Protein AF-0000000080307608 (afdb_homodimer)

Radius of gyration: 25.19 Å; Cα contacts (8 Å, |Δi|>4): 1344; chains: 2; bounding box: 75×70×59 Å

Structure (mmCIF, N/CA/C/O backbone):
data_AF-0000000080307608-model_v1
#
loop_
_entity.id
_entity.type
_entity.pdbx_description
1 polymer 'Transcriptional regulator, AraC family protein'
#
loop_
_atom_site.group_PDB
_atom_site.id
_atom_site.type_symbol
_atom_site.label_atom_id
_atom_site.label_alt_id
_atom_site.label_comp_id
_atom_site.label_asym_id
_atom_site.label_entity_id
_atom_site.label_seq_id
_atom_site.pdbx_PDB_ins_code
_atom_site.Cartn_x
_atom_site.Cartn_y
_atom_site.Cartn_z
_atom_site.occupancy
_atom_site.B_iso_or_equiv
_atom_site.auth_seq_id
_atom_site.auth_comp_id
_atom_site.auth_asym_id
_atom_site.auth_atom_id
_atom_site.pdbx_PDB_model_num
ATOM 1 N N . MET A 1 1 ? -31.906 -11.086 13.859 1 33.56 1 MET A N 1
ATOM 2 C CA . MET A 1 1 ? -31.859 -9.828 13.125 1 33.56 1 MET A CA 1
ATOM 3 C C . MET A 1 1 ? -30.734 -9.859 12.086 1 33.56 1 MET A C 1
ATOM 5 O O . MET A 1 1 ? -29.578 -10.148 12.422 1 33.56 1 MET A O 1
ATOM 9 N N . VAL A 1 2 ? -31.188 -10.195 10.812 1 40.12 2 VAL A N 1
ATOM 10 C CA . VAL A 1 2 ? -30.219 -10.297 9.727 1 40.12 2 VAL A CA 1
ATOM 11 C C . VAL A 1 2 ? -29.75 -8.898 9.32 1 40.12 2 VAL A C 1
ATOM 13 O O . VAL A 1 2 ? -30.562 -8.023 9.031 1 40.12 2 VAL A O 1
ATOM 16 N N . VAL A 1 3 ? -28.719 -8.484 9.812 1 43.12 3 VAL A N 1
ATOM 17 C CA . VAL A 1 3 ? -28.188 -7.188 9.398 1 43.12 3 VAL A CA 1
ATOM 18 C C . VAL A 1 3 ? -27.469 -7.328 8.062 1 43.12 3 VAL A C 1
ATOM 20 O O . VAL A 1 3 ? -26.547 -8.141 7.934 1 43.12 3 VAL A O 1
ATOM 23 N N . ILE A 1 4 ? -28.281 -6.898 6.941 1 42.75 4 ILE A N 1
ATOM 24 C CA . ILE A 1 4 ? -27.625 -6.848 5.637 1 42.75 4 ILE A CA 1
ATOM 25 C C . ILE A 1 4 ? -26.703 -5.641 5.566 1 42.75 4 ILE A C 1
ATOM 27 O O . ILE A 1 4 ? -27.141 -4.5 5.75 1 42.75 4 ILE A O 1
ATOM 31 N N . VAL A 1 5 ? -25.5 -5.852 5.742 1 41.41 5 VAL A N 1
ATOM 32 C CA . VAL A 1 5 ? -24.547 -4.75 5.645 1 41.41 5 VAL A CA 1
ATOM 33 C C . VAL A 1 5 ? -23.984 -4.672 4.227 1 41.41 5 VAL A C 1
ATOM 35 O O . VAL A 1 5 ? -23.453 -5.656 3.707 1 41.41 5 VAL A O 1
ATOM 38 N N . ARG A 1 6 ? -24.609 -3.799 3.451 1 40.84 6 ARG A N 1
ATOM 39 C CA . ARG A 1 6 ? -23.984 -3.598 2.148 1 40.84 6 ARG A CA 1
ATOM 40 C C . ARG A 1 6 ? -22.719 -2.748 2.273 1 40.84 6 ARG A C 1
ATOM 42 O O . ARG A 1 6 ? -22.734 -1.717 2.947 1 40.84 6 ARG A O 1
ATOM 49 N N . CYS A 1 7 ? -21.672 -3.355 2.17 1 43.06 7 CYS A N 1
ATOM 50 C CA . CYS A 1 7 ? -20.438 -2.588 2.141 1 43.06 7 CYS A CA 1
ATOM 51 C C . CYS A 1 7 ? -20.547 -1.418 1.168 1 43.06 7 CYS A C 1
ATOM 53 O O . CYS A 1 7 ? -20.812 -1.614 -0.019 1 43.06 7 CYS A O 1
ATOM 55 N N . ALA A 1 8 ? -21.141 -0.356 1.573 1 41.84 8 ALA A N 1
ATOM 56 C CA . ALA A 1 8 ? -21.172 0.778 0.654 1 41.84 8 ALA A CA 1
ATOM 57 C C . ALA A 1 8 ? -19.812 0.97 -0.017 1 41.84 8 ALA A C 1
ATOM 59 O O . ALA A 1 8 ? -18.766 0.679 0.577 1 41.84 8 ALA A O 1
ATOM 60 N N . PRO A 1 9 ? -19.875 1.013 -1.288 1 39.88 9 PRO A N 1
ATOM 61 C CA . PRO A 1 9 ? -18.641 1.39 -1.975 1 39.88 9 PRO A CA 1
ATOM 62 C C . PRO A 1 9 ? -17.906 2.537 -1.282 1 39.88 9 PRO A C 1
ATOM 64 O O . PRO A 1 9 ? -18.547 3.4 -0.671 1 39.88 9 PRO A O 1
ATOM 67 N N . MET A 1 10 ? -16.703 2.301 -0.788 1 38.81 10 MET A N 1
ATOM 68 C CA . MET A 1 10 ? -15.93 3.346 -0.132 1 38.81 10 MET A CA 1
ATOM 69 C C . MET A 1 10 ? -16.188 4.703 -0.771 1 38.81 10 MET A C 1
ATOM 71 O O . MET A 1 10 ? -15.883 5.742 -0.182 1 38.81 10 MET A O 1
ATOM 75 N N . ALA A 1 11 ? -16.5 4.781 -2.012 1 38.31 11 ALA A N 1
ATOM 76 C CA . ALA A 1 11 ? -16.609 6.082 -2.666 1 38.31 11 ALA A CA 1
ATOM 77 C C . ALA A 1 11 ? -17.625 6.973 -1.941 1 38.31 11 ALA A C 1
ATOM 79 O O . ALA A 1 11 ? -17.453 8.195 -1.895 1 38.31 11 ALA A O 1
ATOM 80 N N . SER A 1 12 ? -18.75 6.504 -1.716 1 37.44 12 SER A N 1
ATOM 81 C CA . SER A 1 12 ? -19.75 7.488 -1.289 1 37.44 12 SER A CA 1
ATOM 82 C C . SER A 1 12 ? -19.375 8.086 0.064 1 37.44 12 SER A C 1
ATOM 84 O O . SER A 1 12 ? -19.688 9.25 0.338 1 37.44 12 SER A O 1
ATOM 86 N N . ARG A 1 13 ? -18.906 7.281 0.939 1 40.03 13 ARG A N 1
ATOM 87 C CA . ARG A 1 13 ? -18.859 7.758 2.316 1 40.03 13 ARG A CA 1
ATOM 88 C C . ARG A 1 13 ? -17.531 8.461 2.605 1 40.03 13 ARG A C 1
ATOM 90 O O . ARG A 1 13 ? -17 8.375 3.719 1 40.0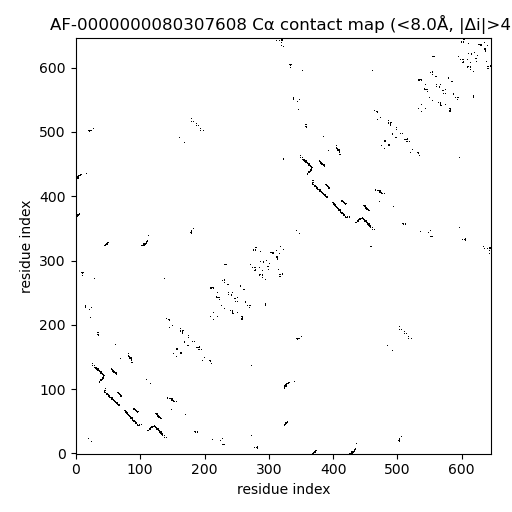3 13 ARG A O 1
ATOM 97 N N . ARG A 1 14 ? -16.656 8.648 1.699 1 43.81 14 ARG A N 1
ATOM 98 C CA . ARG A 1 14 ? -15.32 9.133 2.047 1 43.81 14 ARG A CA 1
ATOM 99 C C . ARG A 1 14 ? -15.398 10.469 2.781 1 43.81 14 ARG A C 1
ATOM 101 O O . ARG A 1 14 ? -14.391 11.156 2.947 1 43.81 14 ARG A O 1
ATOM 108 N N . ALA A 1 15 ? -16.516 11.109 2.91 1 43.78 15 ALA A N 1
ATOM 109 C CA . ALA A 1 15 ? -16.172 12.109 3.916 1 43.78 15 ALA A CA 1
ATOM 110 C C . ALA A 1 15 ? -15.344 11.5 5.039 1 43.78 15 ALA A C 1
ATOM 112 O O . ALA A 1 15 ? -15.625 10.391 5.504 1 43.78 15 ALA A O 1
ATOM 113 N N . THR A 1 16 ? -14.023 11.938 4.855 1 51 16 THR A N 1
ATOM 114 C CA . THR A 1 16 ? -13.211 11.5 5.984 1 51 16 THR A CA 1
ATOM 115 C C . THR A 1 16 ? -14.086 11.234 7.207 1 51 16 THR A C 1
ATOM 117 O O . THR A 1 16 ? -14.875 12.094 7.609 1 51 16 THR A O 1
ATOM 120 N N . ASP A 1 17 ? -14.344 10.148 7.57 1 53.84 17 ASP A N 1
ATOM 121 C CA . ASP A 1 17 ? -15.062 9.781 8.789 1 53.84 17 ASP A CA 1
A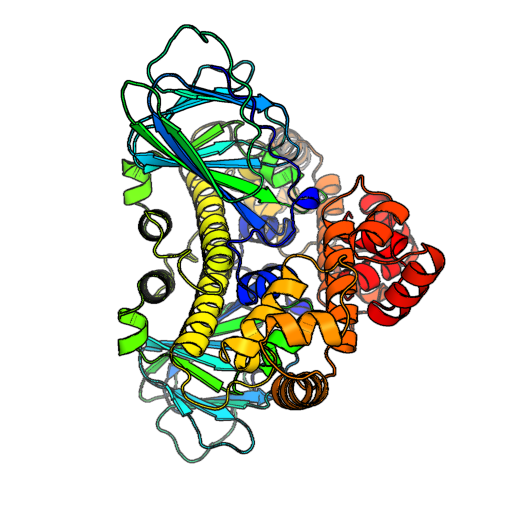TOM 122 C C . ASP A 1 17 ? -14.641 10.656 9.961 1 53.84 17 ASP A C 1
ATOM 124 O O . ASP A 1 17 ? -13.516 11.156 9.992 1 53.84 17 ASP A O 1
ATOM 128 N N . GLU A 1 18 ? -15.516 11.055 10.703 1 56.03 18 GLU A N 1
ATOM 129 C CA . GLU A 1 18 ? -15.297 11.922 11.859 1 56.03 18 GLU A CA 1
ATOM 130 C C . GLU A 1 18 ? -14.094 11.461 12.664 1 56.03 18 GLU A C 1
ATOM 132 O O . GLU A 1 18 ? -13.469 12.266 13.367 1 56.03 18 GLU A O 1
ATOM 137 N N . THR A 1 19 ? -13.672 10.18 12.281 1 56.34 19 THR A N 1
ATOM 138 C CA . THR A 1 19 ? -12.594 9.664 13.117 1 56.34 19 THR A CA 1
ATOM 139 C C . THR A 1 19 ? -11.25 9.758 12.391 1 56.34 19 THR A C 1
ATOM 141 O O . THR A 1 19 ? -10.195 9.617 13.016 1 56.34 19 THR A O 1
ATOM 144 N N . GLU A 1 20 ? -11.375 10.203 11.125 1 69.25 20 GLU A N 1
ATOM 145 C CA . GLU A 1 20 ? -10.109 10.258 10.398 1 69.25 20 GLU A CA 1
ATOM 146 C C . GLU A 1 20 ? -9.484 11.648 10.492 1 69.25 20 GLU A C 1
ATOM 148 O O . GLU A 1 20 ? -10.18 12.656 10.406 1 69.25 20 GLU A O 1
ATOM 153 N N . SER A 1 21 ? -8.266 11.57 10.797 1 76.88 21 SER A N 1
ATOM 154 C CA . SER A 1 21 ? -7.496 12.797 10.945 1 76.88 21 SER A CA 1
ATOM 155 C C . SER A 1 21 ? -7.094 13.359 9.586 1 76.88 21 SER A C 1
ATOM 157 O O . SER A 1 21 ? -7.25 12.695 8.562 1 76.88 21 SER A O 1
ATOM 159 N N . VAL A 1 22 ? -6.68 14.578 9.664 1 80.88 22 VAL A N 1
ATOM 160 C CA . VAL A 1 22 ? -6.141 15.234 8.477 1 80.88 22 VAL A CA 1
ATOM 161 C C . VAL A 1 22 ? -4.992 14.406 7.906 1 80.88 22 VAL A C 1
ATOM 163 O O . VAL A 1 22 ? -4.875 14.25 6.688 1 80.88 22 VAL A O 1
ATOM 166 N N . LEU A 1 23 ? -4.18 13.852 8.773 1 84 23 LEU A N 1
ATOM 167 C CA . LEU A 1 23 ? -3.07 13.023 8.312 1 84 23 LEU A CA 1
ATOM 168 C C . LEU A 1 23 ? -3.58 11.773 7.609 1 84 23 LEU A C 1
ATOM 170 O O . LEU A 1 23 ? -3.006 11.344 6.605 1 84 23 LEU A O 1
ATOM 174 N N . ASP A 1 24 ? -4.594 11.188 8.117 1 86.12 24 ASP A N 1
ATOM 175 C CA . ASP A 1 24 ? -5.191 10.031 7.453 1 86.12 24 ASP A CA 1
ATOM 176 C C . ASP A 1 24 ? -5.621 10.375 6.027 1 86.12 24 ASP A C 1
ATOM 178 O O . ASP A 1 24 ? -5.391 9.602 5.098 1 86.12 24 ASP A O 1
ATOM 182 N N . ASP A 1 25 ? -6.211 11.453 5.945 1 83.56 25 ASP A N 1
ATOM 183 C CA . ASP A 1 25 ? -6.688 11.906 4.641 1 83.56 25 ASP A CA 1
ATOM 184 C C . ASP A 1 25 ? -5.52 12.141 3.684 1 83.56 25 ASP A C 1
ATOM 186 O O . ASP A 1 25 ? -5.551 11.688 2.537 1 83.56 25 ASP A O 1
ATOM 190 N N . VAL A 1 26 ? -4.512 12.805 4.145 1 83.5 26 VAL A N 1
ATOM 191 C CA . VAL A 1 26 ? -3.332 13.094 3.338 1 83.5 26 VAL A CA 1
ATOM 192 C C . VAL A 1 26 ? -2.662 11.789 2.91 1 83.5 26 VAL A C 1
ATOM 194 O O . VAL A 1 26 ? -2.346 11.609 1.731 1 83.5 26 VAL A O 1
ATOM 197 N N . LEU A 1 27 ? -2.479 10.898 3.814 1 85.75 27 LEU A N 1
ATOM 198 C CA . LEU A 1 27 ? -1.797 9.648 3.525 1 85.75 27 LEU A CA 1
ATOM 199 C C . LEU A 1 27 ? -2.607 8.797 2.551 1 85.75 27 LEU A C 1
ATOM 201 O O . LEU A 1 27 ? -2.041 8.078 1.728 1 85.75 27 LEU A O 1
ATOM 205 N N . SER A 1 28 ? -3.893 8.852 2.645 1 80.12 28 SER A N 1
ATOM 206 C CA . SER A 1 28 ? -4.738 8.094 1.727 1 80.12 28 SER A CA 1
ATOM 207 C C . SER A 1 28 ? -4.613 8.617 0.3 1 80.12 28 SER A C 1
ATOM 209 O O . SER A 1 28 ? -4.672 7.844 -0.658 1 80.12 28 SER A O 1
ATOM 211 N N . ARG A 1 29 ? -4.371 9.828 0.134 1 77.81 29 ARG A N 1
ATOM 212 C CA . ARG A 1 29 ? -4.32 10.461 -1.178 1 77.81 29 ARG A CA 1
ATOM 213 C C . ARG A 1 29 ? -2.932 10.32 -1.797 1 77.81 29 ARG A C 1
ATOM 215 O O . ARG A 1 29 ? -2.799 10.211 -3.018 1 77.81 29 ARG A O 1
ATOM 222 N N . VAL A 1 30 ? -1.951 10.406 -0.978 1 80.5 30 VAL A N 1
ATOM 223 C CA . VAL A 1 30 ? -0.574 10.398 -1.46 1 80.5 30 VAL A CA 1
ATOM 224 C C . VAL A 1 30 ? -0.235 9.031 -2.037 1 80.5 30 VAL A C 1
ATOM 226 O O . VAL A 1 30 ? 0.676 8.906 -2.859 1 80.5 30 VAL A O 1
ATOM 229 N N . ARG A 1 31 ? -0.929 7.977 -1.689 1 78 31 ARG A N 1
ATOM 230 C CA . ARG A 1 31 ? -0.701 6.617 -2.158 1 78 31 ARG A CA 1
ATOM 231 C C . ARG A 1 31 ? 0.768 6.227 -2.021 1 78 31 ARG A C 1
ATOM 233 O O . ARG A 1 31 ? 1.392 5.789 -2.99 1 78 31 ARG A O 1
ATOM 240 N N . LEU A 1 32 ? 1.201 6.285 -0.891 1 83.38 32 LEU A N 1
ATOM 241 C CA . LEU A 1 32 ? 2.596 5.992 -0.58 1 83.38 32 LEU A CA 1
ATOM 242 C C . LEU A 1 32 ? 2.906 4.52 -0.824 1 83.38 32 LEU A C 1
ATOM 244 O O . LEU A 1 32 ? 2.131 3.643 -0.434 1 83.38 32 LEU A O 1
ATOM 248 N N . ARG A 1 33 ? 3.961 4.305 -1.558 1 82.94 33 ARG A N 1
ATOM 249 C CA . ARG A 1 33 ? 4.457 2.955 -1.812 1 82.94 33 ARG A CA 1
ATOM 250 C C . ARG A 1 33 ? 5.973 2.891 -1.658 1 82.94 33 ARG A C 1
ATOM 252 O O . ARG A 1 33 ? 6.703 3.553 -2.396 1 82.94 33 ARG A O 1
ATOM 259 N N . ALA A 1 34 ? 6.312 2.051 -0.759 1 85 34 ALA A N 1
ATOM 260 C CA . ALA A 1 34 ? 7.746 1.86 -0.551 1 85 34 ALA A CA 1
ATOM 261 C C . ALA A 1 34 ? 8.266 0.681 -1.367 1 85 34 ALA A C 1
ATOM 263 O O . ALA A 1 34 ? 7.508 -0.227 -1.712 1 85 34 ALA A O 1
ATOM 264 N N . SER A 1 35 ? 9.469 0.751 -1.782 1 80 35 SER A N 1
ATOM 265 C CA . SER A 1 35 ? 10.219 -0.359 -2.363 1 80 35 SER A CA 1
ATOM 266 C C . SER A 1 35 ? 11.562 -0.538 -1.674 1 80 35 SER A C 1
ATOM 268 O O . SER A 1 35 ? 12.203 0.442 -1.287 1 80 35 SER A O 1
ATOM 270 N N . ILE A 1 36 ? 11.82 -1.766 -1.383 1 77.31 36 ILE A N 1
ATOM 271 C CA . ILE A 1 36 ? 13.156 -2.043 -0.856 1 77.31 36 ILE A CA 1
ATOM 272 C C . ILE A 1 36 ? 14.172 -2.043 -1.996 1 77.31 36 ILE A C 1
ATOM 274 O O . ILE A 1 36 ? 13.969 -2.709 -3.014 1 77.31 36 ILE A O 1
ATOM 278 N N . SER A 1 37 ? 15.156 -1.314 -1.869 1 67.5 37 SER A N 1
ATOM 279 C CA . SER A 1 37 ? 16.156 -1.18 -2.928 1 67.5 37 SER A CA 1
ATOM 280 C C . SER A 1 37 ? 17.312 -2.145 -2.721 1 67.5 37 SER A C 1
ATOM 282 O O . SER A 1 37 ? 17.781 -2.771 -3.672 1 67.5 37 SER A O 1
ATOM 284 N N . ALA A 1 38 ? 17.812 -2.203 -1.474 1 72.5 38 ALA A N 1
ATOM 285 C CA . ALA A 1 38 ? 19 -3.041 -1.307 1 72.5 38 ALA A CA 1
ATOM 286 C C . ALA A 1 38 ? 19.25 -3.359 0.166 1 72.5 38 ALA A C 1
ATOM 288 O O . ALA A 1 38 ? 18.859 -2.582 1.046 1 72.5 38 ALA A O 1
ATOM 289 N N . SER A 1 39 ? 19.75 -4.516 0.313 1 78.56 39 SER A N 1
ATOM 290 C CA . SER A 1 39 ? 20.438 -4.84 1.558 1 78.56 39 SER A CA 1
ATOM 291 C C . SER A 1 39 ? 21.938 -4.621 1.429 1 78.56 39 SER A C 1
ATOM 293 O O . SER A 1 39 ? 22.594 -5.199 0.549 1 78.56 39 SER A O 1
ATOM 295 N N . LEU A 1 40 ? 22.438 -3.777 2.217 1 80.56 40 LEU A N 1
ATOM 296 C CA . LEU A 1 40 ? 23.828 -3.367 2.113 1 80.56 40 LEU A CA 1
ATOM 297 C C . LEU A 1 40 ? 24.656 -3.98 3.236 1 80.56 40 LEU A C 1
ATOM 299 O O . LEU A 1 40 ? 24.25 -3.959 4.398 1 80.56 40 LEU A O 1
ATOM 303 N N . ARG A 1 41 ? 25.672 -4.668 2.863 1 84.69 41 ARG A N 1
ATOM 304 C CA . ARG A 1 41 ? 26.734 -5.066 3.783 1 84.69 41 ARG A CA 1
ATOM 305 C C . ARG A 1 41 ? 28.047 -4.379 3.432 1 84.69 41 ARG A C 1
ATOM 307 O O . ARG A 1 41 ? 28.703 -4.75 2.455 1 84.69 41 ARG A O 1
ATOM 314 N N . LEU A 1 42 ? 28.375 -3.436 4.211 1 82.56 42 LEU A N 1
ATOM 315 C CA . LEU A 1 42 ? 29.469 -2.525 3.871 1 82.56 42 LEU A CA 1
ATOM 316 C C . LEU A 1 42 ? 30.562 -2.562 4.934 1 82.56 42 LEU A C 1
ATOM 318 O O . LEU A 1 42 ? 30.328 -2.197 6.086 1 82.56 42 LEU A O 1
ATOM 322 N N . ALA A 1 43 ? 31.656 -3.041 4.477 1 83.38 43 ALA A N 1
ATOM 323 C CA . ALA A 1 43 ? 32.781 -3.088 5.387 1 83.38 43 ALA A CA 1
ATOM 324 C C . ALA A 1 43 ? 33.875 -2.086 4.977 1 83.38 43 ALA A C 1
ATOM 326 O O . ALA A 1 43 ? 34.156 -1.915 3.785 1 83.38 43 ALA A O 1
ATOM 327 N N . GLY A 1 44 ? 34.438 -1.412 5.977 1 80 44 GLY A N 1
ATOM 328 C CA . GLY A 1 44 ? 35.469 -0.442 5.715 1 80 44 GLY A CA 1
ATOM 329 C C . GLY A 1 44 ? 34.938 0.937 5.371 1 80 44 GLY A C 1
ATOM 330 O O . GLY A 1 44 ? 33.906 1.354 5.895 1 80 44 GLY A O 1
ATOM 331 N N . ALA A 1 45 ? 35.781 1.694 4.57 1 77 45 ALA A N 1
ATOM 332 C CA . ALA A 1 45 ? 35.375 3.039 4.164 1 77 45 ALA A CA 1
ATOM 333 C C . ALA A 1 45 ? 34.469 2.994 2.932 1 77 45 ALA A C 1
ATOM 335 O O . ALA A 1 45 ? 34.75 2.268 1.976 1 77 45 ALA A O 1
ATOM 336 N N . TRP A 1 46 ? 33.312 3.666 3.074 1 79.19 46 TRP A N 1
ATOM 337 C CA . TRP A 1 46 ? 32.375 3.684 1.955 1 79.19 46 TRP A CA 1
ATOM 338 C C . TRP A 1 46 ? 31.578 4.977 1.943 1 79.19 46 TRP A C 1
ATOM 340 O O . TRP A 1 46 ? 31.422 5.625 2.98 1 79.19 46 TRP A O 1
ATOM 350 N N . SER A 1 47 ? 31.203 5.43 0.744 1 80.81 47 SER A N 1
ATOM 351 C CA . SER A 1 47 ? 30.328 6.582 0.542 1 80.81 47 SER A CA 1
ATOM 352 C C . SER A 1 47 ? 29.438 6.391 -0.682 1 80.81 47 SER A C 1
ATOM 354 O O . SER A 1 47 ? 29.906 5.934 -1.728 1 80.81 47 SER A O 1
ATOM 356 N N . PHE A 1 48 ? 28.203 6.605 -0.466 1 80.75 48 PHE A N 1
ATOM 357 C CA . PHE A 1 48 ? 27.234 6.586 -1.559 1 80.75 48 PHE A CA 1
ATOM 358 C C . PHE A 1 48 ? 26.625 7.965 -1.756 1 80.75 48 PHE A C 1
ATOM 360 O O . PHE A 1 48 ? 26 8.508 -0.839 1 80.75 48 PHE A O 1
ATOM 367 N N . ASP A 1 49 ? 26.781 8.492 -2.969 1 82 49 ASP A N 1
ATOM 368 C CA . ASP A 1 49 ? 26.141 9.758 -3.311 1 82 49 ASP A CA 1
ATOM 369 C C . ASP A 1 49 ? 24.828 9.516 -4.043 1 82 49 ASP A C 1
ATOM 371 O O . ASP A 1 49 ? 24.812 9.141 -5.215 1 82 49 ASP A O 1
ATOM 375 N N . LEU A 1 50 ? 23.797 9.711 -3.416 1 80.25 50 LEU A N 1
ATOM 376 C CA . LEU A 1 50 ? 22.484 9.508 -4.02 1 80.25 50 LEU A CA 1
ATOM 377 C C . LEU A 1 50 ? 22.047 10.742 -4.793 1 80.25 50 LEU A C 1
ATOM 379 O O . LEU A 1 50 ? 21.234 10.648 -5.711 1 80.25 50 LEU A O 1
ATOM 383 N N . GLY A 1 51 ? 22.625 11.844 -4.484 1 82.69 51 GLY A N 1
ATOM 384 C CA . GLY A 1 51 ? 22.219 13.086 -5.129 1 82.69 51 GLY A CA 1
ATOM 385 C C . GLY A 1 51 ? 20.766 13.445 -4.883 1 82.69 51 GLY A C 1
ATOM 386 O O . GLY A 1 51 ? 20.188 13.039 -3.873 1 82.69 51 GLY A O 1
ATOM 387 N N . ARG A 1 52 ? 20.297 14.375 -5.754 1 84.81 52 ARG A N 1
ATOM 388 C CA . ARG A 1 52 ? 18.891 14.766 -5.664 1 84.81 52 ARG A CA 1
ATOM 389 C C . ARG A 1 52 ? 18 13.758 -6.371 1 84.81 52 ARG A C 1
ATOM 391 O O . ARG A 1 52 ? 18.297 13.328 -7.488 1 84.81 52 ARG A O 1
ATOM 398 N N . ASP A 1 53 ? 17.062 13.266 -5.637 1 79.69 53 ASP A N 1
ATOM 399 C CA . ASP A 1 53 ? 16.094 12.32 -6.172 1 79.69 53 ASP A CA 1
ATOM 400 C C . ASP A 1 53 ? 14.656 12.789 -5.902 1 79.69 53 ASP A C 1
ATOM 402 O O . ASP A 1 53 ? 14.375 13.359 -4.848 1 79.69 53 ASP A O 1
ATOM 406 N N . ALA A 1 54 ? 13.812 12.594 -6.914 1 77.69 54 ALA A N 1
ATOM 407 C CA . ALA A 1 54 ? 12.414 12.977 -6.754 1 77.69 54 ALA A CA 1
ATOM 408 C C . ALA A 1 54 ? 11.719 12.094 -5.727 1 77.69 54 ALA A C 1
ATOM 410 O O . ALA A 1 54 ? 10.664 12.453 -5.199 1 77.69 54 ALA A O 1
ATOM 411 N N . ARG A 1 55 ? 12.336 11.117 -5.383 1 83.75 55 ARG A N 1
ATOM 412 C CA . ARG A 1 55 ? 11.773 10.203 -4.395 1 83.75 55 ARG A CA 1
ATOM 413 C C . ARG A 1 55 ? 12.391 10.438 -3.018 1 83.75 55 ARG A C 1
ATOM 415 O O . ARG A 1 55 ? 13.523 10.914 -2.91 1 83.75 55 ARG A O 1
ATOM 422 N N . ALA A 1 56 ? 11.594 10.062 -2.074 1 89.19 56 ALA A N 1
ATOM 423 C CA . ALA A 1 56 ? 12.141 9.984 -0.72 1 89.19 56 ALA A CA 1
ATOM 424 C C . ALA A 1 56 ? 12.852 8.656 -0.492 1 89.19 56 ALA A C 1
ATOM 426 O O . ALA A 1 56 ? 12.555 7.664 -1.158 1 89.19 56 ALA A O 1
ATOM 427 N N . HIS A 1 57 ? 13.836 8.672 0.33 1 90.75 57 HIS A N 1
ATOM 428 C CA . HIS A 1 57 ? 14.609 7.473 0.652 1 90.75 57 HIS A CA 1
ATOM 429 C C . HIS A 1 57 ? 14.531 7.152 2.141 1 90.75 57 HIS A C 1
ATOM 431 O O . HIS A 1 57 ? 14.438 8.062 2.971 1 90.75 57 HIS A O 1
ATOM 437 N N . PHE A 1 58 ? 14.547 5.898 2.451 1 93.12 58 PHE A N 1
ATOM 438 C CA . PHE A 1 58 ? 14.625 5.516 3.855 1 93.12 58 PHE A CA 1
ATOM 439 C C . PHE A 1 58 ? 15.773 4.547 4.094 1 93.12 58 PHE A C 1
ATOM 441 O O . PHE A 1 58 ? 16.172 3.812 3.186 1 93.12 58 PHE A O 1
ATOM 448 N N . TYR A 1 59 ? 16.344 4.562 5.277 1 93.69 59 TYR A N 1
ATOM 449 C CA . TYR A 1 59 ? 17.484 3.746 5.703 1 93.69 59 TYR A CA 1
ATOM 450 C C . TYR A 1 59 ? 17.203 3.105 7.059 1 93.69 59 TYR A C 1
ATOM 452 O O . TYR A 1 59 ? 16.797 3.785 8 1 93.69 59 TYR A O 1
ATOM 460 N N . VAL A 1 60 ? 17.391 1.866 7.113 1 94.06 60 VAL A N 1
ATOM 461 C CA . VAL A 1 60 ? 17.344 1.127 8.367 1 94.06 60 VAL A CA 1
ATOM 462 C C . VAL A 1 60 ? 18.719 0.523 8.664 1 94.06 60 VAL A C 1
ATOM 464 O O . VAL A 1 60 ? 19.188 -0.346 7.93 1 94.06 60 VAL A O 1
ATOM 467 N N . VAL A 1 61 ? 19.312 0.931 9.734 1 94.12 61 VAL A N 1
ATOM 468 C CA . VAL A 1 61 ? 20.594 0.344 10.125 1 94.12 61 VAL A CA 1
ATOM 469 C C . VAL A 1 61 ? 20.344 -0.895 10.984 1 94.12 61 VAL A C 1
ATOM 471 O O . VAL A 1 61 ? 19.812 -0.796 12.086 1 94.12 61 VAL A O 1
ATOM 474 N N . THR A 1 62 ? 20.719 -1.981 10.484 1 90 62 THR A N 1
ATOM 475 C CA . THR A 1 62 ? 20.516 -3.203 11.25 1 90 62 THR A CA 1
ATOM 476 C C . THR A 1 62 ? 21.75 -3.553 12.07 1 90 62 THR A C 1
ATOM 478 O O . THR A 1 62 ? 21.656 -4.219 13.102 1 90 62 THR A O 1
ATOM 481 N N . GLU A 1 63 ? 22.859 -3.176 11.609 1 90.56 63 GLU A N 1
ATOM 482 C CA . GLU A 1 63 ? 24.125 -3.377 12.289 1 90.56 63 GLU A CA 1
ATOM 483 C C . GLU A 1 63 ? 25.109 -2.246 11.984 1 90.56 63 GLU A C 1
ATOM 485 O O . GLU A 1 63 ? 25.141 -1.735 10.859 1 90.56 63 GLU A O 1
ATOM 490 N N . GLY A 1 64 ? 25.922 -1.903 12.992 1 92.06 64 GLY A N 1
ATOM 491 C CA . GLY A 1 64 ? 26.938 -0.881 12.781 1 92.06 64 GLY A CA 1
ATOM 492 C C . GLY A 1 64 ? 26.359 0.526 12.758 1 92.06 64 GLY A C 1
ATOM 493 O O . GLY A 1 64 ? 25.438 0.836 13.508 1 92.06 64 GLY A O 1
ATOM 494 N N . SER A 1 65 ? 27.156 1.412 11.969 1 93.06 65 SER A N 1
ATOM 495 C CA . SER A 1 65 ? 26.75 2.814 11.93 1 93.06 65 SER A CA 1
ATOM 496 C C . SER A 1 65 ? 26.938 3.404 10.539 1 93.06 65 SER A C 1
ATOM 498 O O . SER A 1 65 ? 27.641 2.832 9.703 1 93.06 65 SER A O 1
ATOM 500 N N . ALA A 1 66 ? 26.203 4.434 10.344 1 92.62 66 ALA A N 1
ATOM 501 C CA . ALA A 1 66 ? 26.281 5.191 9.102 1 92.62 66 ALA A CA 1
ATOM 502 C C . ALA A 1 66 ? 26 6.672 9.336 1 92.62 66 ALA A C 1
ATOM 504 O O . ALA A 1 66 ? 25.578 7.062 10.422 1 92.62 66 ALA A O 1
ATOM 505 N N . ARG A 1 67 ? 26.359 7.461 8.32 1 93.69 67 ARG A N 1
ATOM 506 C CA . ARG A 1 67 ? 26.047 8.891 8.375 1 93.69 67 ARG A CA 1
ATOM 507 C C . ARG A 1 67 ? 25.312 9.336 7.117 1 93.69 67 ARG A C 1
ATOM 509 O O . ARG A 1 67 ? 25.641 8.906 6.008 1 93.69 67 ARG A O 1
ATOM 516 N N . ILE A 1 68 ? 24.312 10.102 7.332 1 94.12 68 ILE A N 1
ATOM 517 C CA . ILE A 1 68 ? 23.656 10.797 6.234 1 94.12 68 ILE A CA 1
ATOM 518 C C . ILE A 1 68 ? 24.172 12.227 6.141 1 94.12 68 ILE A C 1
ATOM 520 O O . ILE A 1 68 ? 24.156 12.969 7.125 1 94.12 68 ILE A O 1
ATOM 524 N N . VAL A 1 69 ? 24.656 12.602 5.004 1 91.56 69 VAL A N 1
ATOM 525 C CA . VAL A 1 69 ? 25.141 13.953 4.758 1 91.56 69 VAL A CA 1
ATOM 526 C C . VAL A 1 69 ? 24.234 14.656 3.754 1 91.56 69 VAL A C 1
ATOM 528 O O . VAL A 1 69 ? 24.391 14.492 2.543 1 91.56 69 VAL A O 1
ATOM 531 N N . ALA A 1 70 ? 23.328 15.414 4.277 1 91.94 70 ALA A N 1
ATOM 532 C CA . ALA A 1 70 ? 22.453 16.219 3.432 1 91.94 70 ALA A CA 1
ATOM 533 C C . ALA A 1 70 ? 23.062 17.594 3.164 1 91.94 70 ALA A C 1
ATOM 535 O O . ALA A 1 70 ? 23.703 18.172 4.043 1 91.94 70 ALA A O 1
ATOM 536 N N . SER A 1 71 ? 22.812 18.078 1.986 1 87.06 71 SER A N 1
ATOM 537 C CA . SER A 1 71 ? 23.406 19.344 1.582 1 87.06 71 SER A CA 1
ATOM 538 C C . SER A 1 71 ? 23 20.469 2.531 1 87.06 71 SER A C 1
ATOM 540 O O . SER A 1 71 ? 21.828 20.641 2.846 1 87.06 71 SER A O 1
ATOM 542 N N . GLY A 1 72 ? 23.984 21.203 2.992 1 84.75 72 GLY A N 1
ATOM 543 C CA . GLY A 1 72 ? 23.766 22.391 3.812 1 84.75 72 GLY A CA 1
ATOM 544 C C . GLY A 1 72 ? 23.469 22.062 5.262 1 84.75 72 GLY A C 1
ATOM 545 O O . GLY A 1 72 ? 23.094 22.938 6.043 1 84.75 72 GLY A O 1
ATOM 546 N N . ARG A 1 73 ? 23.594 20.812 5.617 1 86.44 73 ARG A N 1
ATOM 547 C CA . ARG A 1 73 ? 23.266 20.406 6.98 1 86.44 73 ARG A CA 1
ATOM 548 C C . ARG A 1 73 ? 24.406 19.625 7.617 1 86.44 73 ARG A C 1
ATOM 550 O O . ARG A 1 73 ? 25.328 19.188 6.922 1 86.44 73 ARG A O 1
ATOM 557 N N . LYS A 1 74 ? 24.375 19.672 8.898 1 88.81 74 LYS A N 1
ATOM 558 C CA . LYS A 1 74 ? 25.312 18.812 9.617 1 88.81 74 LYS A CA 1
ATOM 559 C C . LYS A 1 74 ? 25 17.328 9.391 1 88.81 74 LYS A C 1
ATOM 561 O O . LYS A 1 74 ? 23.828 16.938 9.336 1 88.81 74 LYS A O 1
ATOM 566 N N . PRO A 1 75 ? 26.047 16.516 9.312 1 92.38 75 PRO A N 1
ATOM 567 C CA . PRO A 1 75 ? 25.812 15.086 9.133 1 92.38 75 PRO A CA 1
ATOM 568 C C . PRO A 1 75 ? 25.016 14.469 10.273 1 92.38 75 PRO A C 1
ATOM 570 O O . PRO A 1 75 ? 25.188 14.844 11.43 1 92.38 75 PRO A O 1
ATOM 573 N N . THR A 1 76 ? 24.203 13.648 9.898 1 94.12 76 THR A N 1
ATOM 574 C CA . THR A 1 76 ? 23.391 12.938 10.875 1 94.12 76 THR A CA 1
ATOM 575 C C . THR A 1 76 ? 23.891 11.508 11.062 1 94.12 76 THR A C 1
ATOM 577 O O . THR A 1 76 ? 23.859 10.703 10.125 1 94.12 76 THR A O 1
ATOM 580 N N . ARG A 1 77 ? 24.312 11.211 12.211 1 94.56 77 ARG A N 1
ATOM 581 C CA . ARG A 1 77 ? 24.797 9.867 12.508 1 94.56 77 ARG A CA 1
ATOM 582 C C . ARG A 1 77 ? 23.625 8.914 12.773 1 94.56 77 ARG A C 1
ATOM 584 O O . ARG A 1 77 ? 22.656 9.289 13.43 1 94.56 77 ARG A O 1
ATOM 591 N N . LEU A 1 78 ? 23.75 7.73 12.234 1 95.88 78 LEU A N 1
ATOM 592 C CA . LEU A 1 78 ? 22.812 6.645 12.5 1 95.88 78 LEU A CA 1
ATOM 593 C C . LEU A 1 78 ? 23.516 5.461 13.148 1 95.88 78 LEU A C 1
ATOM 595 O O . LEU A 1 78 ? 24.594 5.043 12.695 1 95.88 78 LEU A O 1
ATOM 599 N N . ASP A 1 79 ? 22.938 4.977 14.203 1 94.62 79 ASP A N 1
ATOM 600 C CA . ASP A 1 79 ? 23.438 3.775 14.867 1 94.62 79 ASP A CA 1
ATOM 601 C C . ASP A 1 79 ? 22.5 2.592 14.648 1 94.62 79 ASP A C 1
ATOM 603 O O . ASP A 1 79 ? 21.469 2.727 13.984 1 94.62 79 ASP A O 1
ATOM 607 N N . ALA A 1 80 ? 22.922 1.423 15.148 1 92.12 80 ALA A N 1
ATOM 608 C CA . ALA A 1 80 ? 22.141 0.207 14.945 1 92.12 80 ALA A CA 1
ATOM 609 C C . ALA A 1 80 ? 20.703 0.399 15.406 1 92.12 80 ALA A C 1
ATOM 611 O O . ALA A 1 80 ? 20.453 0.881 16.516 1 92.12 80 ALA A O 1
ATOM 612 N N . HIS A 1 81 ? 19.75 0.123 14.469 1 91.12 81 HIS A N 1
ATOM 613 C CA . HIS A 1 81 ? 18.312 0.094 14.672 1 91.12 81 HIS A CA 1
ATOM 614 C C . HIS A 1 81 ? 17.719 1.5 14.641 1 91.12 81 HIS A C 1
ATOM 616 O O . HIS A 1 81 ? 16.531 1.69 14.938 1 91.12 81 HIS A O 1
ATOM 622 N N . ASP A 1 82 ? 18.641 2.49 14.328 1 95.81 82 ASP A N 1
ATOM 623 C CA . ASP A 1 82 ? 18.078 3.766 13.914 1 95.81 82 ASP A CA 1
ATOM 624 C C . ASP A 1 82 ? 17.406 3.65 12.547 1 95.81 82 ASP A C 1
ATOM 626 O O . ASP A 1 82 ? 17.812 2.844 11.719 1 95.81 82 ASP A O 1
ATOM 630 N N . VAL A 1 83 ? 16.422 4.418 12.375 1 97.06 83 VAL A N 1
ATOM 631 C CA . VAL A 1 83 ? 15.766 4.504 11.078 1 97.06 83 VAL A CA 1
ATOM 632 C C . VAL A 1 83 ? 15.688 5.965 10.633 1 97.06 83 VAL A C 1
ATOM 634 O O . VAL A 1 83 ? 15.438 6.855 11.445 1 97.06 83 VAL A O 1
ATOM 637 N N . ALA A 1 84 ? 15.945 6.184 9.352 1 97.06 84 ALA A N 1
ATOM 638 C CA . ALA A 1 84 ? 15.93 7.547 8.828 1 97.06 84 ALA A CA 1
ATOM 639 C C . ALA A 1 84 ? 15.109 7.633 7.543 1 97.06 84 ALA A C 1
ATOM 641 O O . ALA A 1 84 ? 15.055 6.672 6.773 1 97.06 84 ALA A O 1
ATOM 642 N N . LEU A 1 85 ? 14.461 8.68 7.363 1 94.75 85 LEU A N 1
ATOM 643 C CA . LEU A 1 85 ? 13.75 9.055 6.148 1 94.75 85 LEU A CA 1
ATOM 644 C C . LEU A 1 85 ? 14.281 10.367 5.582 1 94.75 85 LEU A C 1
ATOM 646 O O . LEU A 1 85 ? 14.336 11.375 6.285 1 94.75 85 LEU A O 1
ATOM 650 N N . VAL A 1 86 ? 14.75 10.344 4.383 1 93.06 86 VAL A N 1
ATOM 651 C CA . VAL A 1 86 ? 15.203 11.547 3.686 1 93.06 86 VAL A CA 1
ATOM 652 C C . VAL A 1 86 ? 14.133 12.016 2.709 1 93.06 86 VAL A C 1
ATOM 654 O O . VAL A 1 86 ? 13.711 11.266 1.829 1 93.06 86 VAL A O 1
ATOM 657 N N . ALA A 1 87 ? 13.711 13.234 2.844 1 89.56 87 ALA A N 1
ATOM 658 C CA . ALA A 1 87 ? 12.602 13.773 2.068 1 89.56 87 ALA A CA 1
ATOM 659 C C . ALA A 1 87 ? 12.945 13.844 0.585 1 89.56 87 ALA A C 1
ATOM 661 O O . ALA A 1 87 ? 14.117 13.969 0.22 1 89.56 87 ALA A O 1
ATOM 662 N N . ALA A 1 88 ? 11.93 13.773 -0.202 1 87.31 88 ALA A N 1
ATOM 663 C CA . ALA A 1 88 ? 12.094 13.891 -1.648 1 87.31 88 ALA A CA 1
ATOM 664 C C . ALA A 1 88 ? 12.773 15.211 -2.014 1 87.31 88 ALA A C 1
ATOM 666 O O . ALA A 1 88 ? 12.469 16.25 -1.429 1 87.31 88 ALA A O 1
ATOM 667 N N . GLY A 1 89 ? 13.664 15.117 -2.957 1 84.81 89 GLY A N 1
ATOM 668 C CA . GLY A 1 89 ? 14.336 16.312 -3.441 1 84.81 89 GLY A CA 1
ATOM 669 C C . GLY A 1 89 ? 15.555 16.688 -2.623 1 84.81 89 GLY A C 1
ATOM 670 O O . GLY A 1 89 ? 16.281 17.625 -2.973 1 84.81 89 GLY A O 1
ATOM 671 N N . THR A 1 90 ? 15.797 16.078 -1.528 1 88.88 90 THR A N 1
ATOM 672 C CA . THR A 1 90 ? 16.938 16.391 -0.68 1 88.88 90 THR A CA 1
ATOM 673 C C . THR A 1 90 ? 18.219 15.766 -1.24 1 88.88 90 THR A C 1
ATOM 675 O O . THR A 1 90 ? 18.312 14.547 -1.371 1 88.88 90 THR A O 1
ATOM 678 N N . ASP A 1 91 ? 19.094 16.641 -1.626 1 90.25 91 ASP A N 1
ATOM 679 C CA . ASP A 1 91 ? 20.422 16.172 -2.02 1 90.25 91 ASP A CA 1
ATOM 680 C C . ASP A 1 91 ? 21.188 15.602 -0.821 1 90.25 91 ASP A C 1
ATOM 682 O O . ASP A 1 91 ? 21.359 16.297 0.186 1 90.25 91 ASP A O 1
ATOM 686 N N . HIS A 1 92 ? 21.594 14.25 -0.924 1 90.12 92 HIS A N 1
ATOM 687 C CA . HIS A 1 92 ? 22.25 13.688 0.243 1 90.12 92 HIS A CA 1
ATOM 688 C C . HIS A 1 92 ? 23.156 12.516 -0.147 1 90.12 92 HIS A C 1
ATOM 690 O O . HIS A 1 92 ? 23.031 11.984 -1.255 1 90.12 92 HIS A O 1
ATOM 696 N N . ALA A 1 93 ? 24.078 12.211 0.776 1 87 93 ALA A N 1
ATOM 697 C CA . ALA A 1 93 ? 24.969 11.055 0.661 1 87 93 ALA A CA 1
ATOM 698 C C . ALA A 1 93 ? 24.906 10.188 1.912 1 87 93 ALA A C 1
ATOM 700 O O . ALA A 1 93 ? 24.547 10.664 2.992 1 87 93 ALA A O 1
ATOM 701 N N . LEU A 1 94 ? 25.094 8.914 1.686 1 88.25 94 LEU A N 1
ATOM 702 C CA . LEU A 1 94 ? 25.266 7.961 2.775 1 88.25 94 LEU A CA 1
ATOM 703 C C . LEU A 1 94 ? 26.734 7.57 2.932 1 88.25 94 LEU A C 1
ATOM 705 O O . LEU A 1 94 ? 27.375 7.184 1.958 1 88.25 94 LEU A O 1
ATOM 709 N N . ARG A 1 95 ? 27.234 7.703 4.129 1 86.62 95 ARG A N 1
ATOM 710 C CA . ARG A 1 95 ? 28.656 7.461 4.359 1 86.62 95 ARG A CA 1
ATOM 711 C C . ARG A 1 95 ? 28.875 6.586 5.586 1 86.62 95 ARG A C 1
ATOM 713 O O . ARG A 1 95 ? 27.953 6.391 6.387 1 86.62 95 ARG A O 1
ATOM 720 N N . ASP A 1 96 ? 30.094 6.031 5.555 1 80.69 96 ASP A N 1
ATOM 721 C CA . ASP A 1 96 ? 30.469 5.246 6.73 1 80.69 96 ASP A CA 1
ATOM 722 C C . ASP A 1 96 ? 30.484 6.113 7.988 1 80.69 96 ASP A C 1
ATOM 724 O O . ASP A 1 96 ? 30.516 7.344 7.898 1 80.69 96 ASP A O 1
ATOM 728 N N . GLY A 1 97 ? 30.188 5.578 9.094 1 62.53 97 GLY A N 1
ATOM 729 C CA . GLY A 1 97 ? 30.109 6.281 10.367 1 62.53 97 GLY A CA 1
ATOM 730 C C . GLY A 1 97 ? 31.469 6.742 10.867 1 62.53 97 GLY A C 1
ATOM 731 O O . GLY A 1 97 ? 31.562 7.406 11.906 1 62.53 97 GLY A O 1
ATOM 732 N N . TRP A 1 98 ? 32.562 6.359 10.375 1 59.97 98 TRP A N 1
ATOM 733 C CA . TRP A 1 98 ? 33.875 6.547 10.984 1 59.97 98 TRP A CA 1
ATOM 734 C C . TRP A 1 98 ? 34.75 7.441 10.125 1 59.97 98 TRP A C 1
ATOM 736 O O . TRP A 1 98 ? 35.531 8.227 10.641 1 59.97 98 TRP A O 1
ATOM 746 N N . SER A 1 99 ? 34.781 7.105 8.727 1 56.06 99 SER A N 1
ATOM 747 C CA . SER A 1 99 ? 35.938 7.531 7.973 1 56.06 99 SER A CA 1
ATOM 748 C C . SER A 1 99 ? 35.812 8.977 7.504 1 56.06 99 SER A C 1
ATOM 750 O O . SER A 1 99 ? 34.719 9.43 7.18 1 56.06 99 SER A O 1
ATOM 752 N N . GLY A 1 100 ? 36.344 9.914 8.156 1 52.38 100 GLY A N 1
ATOM 753 C CA . GLY A 1 100 ? 36.531 11.281 7.684 1 52.38 100 GLY A CA 1
ATOM 754 C C . GLY A 1 100 ? 36.656 11.375 6.176 1 52.38 100 GLY A C 1
ATOM 755 O O . GLY A 1 100 ? 35.656 11.594 5.488 1 52.38 100 GLY A O 1
ATOM 756 N N . ALA A 1 101 ? 37.938 11.227 5.621 1 45.16 101 ALA A N 1
ATOM 757 C CA . ALA A 1 101 ? 38.406 11.672 4.316 1 45.16 101 ALA A CA 1
ATOM 758 C C . ALA A 1 101 ? 37.969 10.719 3.211 1 45.16 101 ALA A C 1
ATOM 760 O O . ALA A 1 101 ? 37.969 9.5 3.387 1 45.16 101 ALA A O 1
ATOM 761 N N . SER A 1 102 ? 36.938 11.109 2.463 1 47.81 102 SER A N 1
ATOM 762 C CA . SER A 1 102 ? 36.469 10.469 1.229 1 47.81 102 SER A CA 1
ATOM 763 C C . SER A 1 102 ? 37.656 9.898 0.445 1 47.81 102 SER A C 1
ATOM 765 O O . SER A 1 102 ? 38.562 10.641 0.033 1 47.81 102 SER A O 1
ATOM 767 N N . THR A 1 103 ? 38.406 8.844 0.806 1 45.16 103 THR A N 1
ATOM 768 C CA . THR A 1 103 ? 39.438 8.406 -0.12 1 45.16 103 THR A CA 1
ATOM 769 C C . THR A 1 103 ? 38.844 8.188 -1.515 1 45.16 103 THR A C 1
ATOM 771 O O . THR A 1 103 ? 37.656 8.328 -1.721 1 45.16 103 THR A O 1
ATOM 774 N N . ALA A 1 104 ? 39.625 7.184 -2.479 1 43.62 104 ALA A N 1
ATOM 775 C CA . ALA A 1 104 ? 39.438 6.844 -3.887 1 43.62 104 ALA A CA 1
ATOM 776 C C . ALA A 1 104 ? 38.062 6.191 -4.117 1 43.62 104 ALA A C 1
ATOM 778 O O . ALA A 1 104 ? 37.688 5.27 -3.395 1 43.62 104 ALA A O 1
ATOM 779 N N . ALA A 1 105 ? 37.125 6.969 -4.645 1 46.53 105 ALA A N 1
ATOM 780 C CA . ALA A 1 105 ? 35.688 6.734 -4.84 1 46.53 105 ALA A CA 1
ATOM 781 C C . ALA A 1 105 ? 35.469 5.605 -5.836 1 46.53 105 ALA A C 1
ATOM 783 O O . ALA A 1 105 ? 36 5.617 -6.941 1 46.53 105 ALA A O 1
ATOM 784 N N . ARG A 1 106 ? 35.562 4.32 -5.477 1 49.88 106 ARG A N 1
ATOM 785 C CA . ARG A 1 106 ? 35.062 3.379 -6.469 1 49.88 106 ARG A CA 1
ATOM 786 C C . ARG A 1 106 ? 33.562 3.57 -6.691 1 49.88 106 ARG A C 1
ATOM 788 O O . ARG A 1 106 ? 32.812 3.695 -5.73 1 49.88 106 ARG A O 1
ATOM 795 N N . GLU A 1 107 ? 33.219 3.924 -7.91 1 52.34 107 GLU A N 1
ATOM 796 C CA . GLU A 1 107 ? 31.844 4.066 -8.352 1 52.34 107 GLU A CA 1
ATOM 797 C C . GLU A 1 107 ? 31.109 2.73 -8.305 1 52.34 107 GLU A C 1
ATOM 799 O O . GLU A 1 107 ? 31.609 1.727 -8.82 1 52.34 107 GLU A O 1
ATOM 804 N N . VAL A 1 108 ? 30.438 2.436 -7.297 1 54.31 108 VAL A N 1
ATOM 805 C CA . VAL A 1 108 ? 29.594 1.252 -7.355 1 54.31 108 VAL A CA 1
ATOM 806 C C . VAL A 1 108 ? 28.203 1.641 -7.859 1 54.31 108 VAL A C 1
ATOM 808 O O . VAL A 1 108 ? 27.641 2.65 -7.434 1 54.31 108 VAL A O 1
ATOM 811 N N . ARG A 1 109 ? 27.875 1.037 -8.984 1 52.5 109 ARG A N 1
ATOM 812 C CA . ARG A 1 109 ? 26.516 1.216 -9.492 1 52.5 109 ARG A CA 1
ATOM 813 C C . ARG A 1 109 ? 25.5 0.61 -8.539 1 52.5 109 ARG A C 1
ATOM 815 O O . ARG A 1 109 ? 25.703 -0.484 -8.016 1 52.5 109 ARG A O 1
ATOM 822 N N . TRP A 1 110 ? 24.703 1.494 -8.016 1 49.44 110 TRP A N 1
ATOM 823 C CA . TRP A 1 110 ? 23.594 1.03 -7.176 1 49.44 110 TRP A CA 1
ATOM 824 C C . TRP A 1 110 ? 22.828 -0.095 -7.855 1 49.44 110 TRP A C 1
ATOM 826 O O . TRP A 1 110 ? 22.312 0.078 -8.969 1 49.44 110 TRP A O 1
ATOM 836 N N . PRO A 1 111 ? 23.125 -1.272 -7.348 1 46.62 111 PRO A N 1
ATOM 837 C CA . PRO A 1 111 ? 22.281 -2.277 -8 1 46.62 111 PRO A CA 1
ATOM 838 C C . PRO A 1 111 ? 20.797 -2.012 -7.805 1 46.62 111 PRO A C 1
ATOM 840 O O . PRO A 1 111 ? 20.391 -1.42 -6.797 1 46.62 111 PRO A O 1
ATOM 843 N N . ALA A 1 112 ? 20.016 -1.814 -8.859 1 47.25 112 ALA A N 1
ATOM 844 C CA . ALA A 1 112 ? 18.562 -1.624 -8.773 1 47.25 112 ALA A CA 1
ATOM 845 C C . ALA A 1 112 ? 17.969 -2.463 -7.648 1 47.25 112 ALA A C 1
ATOM 847 O O . ALA A 1 112 ? 16.969 -2.07 -7.035 1 47.25 112 ALA A O 1
ATOM 848 N N . LYS A 1 113 ? 18.109 -3.629 -7.41 1 53.72 113 LYS A N 1
ATOM 849 C CA . LYS A 1 113 ? 17.484 -4.59 -6.512 1 53.72 113 LYS A CA 1
ATOM 850 C C . LYS A 1 113 ? 18.469 -5.664 -6.07 1 53.72 113 LYS A C 1
ATOM 852 O O . LYS A 1 113 ? 19.359 -6.043 -6.832 1 53.72 113 LYS A O 1
ATOM 857 N N . GLY A 1 114 ? 18.859 -5.645 -4.703 1 61.28 114 GLY A N 1
ATOM 858 C CA . GLY A 1 114 ? 19.656 -6.781 -4.281 1 61.28 114 GLY A CA 1
ATOM 859 C C . GLY A 1 114 ? 20.578 -6.457 -3.123 1 61.28 114 GLY A C 1
ATOM 860 O O . GLY A 1 114 ? 20.297 -5.559 -2.326 1 61.28 114 GLY A O 1
ATOM 861 N N . VAL A 1 115 ? 21.516 -7.383 -2.934 1 66.19 115 VAL A N 1
ATOM 862 C CA . VAL A 1 115 ? 22.516 -7.348 -1.867 1 66.19 115 VAL A CA 1
ATOM 863 C C . VAL A 1 115 ? 23.797 -6.711 -2.385 1 66.19 115 VAL A C 1
ATOM 865 O O . VAL A 1 115 ? 24.312 -7.094 -3.441 1 66.19 115 VAL A O 1
ATOM 868 N N . VAL A 1 116 ? 24.141 -5.547 -1.87 1 72.38 116 VAL A N 1
ATOM 869 C CA . VAL A 1 116 ? 25.422 -4.91 -2.156 1 72.38 116 VAL A CA 1
ATOM 870 C C . VAL A 1 116 ? 26.422 -5.215 -1.034 1 72.38 116 VAL A C 1
ATOM 872 O O . VAL A 1 116 ? 26.141 -4.945 0.136 1 72.38 116 VAL A O 1
ATOM 875 N N . GLU A 1 117 ? 27.438 -5.844 -1.441 1 78.19 117 GLU A N 1
ATOM 876 C CA . GLU A 1 117 ? 28.469 -6.176 -0.454 1 78.19 117 GLU A CA 1
ATOM 877 C C . GLU A 1 117 ? 29.797 -5.5 -0.784 1 78.19 117 GLU A C 1
ATOM 879 O O . GLU A 1 117 ? 30.281 -5.594 -1.913 1 78.19 117 GLU A O 1
ATOM 884 N N . LEU A 1 118 ? 30.203 -4.688 0.077 1 75.25 118 LEU A N 1
ATOM 885 C CA . LEU A 1 118 ? 31.547 -4.121 0.008 1 75.25 118 LEU A CA 1
ATOM 886 C C . LEU A 1 118 ? 32.438 -4.695 1.104 1 75.25 118 LEU A C 1
ATOM 888 O O . LEU A 1 118 ? 32.094 -4.645 2.285 1 75.25 118 LEU A O 1
ATOM 892 N N . ASP A 1 119 ? 33.406 -5.43 0.72 1 77.19 119 ASP A N 1
ATOM 893 C CA . ASP A 1 119 ? 34.281 -6.07 1.672 1 77.19 119 ASP A CA 1
ATOM 894 C C . ASP A 1 119 ? 35.562 -5.25 1.854 1 77.19 119 ASP A C 1
ATOM 896 O O . ASP A 1 119 ? 36.594 -5.551 1.245 1 77.19 119 ASP A O 1
ATOM 900 N N . GLY A 1 120 ? 35.406 -4.219 2.5 1 71.06 120 GLY A N 1
ATOM 901 C CA . GLY A 1 120 ? 36.594 -3.457 2.877 1 71.06 120 GLY A CA 1
ATOM 902 C C . GLY A 1 120 ? 37.125 -3.805 4.258 1 71.06 120 GLY A C 1
ATOM 903 O O . GLY A 1 120 ? 36.469 -4.555 4.996 1 71.06 120 GLY A O 1
ATOM 904 N N . GLY A 1 121 ? 38.344 -3.766 4.582 1 74.38 121 GLY A N 1
ATOM 905 C CA . GLY A 1 121 ? 38.906 -3.932 5.902 1 74.38 121 GLY A CA 1
ATOM 906 C C . GLY A 1 121 ? 38.375 -2.941 6.918 1 74.38 121 GLY A C 1
ATOM 907 O O . GLY A 1 121 ? 38.062 -1.806 6.57 1 74.38 121 GLY A O 1
ATOM 908 N N . GLY A 1 122 ? 37.719 -3.438 8.055 1 77.25 122 GLY A N 1
ATOM 909 C CA . GLY A 1 122 ? 37.219 -2.535 9.078 1 77.25 122 GLY A CA 1
ATOM 910 C C . GLY A 1 122 ? 35.844 -2.924 9.594 1 77.25 122 GLY A C 1
ATOM 911 O O . GLY A 1 122 ? 35.406 -4.059 9.398 1 77.25 122 GLY A O 1
ATOM 912 N N . PRO A 1 123 ? 35.25 -1.93 10.227 1 83.75 123 PRO A N 1
ATOM 913 C CA . PRO A 1 123 ? 33.938 -2.221 10.812 1 83.75 123 PRO A CA 1
ATOM 914 C C . PRO A 1 123 ? 32.875 -2.445 9.75 1 83.75 123 PRO A C 1
ATOM 916 O O . PRO A 1 123 ? 32.938 -1.877 8.664 1 83.75 123 PRO A O 1
ATOM 919 N N . VAL A 1 124 ? 31.922 -3.318 10.109 1 87.62 124 VAL A N 1
ATOM 920 C CA . VAL A 1 124 ? 30.859 -3.697 9.18 1 87.62 124 VAL A CA 1
ATOM 921 C C . VAL A 1 124 ? 29.578 -2.941 9.523 1 87.62 124 VAL A C 1
ATOM 923 O O . VAL A 1 124 ? 29.219 -2.824 10.695 1 87.62 124 VAL A O 1
ATOM 926 N N . ALA A 1 125 ? 28.984 -2.33 8.469 1 89.69 125 ALA A N 1
ATOM 927 C CA . ALA A 1 125 ? 27.641 -1.763 8.578 1 89.69 125 ALA A CA 1
ATOM 928 C C . ALA A 1 125 ? 26.656 -2.508 7.676 1 89.69 125 ALA A C 1
ATOM 930 O O . ALA A 1 125 ? 27 -2.877 6.547 1 89.69 125 ALA A O 1
ATOM 931 N N . ARG A 1 126 ? 25.562 -2.871 8.258 1 88.88 126 ARG A N 1
ATOM 932 C CA . ARG A 1 126 ? 24.469 -3.467 7.496 1 88.88 126 ARG A CA 1
ATOM 933 C C . ARG A 1 126 ? 23.25 -2.553 7.48 1 88.88 126 ARG A C 1
ATOM 935 O O . ARG A 1 126 ? 22.797 -2.09 8.531 1 88.88 126 ARG A O 1
ATOM 942 N N . LEU A 1 127 ? 22.75 -2.285 6.246 1 90.31 127 LEU A N 1
ATOM 943 C CA . LEU A 1 127 ? 21.609 -1.389 6.086 1 90.31 127 LEU A CA 1
ATOM 944 C C . LEU A 1 127 ? 20.578 -1.976 5.121 1 90.31 127 LEU A C 1
ATOM 946 O O . LEU A 1 127 ? 20.953 -2.643 4.152 1 90.31 127 LEU A O 1
ATOM 950 N N . LEU A 1 128 ? 19.391 -1.776 5.457 1 88.44 128 LEU A N 1
ATOM 951 C CA . LEU A 1 128 ? 18.328 -1.895 4.473 1 88.44 128 LEU A CA 1
ATOM 952 C C . LEU A 1 128 ? 17.922 -0.524 3.928 1 88.44 128 LEU A C 1
ATOM 954 O O . LEU A 1 128 ? 17.75 0.424 4.695 1 88.44 128 LEU A O 1
ATOM 958 N N . THR A 1 129 ? 17.891 -0.402 2.674 1 89.31 129 THR A N 1
ATOM 959 C CA . THR A 1 129 ? 17.562 0.882 2.064 1 89.31 129 THR A CA 1
ATOM 960 C C . THR A 1 129 ? 16.406 0.736 1.081 1 89.31 129 THR A C 1
ATOM 962 O O . THR A 1 129 ? 16.188 -0.345 0.531 1 89.31 129 THR A O 1
ATOM 965 N N . GLY A 1 130 ? 15.695 1.831 0.926 1 87.44 130 GLY A N 1
ATOM 966 C CA . GLY A 1 130 ? 14.594 1.852 -0.024 1 87.44 130 GLY A CA 1
ATOM 967 C C . GLY A 1 130 ? 14.164 3.254 -0.405 1 87.44 130 GLY A C 1
ATOM 968 O O . GLY A 1 130 ? 14.758 4.238 0.042 1 87.44 130 GLY A O 1
ATOM 969 N N . CYS A 1 131 ? 13.242 3.277 -1.293 1 88.12 131 CYS A N 1
ATOM 970 C CA . CYS A 1 131 ? 12.688 4.555 -1.729 1 88.12 131 CYS A CA 1
ATOM 971 C C . CYS A 1 131 ? 11.172 4.543 -1.661 1 88.12 131 CYS A C 1
ATOM 973 O O . CYS A 1 131 ? 10.555 3.482 -1.539 1 88.12 131 CYS A O 1
ATOM 975 N N . LEU A 1 132 ? 10.672 5.719 -1.598 1 87.31 132 LEU A N 1
ATOM 976 C CA . LEU A 1 132 ? 9.227 5.895 -1.536 1 87.31 132 LEU A CA 1
ATOM 977 C C . LEU A 1 132 ? 8.695 6.52 -2.822 1 87.31 132 LEU A C 1
ATOM 979 O O . LEU A 1 132 ? 9.203 7.547 -3.271 1 87.31 132 LEU A O 1
ATOM 983 N N . HIS A 1 133 ? 7.691 5.816 -3.291 1 78.5 133 HIS A N 1
ATOM 984 C CA . HIS A 1 133 ? 6.93 6.371 -4.398 1 78.5 133 HIS A CA 1
ATOM 985 C C . HIS A 1 133 ? 5.617 6.984 -3.914 1 78.5 133 HIS A C 1
ATOM 987 O O . HIS A 1 133 ? 4.945 6.418 -3.051 1 78.5 133 HIS A O 1
ATOM 993 N N . VAL A 1 134 ? 5.375 8.203 -4.422 1 80.62 134 VAL A N 1
ATOM 994 C CA . VAL A 1 134 ? 4.137 8.883 -4.051 1 80.62 134 VAL A CA 1
ATOM 995 C C . VAL A 1 134 ? 3.471 9.461 -5.293 1 80.62 134 VAL A C 1
ATOM 997 O O . VAL A 1 134 ? 4.105 9.586 -6.344 1 80.62 134 VAL A O 1
ATOM 1000 N N . ASP A 1 135 ? 2.18 9.586 -5.168 1 74.19 135 ASP A N 1
ATOM 1001 C CA . ASP A 1 135 ? 1.527 10.43 -6.168 1 74.19 135 ASP A CA 1
ATOM 1002 C C . ASP A 1 135 ? 1.933 11.891 -6 1 74.19 135 ASP A C 1
ATOM 1004 O O . ASP A 1 135 ? 1.492 12.562 -5.062 1 74.19 135 ASP A O 1
ATOM 1008 N N . GLU A 1 136 ? 2.689 12.359 -6.844 1 71.38 136 GLU A N 1
ATOM 1009 C CA . GLU A 1 136 ? 3.312 13.672 -6.734 1 71.38 136 GLU A CA 1
ATOM 1010 C C . GLU A 1 136 ? 2.264 14.773 -6.664 1 71.38 136 GLU A C 1
ATOM 1012 O O . GLU A 1 136 ? 2.496 15.82 -6.059 1 71.38 136 GLU A O 1
ATOM 1017 N N . ARG A 1 137 ? 1.126 14.539 -7.25 1 68.38 137 ARG A N 1
ATOM 1018 C CA . ARG A 1 137 ? 0.064 15.539 -7.258 1 68.38 137 ARG A CA 1
ATOM 1019 C C . ARG A 1 137 ? -0.443 15.812 -5.848 1 68.38 137 ARG A C 1
ATOM 1021 O O . ARG A 1 137 ? -0.999 16.875 -5.574 1 68.38 137 ARG A O 1
ATOM 1028 N N . HIS A 1 138 ? -0.166 14.805 -5.055 1 75.19 138 HIS A N 1
ATOM 1029 C CA . HIS A 1 138 ? -0.75 14.891 -3.721 1 75.19 138 HIS A CA 1
ATOM 1030 C C . HIS A 1 138 ? 0.331 14.914 -2.646 1 75.19 138 HIS A C 1
ATOM 1032 O O . HIS A 1 138 ? 0.026 15.023 -1.455 1 75.19 138 HIS A O 1
ATOM 1038 N N . ALA A 1 139 ? 1.596 14.969 -3.074 1 78.81 139 ALA A N 1
ATOM 1039 C CA . ALA A 1 139 ? 2.668 14.672 -2.127 1 78.81 139 ALA A CA 1
ATOM 1040 C C . ALA A 1 139 ? 3.168 15.945 -1.452 1 78.81 139 ALA A C 1
ATOM 1042 O O . ALA A 1 139 ? 3.826 15.883 -0.411 1 78.81 139 ALA A O 1
ATOM 1043 N N . ALA A 1 140 ? 2.895 17.047 -1.975 1 75 140 ALA A N 1
ATOM 1044 C CA . ALA A 1 140 ? 3.48 18.297 -1.51 1 75 140 ALA A CA 1
ATOM 1045 C C . ALA A 1 140 ? 3.189 18.531 -0.029 1 75 140 ALA A C 1
ATOM 1047 O O . ALA A 1 140 ? 4.094 18.859 0.745 1 75 140 ALA A O 1
ATOM 1048 N N . PRO A 1 141 ? 1.965 18.328 0.366 1 73.31 141 PRO A N 1
ATOM 1049 C CA . PRO A 1 141 ? 1.681 18.562 1.784 1 73.31 141 PRO A CA 1
ATOM 1050 C C . PRO A 1 141 ? 2.467 17.625 2.703 1 73.31 141 PRO A C 1
ATOM 1052 O O . PRO A 1 141 ? 2.84 18.016 3.812 1 73.31 141 PRO A O 1
ATOM 1055 N N . LEU A 1 142 ? 2.721 16.469 2.264 1 79.69 142 LEU A N 1
ATOM 1056 C CA . LEU A 1 142 ? 3.445 15.492 3.08 1 79.69 142 LEU A CA 1
ATOM 1057 C C . LEU A 1 142 ? 4.906 15.898 3.232 1 79.69 142 LEU A C 1
ATOM 1059 O O . LEU A 1 142 ? 5.426 15.953 4.348 1 79.69 142 LEU A O 1
ATOM 1063 N N . TRP A 1 143 ? 5.504 16.234 2.15 1 78.5 143 TRP A N 1
ATOM 1064 C CA . TRP A 1 143 ? 6.938 16.516 2.166 1 78.5 143 TRP A CA 1
ATOM 1065 C C . TRP A 1 143 ? 7.219 17.875 2.809 1 78.5 143 TRP A C 1
ATOM 1067 O O . TRP A 1 143 ? 8.25 18.062 3.463 1 78.5 143 TRP A O 1
ATOM 1077 N N . SER A 1 144 ? 6.336 18.812 2.625 1 74.31 144 SER A N 1
ATOM 1078 C CA . SER A 1 144 ? 6.539 20.156 3.184 1 74.31 144 SER A CA 1
ATOM 1079 C C . SER A 1 144 ? 6.453 20.141 4.703 1 74.31 144 SER A C 1
ATOM 1081 O O . SER A 1 144 ? 6.949 21.047 5.371 1 74.31 144 SER A O 1
ATOM 1083 N N . ALA A 1 145 ? 5.887 19.188 5.184 1 76.69 145 ALA A N 1
ATOM 1084 C CA . ALA A 1 145 ? 5.688 19.109 6.629 1 76.69 145 ALA A CA 1
ATOM 1085 C C . ALA A 1 145 ? 6.816 18.328 7.297 1 76.69 145 ALA A C 1
ATOM 1087 O O . ALA A 1 145 ? 6.941 18.328 8.523 1 76.69 145 ALA A O 1
ATOM 1088 N N . LEU A 1 146 ? 7.613 17.703 6.559 1 83.12 146 LEU A N 1
ATOM 1089 C CA . LEU A 1 146 ? 8.664 16.859 7.102 1 83.12 146 LEU A CA 1
ATOM 1090 C C . LEU A 1 146 ? 10.023 17.547 6.988 1 83.12 146 LEU A C 1
ATOM 1092 O O . LEU A 1 146 ? 10.258 18.312 6.059 1 83.12 146 LEU A O 1
ATOM 1096 N N . PRO A 1 147 ? 10.875 17.375 7.973 1 87 147 PRO A N 1
ATOM 1097 C CA . PRO A 1 147 ? 12.258 17.828 7.781 1 87 147 PRO A CA 1
ATOM 1098 C C . PRO A 1 147 ? 12.961 17.094 6.641 1 87 147 PRO A C 1
ATOM 1100 O O . PRO A 1 147 ? 12.477 16.047 6.18 1 87 147 PRO A O 1
ATOM 1103 N N . ASP A 1 148 ? 14.102 17.625 6.234 1 89.19 148 ASP A N 1
ATOM 1104 C CA . ASP A 1 148 ? 14.867 17 5.16 1 89.19 148 ASP A CA 1
ATOM 1105 C C . ASP A 1 148 ? 15.297 15.586 5.547 1 89.19 148 ASP A C 1
ATOM 1107 O O . ASP A 1 148 ? 15.312 14.688 4.707 1 89.19 148 ASP A O 1
ATOM 1111 N N . VAL A 1 149 ? 15.719 15.5 6.859 1 93.44 149 VAL A N 1
ATOM 1112 C CA . VAL A 1 149 ? 16.094 14.195 7.398 1 93.44 149 VAL A CA 1
ATOM 1113 C C . VAL A 1 149 ? 15.344 13.93 8.695 1 93.44 149 VAL A C 1
ATOM 1115 O O . VAL A 1 149 ? 15.523 14.656 9.68 1 93.44 149 VAL A O 1
ATOM 1118 N N . LEU A 1 150 ? 14.539 12.969 8.641 1 92.69 150 LEU A N 1
ATOM 1119 C CA . LEU A 1 150 ? 13.797 12.531 9.812 1 92.69 150 LEU A CA 1
ATOM 1120 C C . LEU A 1 150 ? 14.398 11.258 10.391 1 92.69 150 LEU A C 1
ATOM 1122 O O . LEU A 1 150 ? 14.531 10.25 9.688 1 92.69 150 LEU A O 1
ATOM 1126 N N . VAL A 1 151 ? 14.742 11.305 11.703 1 96 151 VAL A N 1
ATOM 1127 C CA . VAL A 1 151 ? 15.367 10.141 12.328 1 96 151 VAL A CA 1
ATOM 1128 C C . VAL A 1 151 ? 14.547 9.703 13.539 1 96 151 VAL A C 1
ATOM 1130 O O . VAL A 1 151 ? 14.141 10.539 14.352 1 96 151 VAL A O 1
ATOM 1133 N N . VAL A 1 152 ? 14.273 8.492 13.633 1 96.19 152 VAL A N 1
ATOM 1134 C CA . VAL A 1 152 ? 13.781 7.871 14.859 1 96.19 152 VAL A CA 1
ATOM 1135 C C . VAL A 1 152 ? 14.867 6.977 15.453 1 96.19 152 VAL A C 1
ATOM 1137 O O . VAL A 1 152 ? 15.258 5.977 14.852 1 96.19 152 VAL A O 1
ATOM 1140 N N . ARG A 1 153 ? 15.234 7.32 16.594 1 96.88 153 ARG A N 1
ATOM 1141 C CA . ARG A 1 153 ? 16.344 6.621 17.25 1 96.88 153 ARG A CA 1
ATOM 1142 C C . ARG A 1 153 ? 15.906 5.25 17.75 1 96.88 153 ARG A C 1
ATOM 1144 O O . ARG A 1 153 ? 14.727 5.043 18.047 1 96.88 153 ARG A O 1
ATOM 1151 N N . ALA A 1 154 ? 16.906 4.371 17.922 1 96.06 154 ALA A N 1
ATOM 1152 C CA . ALA A 1 154 ? 16.672 2.969 18.25 1 96.06 154 ALA A CA 1
ATOM 1153 C C . ALA A 1 154 ? 15.805 2.846 19.5 1 96.06 154 ALA A C 1
ATOM 1155 O O . ALA A 1 154 ? 14.844 2.072 19.531 1 96.06 154 ALA A O 1
ATOM 1156 N N . ARG A 1 155 ? 16.109 3.58 20.516 1 95.25 155 ARG A N 1
ATOM 1157 C CA . ARG A 1 155 ? 15.375 3.498 21.781 1 95.25 155 ARG A CA 1
ATOM 1158 C C . ARG A 1 155 ? 13.906 3.855 21.578 1 95.25 155 ARG A C 1
ATOM 1160 O O . ARG A 1 155 ? 13.016 3.162 22.078 1 95.25 155 ARG A O 1
ATOM 1167 N N . ARG A 1 156 ? 13.664 4.906 20.875 1 95.06 156 ARG A N 1
ATOM 1168 C CA . ARG A 1 156 ? 12.289 5.328 20.609 1 95.06 156 ARG A CA 1
ATOM 1169 C C . ARG A 1 156 ? 11.578 4.34 19.703 1 95.06 156 ARG A C 1
ATOM 1171 O O . ARG A 1 156 ? 10.398 4.031 19.906 1 95.06 156 ARG A O 1
ATOM 1178 N N . ALA A 1 157 ? 12.281 3.887 18.688 1 95.06 157 ALA A N 1
ATOM 1179 C CA . ALA A 1 157 ? 11.703 2.92 17.766 1 95.06 157 ALA A CA 1
ATOM 1180 C C . ALA A 1 157 ? 11.234 1.669 18.5 1 95.06 157 ALA A C 1
ATOM 1182 O O . ALA A 1 157 ? 10.164 1.132 18.203 1 95.06 157 ALA A O 1
ATOM 1183 N N . ARG A 1 158 ? 11.984 1.233 19.469 1 94.06 158 ARG A N 1
ATOM 1184 C CA . ARG A 1 158 ? 11.641 0.039 20.234 1 94.06 158 ARG A CA 1
ATOM 1185 C C . ARG A 1 158 ? 10.406 0.281 21.109 1 94.06 158 ARG A C 1
ATOM 1187 O O . ARG A 1 158 ? 9.68 -0.658 21.438 1 94.06 158 ARG A O 1
ATOM 1194 N N . ALA A 1 159 ? 10.203 1.53 21.391 1 95.19 159 ALA A N 1
ATOM 1195 C CA . ALA A 1 159 ? 9.094 1.887 22.266 1 95.19 159 ALA A CA 1
ATOM 1196 C C . ALA A 1 159 ? 7.789 1.998 21.484 1 95.19 159 ALA A C 1
ATOM 1198 O O . ALA A 1 159 ? 6.707 2.049 22.062 1 95.19 159 ALA A O 1
ATOM 1199 N N . ILE A 1 160 ? 7.887 2.08 20.281 1 94.31 160 ILE A N 1
ATOM 1200 C CA . ILE A 1 160 ? 6.715 2.146 19.422 1 94.31 160 ILE A CA 1
ATOM 1201 C C . ILE A 1 160 ? 6.414 0.76 18.844 1 94.31 160 ILE A C 1
ATOM 1203 O O . ILE A 1 160 ? 7.137 0.265 17.984 1 94.31 160 ILE A O 1
ATOM 1207 N N . PRO A 1 161 ? 5.367 0.177 19.234 1 93.94 161 PRO A N 1
ATOM 1208 C CA . PRO A 1 161 ? 5.121 -1.231 18.922 1 93.94 161 PRO A CA 1
ATOM 1209 C C . PRO A 1 161 ? 5.168 -1.52 17.422 1 93.94 161 PRO A C 1
ATOM 1211 O O . PRO A 1 161 ? 5.797 -2.49 17 1 93.94 161 PRO A O 1
ATOM 1214 N N . ALA A 1 162 ? 4.551 -0.692 16.656 1 94.62 162 ALA A N 1
ATOM 1215 C CA . ALA A 1 162 ? 4.527 -0.927 15.219 1 94.62 162 ALA A CA 1
ATOM 1216 C C . ALA A 1 162 ? 5.934 -0.846 14.625 1 94.62 162 ALA A C 1
ATOM 1218 O O . ALA A 1 162 ? 6.312 -1.675 13.797 1 94.62 162 ALA A O 1
ATOM 1219 N N . LEU A 1 163 ? 6.75 0.106 14.977 1 94.56 163 LEU A N 1
ATOM 1220 C CA . LEU A 1 163 ? 8.117 0.234 14.492 1 94.56 163 LEU A CA 1
ATOM 1221 C C . LEU A 1 163 ? 8.969 -0.943 14.953 1 94.56 163 LEU A C 1
ATOM 1223 O O . LEU A 1 163 ? 9.734 -1.51 14.164 1 94.56 163 LEU A O 1
ATOM 1227 N N . ASP A 1 164 ? 8.797 -1.278 16.203 1 95.06 164 ASP A N 1
ATOM 1228 C CA . ASP A 1 164 ? 9.555 -2.4 16.75 1 95.06 164 ASP A CA 1
ATOM 1229 C C . ASP A 1 164 ? 9.258 -3.688 15.977 1 95.06 164 ASP A C 1
ATOM 1231 O O . ASP A 1 164 ? 10.18 -4.418 15.602 1 95.06 164 ASP A O 1
ATOM 1235 N N . ALA A 1 165 ? 8.047 -3.959 15.766 1 94.56 165 ALA A N 1
ATOM 1236 C CA . ALA A 1 165 ? 7.629 -5.164 15.055 1 94.56 165 ALA A CA 1
ATOM 1237 C C . ALA A 1 165 ? 8.195 -5.188 13.633 1 94.56 165 ALA A C 1
ATOM 1239 O O . ALA A 1 165 ? 8.75 -6.199 13.195 1 94.56 165 ALA A O 1
ATOM 1240 N N . VAL A 1 166 ? 8.078 -4.113 12.914 1 94.5 166 VAL A N 1
ATOM 1241 C CA . VAL A 1 166 ? 8.508 -4.047 11.523 1 94.5 166 VAL A CA 1
ATOM 1242 C C . VAL A 1 166 ? 10.023 -4.195 11.445 1 94.5 166 VAL A C 1
ATOM 1244 O O . VAL A 1 166 ? 10.539 -4.902 10.578 1 94.5 166 VAL A O 1
ATOM 1247 N N . LEU A 1 167 ? 10.703 -3.525 12.344 1 92.94 167 LEU A N 1
ATOM 1248 C CA . LEU A 1 167 ? 12.164 -3.596 12.328 1 92.94 167 LEU A CA 1
ATOM 1249 C C . LEU A 1 167 ? 12.641 -5.016 12.609 1 92.94 167 LEU A C 1
ATOM 1251 O O . LEU A 1 167 ? 13.602 -5.484 12 1 92.94 167 LEU A O 1
ATOM 1255 N N . ARG A 1 168 ? 12 -5.73 13.469 1 92.88 168 ARG A N 1
ATOM 1256 C CA . ARG A 1 168 ? 12.336 -7.121 13.75 1 92.88 168 ARG A CA 1
ATOM 1257 C C . ARG A 1 168 ? 12.086 -8 12.523 1 92.88 168 ARG A C 1
ATOM 1259 O O . ARG A 1 168 ? 12.898 -8.875 12.203 1 92.88 168 ARG A O 1
ATOM 1266 N N . LEU A 1 169 ? 11.023 -7.762 11.891 1 92.25 169 LEU A N 1
ATOM 1267 C CA . LEU A 1 169 ? 10.664 -8.555 10.719 1 92.25 169 LEU A CA 1
ATOM 1268 C C . LEU A 1 169 ? 11.625 -8.289 9.562 1 92.25 169 LEU A C 1
ATOM 1270 O O . LEU A 1 169 ? 11.938 -9.203 8.797 1 92.25 169 LEU A O 1
ATOM 1274 N N . LEU A 1 170 ? 12.055 -7.066 9.445 1 88.75 170 LEU A N 1
ATOM 1275 C CA . LEU A 1 170 ? 12.922 -6.699 8.336 1 88.75 170 LEU A CA 1
ATOM 1276 C C . LEU A 1 170 ? 14.375 -7.035 8.648 1 88.75 170 LEU A C 1
ATOM 1278 O O . LEU A 1 170 ? 15.25 -6.934 7.781 1 88.75 170 LEU A O 1
ATOM 1282 N N . ASP A 1 171 ? 14.484 -7.371 9.969 1 84.81 171 ASP A N 1
ATOM 1283 C CA . ASP A 1 171 ? 15.836 -7.746 10.375 1 84.81 171 ASP A CA 1
ATOM 1284 C C . ASP A 1 171 ? 16.188 -9.148 9.891 1 84.81 171 ASP A C 1
ATOM 1286 O O . ASP A 1 171 ? 15.609 -10.141 10.352 1 84.81 171 ASP A O 1
ATOM 1290 N N . GLY A 1 172 ? 16.969 -9.258 8.805 1 76.81 172 GLY A N 1
ATOM 1291 C CA . GLY A 1 172 ? 17.344 -10.531 8.203 1 76.81 172 GLY A CA 1
ATOM 1292 C C . GLY A 1 172 ? 16.625 -10.812 6.898 1 76.81 172 GLY A C 1
ATOM 1293 O O . GLY A 1 172 ? 16.031 -9.906 6.305 1 76.81 172 GLY A O 1
ATOM 1294 N N . ASP A 1 173 ? 16.672 -12.086 6.469 1 76.81 173 ASP A N 1
ATOM 1295 C CA . ASP A 1 173 ? 16.156 -12.391 5.141 1 76.81 173 ASP A CA 1
ATOM 1296 C C . ASP A 1 173 ? 14.891 -13.258 5.227 1 76.81 173 ASP A C 1
ATOM 1298 O O . ASP A 1 173 ? 14.375 -13.711 4.207 1 76.81 173 ASP A O 1
ATOM 1302 N N . ALA A 1 174 ? 14.406 -13.367 6.395 1 77.31 174 ALA A N 1
ATOM 1303 C CA . ALA A 1 174 ? 13.273 -14.266 6.574 1 77.31 174 ALA A CA 1
ATOM 1304 C C . ALA A 1 174 ? 12.062 -13.789 5.781 1 77.31 174 ALA A C 1
ATOM 1306 O O . ALA A 1 174 ? 11.359 -14.594 5.164 1 77.31 174 ALA A O 1
ATOM 1307 N N . VAL A 1 175 ? 11.891 -12.531 5.766 1 82.44 175 VAL A N 1
ATOM 1308 C CA . VAL A 1 175 ? 10.711 -11.961 5.125 1 82.44 175 VAL A CA 1
ATOM 1309 C C . VAL A 1 175 ? 10.828 -12.086 3.609 1 82.44 175 VAL A C 1
ATOM 1311 O O . VAL A 1 175 ? 9.844 -12.359 2.922 1 82.44 175 VAL A O 1
ATOM 1314 N N . THR A 1 176 ? 11.992 -11.945 3.129 1 79.19 176 THR A N 1
ATOM 1315 C CA . THR A 1 176 ? 12.164 -11.922 1.68 1 79.19 176 THR A CA 1
ATOM 1316 C C . THR A 1 176 ? 12.359 -13.336 1.136 1 79.19 176 THR A C 1
ATOM 1318 O O . THR A 1 176 ? 12.375 -13.539 -0.079 1 79.19 176 THR A O 1
ATOM 1321 N N . ARG A 1 177 ? 12.453 -14.164 2.115 1 81.56 177 ARG A N 1
ATOM 1322 C CA . ARG A 1 177 ? 12.617 -15.555 1.685 1 81.56 177 ARG A CA 1
ATOM 1323 C C . ARG A 1 177 ? 11.305 -16.125 1.153 1 81.56 177 ARG A C 1
ATOM 1325 O O . ARG A 1 177 ? 10.258 -15.945 1.771 1 81.56 177 ARG A O 1
ATOM 1332 N N . GLY A 1 178 ? 11.398 -16.703 -0.022 1 80.75 178 GLY A N 1
ATOM 1333 C CA . GLY A 1 178 ? 10.25 -17.359 -0.617 1 80.75 178 GLY A CA 1
ATOM 1334 C C . GLY A 1 178 ? 9.383 -16.438 -1.448 1 80.75 178 GLY A C 1
ATOM 1335 O O . GLY A 1 178 ? 9.609 -15.227 -1.475 1 80.75 178 GLY A O 1
ATOM 1336 N N . PRO A 1 179 ? 8.406 -17 -2.111 1 84.38 179 PRO A N 1
ATOM 1337 C CA . PRO A 1 179 ? 7.551 -16.219 -3.006 1 84.38 179 PRO A CA 1
ATOM 1338 C C . PRO A 1 179 ? 6.742 -15.156 -2.268 1 84.38 179 PRO A C 1
ATOM 1340 O O . PRO A 1 179 ? 6.172 -15.43 -1.208 1 84.38 179 PRO A O 1
ATOM 1343 N N . GLY A 1 180 ? 6.75 -13.922 -2.848 1 88.44 180 GLY A N 1
ATOM 1344 C CA . GLY A 1 180 ? 5.977 -12.82 -2.287 1 88.44 180 GLY A CA 1
ATOM 1345 C C . GLY A 1 180 ? 6.711 -12.086 -1.181 1 88.44 180 GLY A C 1
ATOM 1346 O O . GLY A 1 180 ? 6.195 -11.102 -0.634 1 88.44 180 GLY A O 1
ATOM 1347 N N . GLY A 1 181 ? 7.848 -12.594 -0.831 1 89 181 GLY A N 1
ATOM 1348 C CA . GLY A 1 181 ? 8.602 -12.008 0.264 1 89 181 GLY A CA 1
ATOM 1349 C C . GLY A 1 181 ? 8.992 -10.562 0.013 1 89 181 GLY A C 1
ATOM 1350 O O . GLY A 1 181 ? 8.969 -9.742 0.929 1 89 181 GLY A O 1
ATOM 1351 N N . HIS A 1 182 ? 9.359 -10.273 -1.177 1 85.25 182 HIS A N 1
ATOM 1352 C CA . HIS A 1 182 ? 9.742 -8.906 -1.507 1 85.25 182 HIS A CA 1
ATOM 1353 C C . HIS A 1 182 ? 8.547 -7.965 -1.441 1 85.25 182 HIS A C 1
ATOM 1355 O O . HIS A 1 182 ? 8.672 -6.824 -0.991 1 85.25 182 HIS A O 1
ATOM 1361 N N . ALA A 1 183 ? 7.469 -8.406 -1.936 1 88.31 183 ALA A N 1
ATOM 1362 C CA . ALA A 1 183 ? 6.246 -7.625 -1.82 1 88.31 183 ALA A CA 1
ATOM 1363 C C . ALA A 1 183 ? 5.887 -7.375 -0.358 1 88.31 183 ALA A C 1
ATOM 1365 O O . ALA A 1 183 ? 5.461 -6.273 0.005 1 88.31 183 ALA A O 1
ATOM 1366 N N . LEU A 1 184 ? 6.059 -8.398 0.45 1 92.25 184 LEU A N 1
ATOM 1367 C CA . LEU A 1 184 ? 5.793 -8.258 1.877 1 92.25 184 LEU A CA 1
ATOM 1368 C C . LEU A 1 184 ? 6.73 -7.234 2.51 1 92.25 184 LEU A C 1
ATOM 1370 O O . LEU A 1 184 ? 6.293 -6.367 3.264 1 92.25 184 LEU A O 1
ATOM 1374 N N . ALA A 1 185 ? 7.949 -7.34 2.182 1 90.31 185 ALA A N 1
ATOM 1375 C CA . ALA A 1 185 ? 8.945 -6.406 2.707 1 90.31 185 ALA A CA 1
ATOM 1376 C C . ALA A 1 185 ? 8.602 -4.969 2.322 1 90.31 185 ALA A C 1
ATOM 1378 O O . ALA A 1 185 ? 8.742 -4.051 3.133 1 90.31 185 ALA A O 1
ATOM 1379 N N . ALA A 1 186 ? 8.141 -4.785 1.159 1 89.31 186 ALA A N 1
ATOM 1380 C CA . ALA A 1 186 ? 7.762 -3.459 0.684 1 89.31 186 ALA A CA 1
ATOM 1381 C C . ALA A 1 186 ? 6.594 -2.904 1.494 1 89.31 186 ALA A C 1
ATOM 1383 O O . ALA A 1 186 ? 6.574 -1.719 1.836 1 89.31 186 ALA A O 1
ATOM 1384 N N . ARG A 1 187 ? 5.637 -3.668 1.817 1 93.44 187 ARG A N 1
ATOM 1385 C CA . ARG A 1 187 ? 4.5 -3.221 2.615 1 93.44 187 ARG A CA 1
ATOM 1386 C C . ARG A 1 187 ? 4.922 -2.922 4.051 1 93.44 187 ARG A C 1
ATOM 1388 O O . ARG A 1 187 ? 4.41 -1.986 4.672 1 93.44 187 ARG A O 1
ATOM 1395 N N . LEU A 1 188 ? 5.789 -3.75 4.527 1 94.31 188 LEU A N 1
ATOM 1396 C CA . LEU A 1 188 ? 6.344 -3.465 5.848 1 94.31 188 LEU A CA 1
ATOM 1397 C C . LEU A 1 188 ? 7.062 -2.123 5.855 1 94.31 188 LEU A C 1
ATOM 1399 O O . LEU A 1 188 ? 6.965 -1.365 6.824 1 94.31 188 LEU A O 1
ATOM 1403 N N . ALA A 1 189 ? 7.711 -1.861 4.789 1 92.69 189 ALA A N 1
ATOM 1404 C CA . ALA A 1 189 ? 8.383 -0.569 4.664 1 92.69 189 ALA A CA 1
ATOM 1405 C C . ALA A 1 189 ? 7.367 0.573 4.652 1 92.69 189 ALA A C 1
ATOM 1407 O O . ALA A 1 189 ? 7.625 1.645 5.207 1 92.69 189 ALA A O 1
ATOM 1408 N N . ASP A 1 190 ? 6.23 0.394 4.004 1 93.75 190 ASP A N 1
ATOM 1409 C CA . ASP A 1 190 ? 5.164 1.388 4.078 1 93.75 190 ASP A CA 1
ATOM 1410 C C . ASP A 1 190 ? 4.785 1.678 5.527 1 93.75 190 ASP A C 1
ATOM 1412 O O . ASP A 1 190 ? 4.629 2.838 5.914 1 93.75 190 ASP A O 1
ATOM 1416 N N . VAL A 1 191 ? 4.598 0.643 6.289 1 95.38 191 VAL A N 1
ATOM 1417 C CA . VAL A 1 191 ? 4.242 0.761 7.699 1 95.38 191 VAL A CA 1
ATOM 1418 C C . VAL A 1 191 ? 5.312 1.56 8.438 1 95.38 191 VAL A C 1
ATOM 1420 O O . VAL A 1 191 ? 4.996 2.453 9.227 1 95.38 191 VAL A O 1
ATOM 1423 N N . LEU A 1 192 ? 6.504 1.233 8.133 1 94.69 192 LEU A N 1
ATOM 1424 C CA . LEU A 1 192 ? 7.641 1.91 8.742 1 94.69 192 LEU A CA 1
ATOM 1425 C C . LEU A 1 192 ? 7.586 3.412 8.484 1 94.69 192 LEU A C 1
ATOM 1427 O O . LEU A 1 192 ? 7.668 4.211 9.422 1 94.69 192 LEU A O 1
ATOM 1431 N N . VAL A 1 193 ? 7.363 3.797 7.309 1 93.94 193 VAL A N 1
ATOM 1432 C CA . VAL A 1 193 ? 7.387 5.199 6.91 1 93.94 193 VAL A CA 1
ATOM 1433 C C . VAL A 1 193 ? 6.203 5.934 7.535 1 93.94 193 VAL A C 1
ATOM 1435 O O . VAL A 1 193 ? 6.363 7.027 8.086 1 93.94 193 VAL A O 1
ATOM 1438 N N . ILE A 1 194 ? 5.047 5.367 7.473 1 94.12 194 ILE A N 1
ATOM 1439 C CA . ILE A 1 194 ? 3.861 5.992 8.047 1 94.12 194 ILE A CA 1
ATOM 1440 C C . ILE A 1 194 ? 4.078 6.227 9.547 1 94.12 194 ILE A C 1
ATOM 1442 O O . ILE A 1 194 ? 3.789 7.309 10.055 1 94.12 194 ILE A O 1
ATOM 1446 N N . GLU A 1 195 ? 4.555 5.242 10.242 1 94.69 195 GLU A N 1
ATOM 1447 C CA . GLU A 1 195 ? 4.762 5.379 11.68 1 94.69 195 GLU A CA 1
ATOM 1448 C C . GLU A 1 195 ? 5.832 6.426 11.984 1 94.69 195 GLU A C 1
ATOM 1450 O O . GLU A 1 195 ? 5.754 7.121 13 1 94.69 195 GLU A O 1
ATOM 1455 N N . MET A 1 196 ? 6.867 6.527 11.148 1 93.56 196 MET A N 1
ATOM 1456 C CA . MET A 1 196 ? 7.867 7.578 11.32 1 93.56 196 MET A CA 1
ATOM 1457 C C . MET A 1 196 ? 7.227 8.961 11.227 1 93.56 196 MET A C 1
ATOM 1459 O O . MET A 1 196 ? 7.527 9.844 12.031 1 93.56 196 MET A O 1
ATOM 1463 N N . VAL A 1 197 ? 6.355 9.133 10.281 1 89.5 197 VAL A N 1
ATOM 1464 C CA . VAL A 1 197 ? 5.656 10.398 10.102 1 89.5 197 VAL A CA 1
ATOM 1465 C C . VAL A 1 197 ? 4.777 10.68 11.32 1 89.5 197 VAL A C 1
ATOM 1467 O O . VAL A 1 197 ? 4.77 11.805 11.836 1 89.5 197 VAL A O 1
ATOM 1470 N N . ARG A 1 198 ? 4.082 9.68 11.75 1 88.88 198 ARG A N 1
ATOM 1471 C CA . ARG A 1 198 ? 3.234 9.828 12.93 1 88.88 198 ARG A CA 1
ATOM 1472 C C . ARG A 1 198 ? 4.059 10.219 14.148 1 88.88 198 ARG A C 1
ATOM 1474 O O . ARG A 1 198 ? 3.656 11.086 14.922 1 88.88 198 ARG A O 1
ATOM 1481 N N . GLU A 1 199 ? 5.148 9.531 14.305 1 90.25 199 GLU A N 1
ATOM 1482 C CA . GLU A 1 199 ? 6.023 9.82 15.438 1 90.25 199 GLU A CA 1
ATOM 1483 C C . GLU A 1 199 ? 6.551 11.25 15.383 1 90.25 199 GLU A C 1
ATOM 1485 O O . GLU A 1 199 ? 6.637 11.922 16.406 1 90.25 199 GLU A O 1
ATOM 1490 N N . HIS A 1 200 ? 6.91 11.641 14.219 1 88.31 200 HIS A N 1
ATOM 1491 C CA . HIS A 1 200 ? 7.379 13.016 14.055 1 88.31 200 HIS A CA 1
ATOM 1492 C C . HIS A 1 200 ? 6.301 14.016 14.453 1 88.31 200 HIS A C 1
ATOM 1494 O O . HIS A 1 200 ? 6.582 15.008 15.133 1 88.31 200 HIS A O 1
ATOM 1500 N N . LEU A 1 201 ? 5.145 13.773 14.039 1 81.31 201 LEU A N 1
ATOM 1501 C CA . LEU A 1 201 ? 4.027 14.656 14.375 1 81.31 201 LEU A CA 1
ATOM 1502 C C . LEU A 1 201 ? 3.801 14.703 15.875 1 81.31 201 LEU A C 1
ATOM 1504 O O . LEU A 1 201 ? 3.479 15.758 16.438 1 81.31 201 LEU A O 1
ATOM 1508 N N . ARG A 1 202 ? 3.982 13.633 16.484 1 82 202 ARG A N 1
ATOM 1509 C CA . ARG A 1 202 ? 3.725 13.516 17.922 1 82 202 ARG A CA 1
ATOM 1510 C C . ARG A 1 202 ? 4.812 14.211 18.734 1 82 202 ARG A C 1
ATOM 1512 O O . ARG A 1 202 ? 4.539 14.781 19.781 1 82 202 ARG A O 1
ATOM 1519 N N . THR A 1 203 ? 5.984 14.172 18.281 1 82.06 203 THR A N 1
ATOM 1520 C CA . THR A 1 203 ? 7.102 14.586 19.125 1 82.06 203 THR A CA 1
ATOM 1521 C C . THR A 1 203 ? 7.617 15.961 18.719 1 82.06 203 THR A C 1
ATOM 1523 O O . THR A 1 203 ? 8.344 16.609 19.469 1 82.06 203 THR A O 1
ATOM 1526 N N . SER A 1 204 ? 7.359 16.219 17.5 1 75.56 204 SER A N 1
ATOM 1527 C CA . SER A 1 204 ? 7.93 17.469 17.031 1 75.56 204 SER A CA 1
ATOM 1528 C C . SER A 1 204 ? 7.41 18.656 17.828 1 75.56 204 SER A C 1
ATOM 1530 O O . SER A 1 204 ? 6.199 18.797 18.016 1 75.56 204 SER A O 1
ATOM 1532 N N . THR A 1 205 ? 8.219 19.125 18.75 1 59.06 205 THR A N 1
ATOM 1533 C CA . THR A 1 205 ? 7.941 20.375 19.453 1 59.06 205 THR A CA 1
ATOM 1534 C C . THR A 1 205 ? 8.227 21.578 18.562 1 59.06 205 THR A C 1
ATOM 1536 O O . THR A 1 205 ? 7.832 22.703 18.875 1 59.06 205 THR A O 1
ATOM 1539 N N . ARG A 1 206 ? 9.07 21.297 17.672 1 56.56 206 ARG A N 1
ATOM 1540 C CA . ARG A 1 206 ? 9.562 22.375 16.828 1 56.56 206 ARG A CA 1
ATOM 1541 C C . ARG A 1 206 ? 8.648 22.594 15.633 1 56.56 206 ARG A C 1
ATOM 1543 O O . ARG A 1 206 ? 7.715 21.828 15.406 1 56.56 206 ARG A O 1
ATOM 1550 N N . GLU A 1 207 ? 9.156 23.375 14.695 1 56.75 207 GLU A N 1
ATOM 1551 C CA . GLU A 1 207 ? 8.477 24.062 13.609 1 56.75 207 GLU A CA 1
ATOM 1552 C C . GLU A 1 207 ? 8.008 23.094 12.539 1 56.75 207 GLU A C 1
ATOM 1554 O O . GLU A 1 207 ? 8.82 22.562 11.773 1 56.75 207 GLU A O 1
ATOM 1559 N N . LEU A 1 208 ? 6.996 22.25 12.961 1 61.75 208 LEU A N 1
ATOM 1560 C CA . LEU A 1 208 ? 6.297 21.641 11.836 1 61.75 208 LEU A CA 1
ATOM 1561 C C . LEU A 1 208 ? 5.93 22.703 10.797 1 61.75 208 LEU A C 1
ATOM 1563 O O . LEU A 1 208 ? 5.875 23.891 11.102 1 61.75 208 LEU A O 1
ATOM 1567 N N . HIS A 1 209 ? 6.16 22.328 9.688 1 65.56 209 HIS A N 1
ATOM 1568 C CA . HIS A 1 209 ? 5.801 23.234 8.609 1 65.56 209 HIS A CA 1
ATOM 1569 C C . HIS A 1 209 ? 4.539 22.766 7.887 1 65.56 209 HIS A C 1
ATOM 1571 O O . HIS A 1 209 ? 4.109 21.625 8.062 1 65.56 209 HIS A O 1
ATOM 1577 N N . GLY A 1 210 ? 3.898 23.719 7.383 1 69 210 GLY A N 1
ATOM 1578 C CA . GLY A 1 210 ? 2.783 23.406 6.504 1 69 210 GLY A CA 1
ATOM 1579 C C . GLY A 1 210 ? 1.522 23.016 7.254 1 69 210 GLY A C 1
ATOM 1580 O O . GLY A 1 210 ? 1.244 23.547 8.328 1 69 210 GLY A O 1
ATOM 1581 N N . TRP A 1 211 ? 0.796 22.234 6.629 1 69.44 211 TRP A N 1
ATOM 1582 C CA . TRP A 1 211 ? -0.498 21.859 7.184 1 69.44 211 TRP A CA 1
ATOM 1583 C C . TRP A 1 211 ? -0.326 21.062 8.477 1 69.44 211 TRP A C 1
ATOM 1585 O O . TRP A 1 211 ? -1.201 21.078 9.344 1 69.44 211 TRP A O 1
ATOM 1595 N N . LEU A 1 212 ? 0.741 20.391 8.594 1 73.38 212 LEU A N 1
ATOM 1596 C CA . LEU A 1 212 ? 0.974 19.625 9.812 1 73.38 212 LEU A CA 1
ATOM 1597 C C . LEU A 1 212 ? 1.164 20.547 11.008 1 73.38 212 LEU A C 1
ATOM 1599 O O . LEU A 1 212 ? 0.71 20.25 12.109 1 73.38 212 LEU A O 1
ATOM 1603 N N . SER A 1 213 ? 1.831 21.656 10.719 1 70.88 213 SER A N 1
ATOM 1604 C CA . SER A 1 213 ? 1.979 22.656 11.766 1 70.88 213 SER A CA 1
ATOM 1605 C C . SER A 1 213 ? 0.629 23.25 12.164 1 70.88 213 SER A C 1
ATOM 1607 O O . SER A 1 213 ? 0.338 23.406 13.352 1 70.88 213 SER A O 1
ATOM 1609 N N . ALA A 1 214 ? -0.133 23.453 11.156 1 71 214 ALA A N 1
ATOM 1610 C CA . ALA A 1 214 ? -1.446 24.062 11.383 1 71 214 ALA A CA 1
ATOM 1611 C C . ALA A 1 214 ? -2.359 23.094 12.141 1 71 214 ALA A C 1
ATOM 1613 O O . ALA A 1 214 ? -3.211 23.531 12.922 1 71 214 ALA A O 1
ATOM 1614 N N . SER A 1 215 ? -2.086 21.844 11.984 1 73 215 SER A N 1
ATOM 1615 C CA . SER A 1 215 ? -2.922 20.828 12.633 1 73 215 SER A CA 1
ATOM 1616 C C . SER A 1 215 ? -2.578 20.703 14.117 1 73 215 SER A C 1
ATOM 1618 O O . SER A 1 215 ? -3.344 20.125 14.891 1 73 215 SER A O 1
ATOM 1620 N N . ARG A 1 216 ? -1.521 21.297 14.477 1 72.62 216 ARG A N 1
ATOM 1621 C CA . ARG A 1 216 ? -1.127 21.266 15.883 1 72.62 216 ARG A CA 1
ATOM 1622 C C . ARG A 1 216 ? -1.728 22.438 16.656 1 72.62 216 ARG A C 1
ATOM 1624 O O . ARG A 1 216 ? -1.868 22.375 17.875 1 72.62 216 ARG A O 1
ATOM 1631 N N . ASP A 1 217 ? -1.896 23.562 15.844 1 77.06 217 ASP A N 1
ATOM 1632 C CA . ASP A 1 217 ? -2.682 24.641 16.453 1 77.06 217 ASP A CA 1
ATOM 1633 C C . ASP A 1 217 ? -4.152 24.234 16.562 1 77.06 217 ASP A C 1
ATOM 1635 O O . ASP A 1 217 ? -4.84 24.062 15.562 1 77.06 217 ASP A O 1
ATOM 1639 N N . PRO A 1 218 ? -4.535 24.062 17.766 1 80.75 218 PRO A N 1
ATOM 1640 C CA . PRO A 1 218 ? -5.891 23.547 17.969 1 80.75 218 PRO A CA 1
ATOM 1641 C C . PRO A 1 218 ? -6.949 24.359 17.234 1 80.75 218 PRO A C 1
ATOM 1643 O O . PRO A 1 218 ? -7.949 23.797 16.766 1 80.75 218 PRO A O 1
ATOM 1646 N N . ARG A 1 219 ? -6.715 25.594 17.172 1 87.69 219 ARG A N 1
ATOM 1647 C CA . ARG A 1 219 ? -7.711 26.438 16.516 1 87.69 219 ARG A CA 1
ATOM 1648 C C . ARG A 1 219 ? -7.695 26.234 15 1 87.69 219 ARG A C 1
ATOM 1650 O O . ARG A 1 219 ? -8.742 26.031 14.391 1 87.69 219 ARG A O 1
ATOM 1657 N N . LEU A 1 220 ? -6.559 26.234 14.438 1 89.38 220 LEU A N 1
ATOM 1658 C CA . LEU A 1 220 ? -6.449 26.016 13 1 89.38 220 LEU A CA 1
ATOM 1659 C C . LEU A 1 220 ? -6.805 24.578 12.641 1 89.38 220 LEU A C 1
ATOM 1661 O O . LEU A 1 220 ? -7.391 24.328 11.586 1 89.38 220 LEU A O 1
ATOM 1665 N N . ALA A 1 221 ? -6.473 23.734 13.5 1 85.94 221 ALA A N 1
ATOM 1666 C CA . ALA A 1 221 ? -6.727 22.312 13.273 1 85.94 221 ALA A CA 1
ATOM 1667 C C . ALA A 1 221 ? -8.219 22.047 13.07 1 85.94 221 ALA A C 1
ATOM 1669 O O . ALA A 1 221 ? -8.594 21.203 12.25 1 85.94 221 ALA A O 1
ATOM 1670 N N . ARG A 1 222 ? -8.977 22.75 13.758 1 88.31 222 ARG A N 1
ATOM 1671 C CA . ARG A 1 222 ? -10.422 22.578 13.648 1 88.31 222 ARG A CA 1
ATOM 1672 C C . ARG A 1 222 ? -10.914 22.953 12.258 1 88.31 222 ARG A C 1
ATOM 1674 O O . ARG A 1 222 ? -11.75 22.266 11.68 1 88.31 222 ARG A O 1
ATOM 1681 N N . SER A 1 223 ? -10.383 24.016 11.82 1 92.56 223 SER A N 1
ATOM 1682 C CA . SER A 1 223 ? -10.797 24.484 10.5 1 92.56 223 SER A CA 1
ATOM 1683 C C . SER A 1 223 ? -10.305 23.547 9.406 1 92.56 223 SER A C 1
ATOM 1685 O O . SER A 1 223 ? -11.039 23.234 8.461 1 92.56 223 SER A O 1
ATOM 1687 N N . ILE A 1 224 ? -9.102 23.109 9.539 1 89.31 224 ILE A N 1
ATOM 1688 C CA . ILE A 1 224 ? -8.531 22.203 8.562 1 89.31 224 ILE A CA 1
ATOM 1689 C C . ILE A 1 224 ? -9.297 20.875 8.57 1 89.31 224 ILE A C 1
ATOM 1691 O O . ILE A 1 224 ? -9.648 20.344 7.52 1 89.31 224 ILE A O 1
ATOM 1695 N N . ALA A 1 225 ? -9.578 20.438 9.734 1 86.5 225 ALA A N 1
ATOM 1696 C CA . ALA A 1 225 ? -10.359 19.203 9.875 1 86.5 225 ALA A CA 1
ATOM 1697 C C . ALA A 1 225 ? -11.734 19.359 9.242 1 86.5 225 ALA A C 1
ATOM 1699 O O . ALA A 1 225 ? -12.234 18.422 8.602 1 86.5 225 ALA A O 1
ATOM 1700 N N . ALA A 1 226 ? -12.289 20.469 9.43 1 89.31 226 ALA A N 1
ATOM 1701 C CA . ALA A 1 226 ? -13.609 20.734 8.859 1 89.31 226 ALA A CA 1
ATOM 1702 C C . ALA A 1 226 ? -13.57 20.656 7.336 1 89.31 226 ALA A C 1
ATOM 1704 O O . ALA A 1 226 ? -14.445 20.047 6.719 1 89.31 226 ALA A O 1
ATOM 1705 N N . MET A 1 227 ? -12.562 21.234 6.75 1 90.69 227 MET A N 1
ATOM 1706 C CA . MET A 1 227 ? -12.414 21.203 5.301 1 90.69 227 MET A CA 1
ATOM 1707 C C . MET A 1 227 ? -12.227 19.781 4.801 1 90.69 227 MET A C 1
ATOM 1709 O O . MET A 1 227 ? -12.805 19.391 3.787 1 90.69 227 MET A O 1
ATOM 1713 N N . HIS A 1 228 ? -11.461 19.078 5.496 1 86.38 228 HIS A N 1
ATOM 1714 C CA . HIS A 1 228 ? -11.156 17.703 5.086 1 86.38 228 HIS A CA 1
ATOM 1715 C C . HIS A 1 228 ? -12.375 16.797 5.258 1 86.38 228 HIS A C 1
ATOM 1717 O O . HIS A 1 228 ? -12.594 15.891 4.453 1 86.38 228 HIS A O 1
ATOM 1723 N N . ARG A 1 229 ? -13.148 17.047 6.207 1 82.94 229 ARG A N 1
ATOM 1724 C CA . ARG A 1 229 ? -14.336 16.234 6.473 1 82.94 229 ARG A CA 1
ATOM 1725 C C . ARG A 1 229 ? -15.414 16.5 5.434 1 82.94 229 ARG A C 1
ATOM 1727 O O . ARG A 1 229 ? -16.156 15.578 5.055 1 82.94 229 ARG A O 1
ATOM 1734 N N . ALA A 1 230 ? -15.453 17.719 5.016 1 88.81 230 ALA A N 1
ATOM 1735 C CA . ALA A 1 230 ? -16.516 18.109 4.094 1 88.81 230 ALA A CA 1
ATOM 1736 C C . ALA A 1 230 ? -15.992 19.078 3.037 1 88.81 230 ALA A C 1
ATOM 1738 O O . ALA A 1 230 ? -16.438 20.234 2.975 1 88.81 230 ALA A O 1
ATOM 1739 N N . PRO A 1 231 ? -15.211 18.531 2.133 1 89.5 231 PRO A N 1
ATOM 1740 C CA . PRO A 1 231 ? -14.617 19.438 1.144 1 89.5 231 PRO A CA 1
ATOM 1741 C C . PRO A 1 231 ? -15.656 20.094 0.24 1 89.5 231 PRO A C 1
ATOM 1743 O O . PRO A 1 231 ? -15.422 21.188 -0.288 1 89.5 231 PRO A O 1
ATOM 1746 N N . GLY A 1 232 ? -16.812 19.5 0.102 1 92.31 232 GLY A N 1
ATOM 1747 C CA . GLY A 1 232 ? -17.828 20 -0.815 1 92.31 232 GLY A CA 1
ATOM 1748 C C . GLY A 1 232 ? -18.703 21.078 -0.204 1 92.31 232 GLY A C 1
ATOM 1749 O O . GLY A 1 232 ? -19.516 21.703 -0.9 1 92.31 232 GLY A O 1
ATOM 1750 N N . GLU A 1 233 ? -18.578 21.312 1.049 1 93.38 233 GLU A N 1
ATOM 1751 C CA . GLU A 1 233 ? -19.375 22.328 1.732 1 93.38 233 GLU A CA 1
ATOM 1752 C C . GLU A 1 233 ? -19.016 23.734 1.24 1 93.38 233 GLU A C 1
ATOM 1754 O O . GLU A 1 233 ? -17.891 23.969 0.783 1 93.38 233 GLU A O 1
ATOM 1759 N N . ALA A 1 234 ? -20 24.609 1.339 1 93.88 234 ALA A N 1
ATOM 1760 C CA . ALA A 1 234 ? -19.766 25.984 0.92 1 93.88 234 ALA A CA 1
ATOM 1761 C C . ALA A 1 234 ? -18.984 26.766 1.984 1 93.88 234 ALA A C 1
ATOM 1763 O O . ALA A 1 234 ? -19.516 27.719 2.57 1 93.88 234 ALA A O 1
ATOM 1764 N N . TRP A 1 235 ? -17.812 26.453 2.078 1 95.88 235 TRP A N 1
ATOM 1765 C CA . TRP A 1 235 ? -16.953 27.094 3.062 1 95.88 235 TRP A CA 1
ATOM 1766 C C . TRP A 1 235 ? -16.562 28.516 2.617 1 95.88 235 TRP A C 1
ATOM 1768 O O . TRP A 1 235 ? -16.328 28.75 1.431 1 95.88 235 TRP A O 1
ATOM 1778 N N . SER A 1 236 ? -16.562 29.391 3.615 1 96.94 236 SER A N 1
ATOM 1779 C CA . SER A 1 236 ? -16.016 30.734 3.463 1 96.94 236 SER A CA 1
ATOM 1780 C C . SER A 1 236 ? -14.93 31 4.508 1 96.94 236 SER A C 1
ATOM 1782 O O . SER A 1 236 ? -14.82 30.281 5.496 1 96.94 236 SER A O 1
ATOM 1784 N N . VAL A 1 237 ? -14.188 32.062 4.199 1 97.38 237 VAL A N 1
ATOM 1785 C CA . VAL A 1 237 ? -13.164 32.406 5.168 1 97.38 237 VAL A CA 1
ATOM 1786 C C . VAL A 1 237 ? -13.805 32.75 6.508 1 97.38 237 VAL A C 1
ATOM 1788 O O . VAL A 1 237 ? -13.289 32.375 7.566 1 97.38 237 VAL A O 1
ATOM 1791 N N . ASP A 1 238 ? -14.984 33.344 6.426 1 97.38 238 ASP A N 1
ATOM 1792 C CA . ASP A 1 238 ? -15.695 33.75 7.641 1 97.38 238 ASP A CA 1
ATOM 1793 C C . ASP A 1 238 ? -16.141 32.5 8.438 1 97.38 238 ASP A C 1
ATOM 1795 O O . ASP A 1 238 ? -15.969 32.469 9.656 1 97.38 238 ASP A O 1
ATOM 1799 N N . ARG A 1 239 ? -16.656 31.594 7.801 1 97.31 239 ARG A N 1
ATOM 1800 C CA . ARG A 1 239 ? -17.141 30.375 8.461 1 97.31 239 ARG A CA 1
ATOM 1801 C C . ARG A 1 239 ? -15.984 29.594 9.062 1 97.31 239 ARG A C 1
ATOM 1803 O O . ARG A 1 239 ? -16.078 29.094 10.188 1 97.31 239 ARG A O 1
ATOM 1810 N N . LEU A 1 240 ? -14.945 29.516 8.312 1 97.25 240 LEU A N 1
ATOM 1811 C CA . LEU A 1 240 ? -13.773 28.781 8.781 1 97.25 240 LEU A CA 1
ATOM 1812 C C . LEU A 1 240 ? -13.117 29.5 9.961 1 97.25 240 LEU A C 1
ATOM 1814 O O . LEU A 1 240 ? -12.648 28.859 10.898 1 97.25 240 LEU A O 1
ATOM 1818 N N . ALA A 1 241 ? -13.133 30.797 9.898 1 97.25 241 ALA A N 1
ATOM 1819 C CA . ALA A 1 241 ? -12.602 31.594 11 1 97.25 241 ALA A CA 1
ATOM 1820 C C . ALA A 1 241 ? -13.406 31.375 12.273 1 97.25 241 ALA A C 1
ATOM 1822 O O . ALA A 1 241 ? -12.836 31.25 13.359 1 97.25 241 ALA A O 1
ATOM 1823 N N . ARG A 1 242 ? -14.68 31.281 12.117 1 97.06 242 ARG A N 1
ATOM 1824 C CA . ARG A 1 242 ? -15.547 31.047 13.266 1 97.06 242 ARG A CA 1
ATOM 1825 C C . ARG A 1 242 ? -15.266 29.688 13.898 1 97.06 242 ARG A C 1
ATOM 1827 O O . ARG A 1 242 ? -15.234 29.578 15.125 1 97.06 242 ARG A O 1
ATOM 1834 N N . ILE A 1 243 ? -15.023 28.75 13.109 1 95.19 243 ILE A N 1
ATOM 1835 C CA . ILE A 1 243 ? -14.711 27.406 13.594 1 95.19 243 ILE A CA 1
ATOM 1836 C C . ILE A 1 243 ? -13.391 27.438 14.367 1 95.19 243 ILE A C 1
ATOM 1838 O O . ILE A 1 243 ? -13.242 26.766 15.383 1 95.19 243 ILE A O 1
ATOM 1842 N N . ALA A 1 244 ? -12.508 28.281 13.922 1 95 244 ALA A N 1
ATOM 1843 C CA . ALA A 1 244 ? -11.195 28.391 14.539 1 95 244 ALA A CA 1
ATOM 1844 C C . ALA A 1 244 ? -11.242 29.312 15.758 1 95 244 ALA A C 1
ATOM 1846 O O . ALA A 1 244 ? -10.273 29.406 16.516 1 95 244 ALA A O 1
ATOM 1847 N N . GLY A 1 245 ? -12.352 29.953 15.922 1 96.12 245 GLY A N 1
ATOM 1848 C CA . GLY A 1 245 ? -12.461 30.906 17 1 96.12 245 GLY A CA 1
ATOM 1849 C C . GLY A 1 245 ? -11.594 32.125 16.797 1 96.12 245 GLY A C 1
ATOM 1850 O O . GLY A 1 245 ? -11.008 32.656 17.75 1 96.12 245 GLY A O 1
ATOM 1851 N N . MET A 1 246 ? -11.438 32.531 15.586 1 96.12 246 MET A N 1
ATOM 1852 C CA . MET A 1 246 ? -10.594 33.688 15.234 1 96.12 246 MET A CA 1
ATOM 1853 C C . MET A 1 246 ? -11.383 34.688 14.422 1 96.12 246 MET A C 1
ATOM 1855 O O . MET A 1 246 ? -12.469 34.406 13.922 1 96.12 246 MET A O 1
ATOM 1859 N N . SER A 1 247 ? -10.836 35.906 14.422 1 96.81 247 SER A N 1
ATOM 1860 C CA . SER A 1 247 ? -11.352 36.844 13.438 1 96.81 247 SER A CA 1
ATOM 1861 C C . SER A 1 247 ? -10.969 36.438 12.023 1 96.81 247 SER A C 1
ATOM 1863 O O . SER A 1 247 ? -10.031 35.656 11.828 1 96.81 247 SER A O 1
ATOM 1865 N N . ARG A 1 248 ? -11.695 36.906 11.055 1 96.5 248 ARG A N 1
ATOM 1866 C CA . ARG A 1 248 ? -11.453 36.594 9.656 1 96.5 248 ARG A CA 1
ATOM 1867 C C . ARG A 1 248 ? -10.023 36.938 9.25 1 96.5 248 ARG A C 1
ATOM 1869 O O . ARG A 1 248 ? -9.344 36.156 8.609 1 96.5 248 ARG A O 1
ATOM 1876 N N . THR A 1 249 ? -9.602 38.125 9.656 1 96.88 249 THR A N 1
ATOM 1877 C CA . THR A 1 249 ? -8.273 38.594 9.297 1 96.88 249 THR A CA 1
ATOM 1878 C C . THR A 1 249 ? -7.188 37.75 9.961 1 96.88 249 THR A C 1
ATOM 1880 O O . THR A 1 249 ? -6.23 37.344 9.305 1 96.88 249 THR A O 1
ATOM 1883 N N . THR A 1 250 ? -7.348 37.531 11.25 1 96.31 250 THR A N 1
ATOM 1884 C CA . THR A 1 250 ? -6.371 36.719 11.992 1 96.31 250 THR A CA 1
ATOM 1885 C C . THR A 1 250 ? -6.289 35.312 11.43 1 96.31 250 THR A C 1
ATOM 1887 O O . THR A 1 250 ? -5.195 34.781 11.266 1 96.31 250 THR A O 1
ATOM 1890 N N . PHE A 1 251 ? -7.453 34.781 11.156 1 96.38 251 PHE A N 1
ATOM 1891 C CA . PHE A 1 251 ? -7.512 33.438 10.609 1 96.38 251 PHE A CA 1
ATOM 1892 C C . PHE A 1 251 ? -6.766 33.344 9.281 1 96.38 251 PHE A C 1
ATOM 1894 O O . PHE A 1 251 ? -5.906 32.5 9.094 1 96.38 251 PHE A O 1
ATOM 1901 N N . ALA A 1 252 ? -7.062 34.188 8.352 1 96.44 252 ALA A N 1
ATOM 1902 C CA . ALA A 1 252 ? -6.465 34.188 7.016 1 96.44 252 ALA A CA 1
ATOM 1903 C C . ALA A 1 252 ? -4.949 34.344 7.094 1 96.44 252 ALA A C 1
ATOM 1905 O O . ALA A 1 252 ? -4.207 33.656 6.398 1 96.44 252 ALA A O 1
ATOM 1906 N N . THR A 1 253 ? -4.535 35.219 7.941 1 95.19 253 THR A N 1
ATOM 1907 C CA . THR A 1 253 ? -3.113 35.531 8.078 1 95.19 253 THR A CA 1
ATOM 1908 C C . THR A 1 253 ? -2.361 34.344 8.672 1 95.19 253 THR A C 1
ATOM 1910 O O . THR A 1 253 ? -1.339 33.906 8.133 1 95.19 253 THR A O 1
ATOM 1913 N N . GLN A 1 254 ? -2.906 33.844 9.727 1 92.25 254 GLN A N 1
ATOM 1914 C CA . GLN A 1 254 ? -2.229 32.75 10.414 1 92.25 254 GLN A CA 1
ATOM 1915 C C . GLN A 1 254 ? -2.252 31.469 9.57 1 92.25 254 GLN A C 1
ATOM 1917 O O . GLN A 1 254 ? -1.272 30.719 9.547 1 92.25 254 GLN A O 1
ATOM 1922 N N . PHE A 1 255 ? -3.359 31.203 8.984 1 93.12 255 PHE A N 1
ATOM 1923 C CA . PHE A 1 255 ? -3.465 30.031 8.117 1 93.12 255 PHE A CA 1
ATOM 1924 C C . PHE A 1 255 ? -2.42 30.094 7.012 1 93.12 255 PHE A C 1
ATOM 1926 O O . PHE A 1 255 ? -1.667 29.141 6.816 1 93.12 255 PHE A O 1
ATOM 1933 N N . SER A 1 256 ? -2.348 31.188 6.316 1 92.38 256 SER A N 1
ATOM 1934 C CA . SER A 1 256 ? -1.414 31.328 5.203 1 92.38 256 SER A CA 1
ATOM 1935 C C . SER A 1 256 ? 0.032 31.234 5.68 1 92.38 256 SER A C 1
ATOM 1937 O O . SER A 1 256 ? 0.872 30.641 5 1 92.38 256 SER A O 1
ATOM 1939 N N . ALA A 1 257 ? 0.256 31.797 6.816 1 87.94 257 ALA A N 1
ATOM 1940 C CA . ALA A 1 257 ? 1.609 31.766 7.363 1 87.94 257 ALA A CA 1
ATOM 1941 C C . ALA A 1 257 ? 2.033 30.344 7.703 1 87.94 257 ALA A C 1
ATOM 1943 O O . ALA A 1 257 ? 3.189 29.969 7.492 1 87.94 257 ALA A O 1
ATOM 1944 N N . GLN A 1 258 ? 1.12 29.625 8.203 1 83 258 GLN A N 1
ATOM 1945 C CA . GLN A 1 258 ? 1.461 28.281 8.688 1 83 258 GLN A CA 1
ATOM 1946 C C . GLN A 1 258 ? 1.368 27.25 7.57 1 83 258 GLN A C 1
ATOM 1948 O O . GLN A 1 258 ? 2.203 26.344 7.484 1 83 258 GLN A O 1
ATOM 1953 N N . VAL A 1 259 ? 0.383 27.391 6.75 1 83.88 259 VAL A N 1
ATOM 1954 C CA . VAL A 1 259 ? 0.11 26.375 5.734 1 83.88 259 VAL A CA 1
ATOM 1955 C C . VAL A 1 259 ? 0.866 26.719 4.449 1 83.88 259 VAL A C 1
ATOM 1957 O O . VAL A 1 259 ? 1.168 25.828 3.646 1 83.88 259 VAL A O 1
ATOM 1960 N N . GLY A 1 260 ? 1.132 27.969 4.188 1 83.56 260 GLY A N 1
ATOM 1961 C CA . GLY A 1 260 ? 1.852 28.406 3 1 83.56 260 GLY A CA 1
ATOM 1962 C C . GLY A 1 260 ? 0.937 28.781 1.851 1 83.56 260 GLY A C 1
ATOM 1963 O O . GLY A 1 260 ? 1.405 29.141 0.766 1 83.56 260 GLY A O 1
ATOM 1964 N N . ARG A 1 261 ? -0.327 28.703 2.061 1 88 261 ARG A N 1
ATOM 1965 C CA . ARG A 1 261 ? -1.328 29.125 1.089 1 88 261 ARG A CA 1
ATOM 1966 C C . ARG A 1 261 ? -2.584 29.641 1.785 1 88 261 ARG A C 1
ATOM 1968 O O . ARG A 1 261 ? -2.828 29.328 2.949 1 88 261 ARG A O 1
ATOM 1975 N N . ALA A 1 262 ? -3.375 30.391 1.024 1 94.44 262 ALA A N 1
ATOM 1976 C CA . ALA A 1 262 ? -4.613 30.938 1.579 1 94.44 262 ALA A CA 1
ATOM 1977 C C . ALA A 1 262 ? -5.629 29.828 1.842 1 94.44 262 ALA A C 1
ATOM 1979 O O . ALA A 1 262 ? -5.613 28.797 1.172 1 94.44 262 ALA A O 1
ATOM 1980 N N . PRO A 1 263 ? -6.562 30.094 2.748 1 94.56 263 PRO A N 1
ATOM 1981 C CA . PRO A 1 263 ? -7.531 29.062 3.139 1 94.56 263 PRO A CA 1
ATOM 1982 C C . PRO A 1 263 ? -8.336 28.531 1.957 1 94.56 263 PRO A C 1
ATOM 1984 O O . PRO A 1 263 ? -8.453 27.328 1.777 1 94.56 263 PRO A O 1
ATOM 1987 N N . LEU A 1 264 ? -8.781 29.391 1.154 1 95.06 264 LEU A N 1
ATOM 1988 C CA . LEU A 1 264 ? -9.656 28.953 0.074 1 95.06 264 LEU A CA 1
ATOM 1989 C C . LEU A 1 264 ? -8.852 28.328 -1.058 1 95.06 264 LEU A C 1
ATOM 1991 O O . LEU A 1 264 ? -9.367 27.484 -1.804 1 95.06 264 LEU A O 1
ATOM 1995 N N . GLU A 1 265 ? -7.648 28.719 -1.23 1 93.25 265 GLU A N 1
ATOM 1996 C CA . GLU A 1 265 ? -6.766 28.031 -2.168 1 93.25 265 GLU A CA 1
ATOM 1997 C C . GLU A 1 265 ? -6.488 26.609 -1.72 1 93.25 265 GLU A C 1
ATOM 1999 O O . GLU A 1 265 ? -6.48 25.688 -2.539 1 93.25 265 GLU A O 1
ATOM 2004 N N . TYR A 1 266 ? -6.281 26.547 -0.423 1 89.94 266 TYR A N 1
ATOM 2005 C CA . TYR A 1 266 ? -6.102 25.219 0.156 1 89.94 266 TYR A CA 1
ATOM 2006 C C . TYR A 1 266 ? -7.328 24.359 -0.087 1 89.94 266 TYR A C 1
ATOM 2008 O O . TYR A 1 266 ? -7.203 23.188 -0.476 1 89.94 266 TYR A O 1
ATOM 2016 N N . LEU A 1 267 ? -8.422 24.891 0.116 1 93.12 267 LEU A N 1
ATOM 2017 C CA . LEU A 1 267 ? -9.688 24.172 -0.053 1 93.12 267 LEU A CA 1
ATOM 2018 C C . LEU A 1 267 ? -9.875 23.75 -1.505 1 93.12 267 LEU A C 1
ATOM 2020 O O . LEU A 1 267 ? -10.336 22.641 -1.774 1 93.12 267 LEU A O 1
ATOM 2024 N N . ARG A 1 268 ? -9.586 24.594 -2.373 1 92.69 268 ARG A N 1
ATOM 2025 C CA . ARG A 1 268 ? -9.727 24.281 -3.791 1 92.69 268 ARG A CA 1
ATOM 2026 C C . ARG A 1 268 ? -8.891 23.062 -4.172 1 92.69 268 ARG A C 1
ATOM 2028 O O . ARG A 1 268 ? -9.359 22.172 -4.879 1 92.69 268 ARG A O 1
ATOM 2035 N N . ALA A 1 269 ? -7.719 23.078 -3.73 1 88.56 269 ALA A N 1
ATOM 2036 C CA . ALA A 1 269 ? -6.848 21.938 -3.994 1 88.56 269 ALA A CA 1
ATOM 2037 C C . ALA A 1 269 ? -7.406 20.656 -3.369 1 88.56 269 ALA A C 1
ATOM 2039 O O . ALA A 1 269 ? -7.387 19.594 -3.992 1 88.56 269 ALA A O 1
ATOM 2040 N N . LEU A 1 270 ? -7.883 20.797 -2.205 1 89.06 270 LEU A N 1
ATOM 2041 C CA . LEU A 1 270 ? -8.461 19.656 -1.482 1 89.06 270 LEU A CA 1
ATOM 2042 C C . LEU A 1 270 ? -9.656 19.094 -2.24 1 89.06 270 LEU A C 1
ATOM 2044 O O . LEU A 1 270 ? -9.797 17.875 -2.344 1 89.06 270 LEU A O 1
ATOM 2048 N N . ARG A 1 271 ? -10.453 19.938 -2.705 1 92.38 271 ARG A N 1
ATOM 2049 C CA . ARG A 1 271 ? -11.633 19.516 -3.459 1 92.38 271 ARG A CA 1
ATOM 2050 C C . ARG A 1 271 ? -11.234 18.719 -4.695 1 92.38 271 ARG A C 1
ATOM 2052 O O . ARG A 1 271 ? -11.82 17.672 -4.98 1 92.38 271 ARG A O 1
ATOM 2059 N N . LEU A 1 272 ? -10.281 19.188 -5.363 1 90.56 272 LEU A N 1
ATOM 2060 C CA . LEU A 1 272 ? -9.844 18.531 -6.59 1 90.56 272 LEU A CA 1
ATOM 2061 C C . LEU A 1 272 ? -9.164 17.203 -6.281 1 90.56 272 LEU A C 1
ATOM 2063 O O . LEU A 1 272 ? -9.32 16.234 -7.031 1 90.56 272 LEU A O 1
ATOM 2067 N N . GLN A 1 273 ? -8.445 17.188 -5.266 1 85.94 273 GLN A N 1
ATOM 2068 C CA . GLN A 1 273 ? -7.859 15.922 -4.824 1 85.94 273 GLN A CA 1
ATOM 2069 C C . GLN A 1 273 ? -8.938 14.898 -4.488 1 85.94 273 GLN A C 1
ATOM 2071 O O . GLN A 1 273 ? -8.812 13.727 -4.836 1 85.94 273 GLN A O 1
ATOM 2076 N N . HIS A 1 274 ? -9.875 15.344 -3.805 1 86.94 274 HIS A N 1
ATOM 2077 C CA . HIS A 1 274 ? -10.992 14.469 -3.459 1 86.94 274 HIS A CA 1
ATOM 2078 C C . HIS A 1 274 ? -11.719 13.984 -4.707 1 86.94 274 HIS A C 1
ATOM 2080 O O . HIS A 1 274 ? -12.117 12.82 -4.785 1 86.94 274 HIS A O 1
ATOM 2086 N N . ALA A 1 275 ? -11.898 14.844 -5.582 1 89.12 275 ALA A N 1
ATOM 2087 C CA . ALA A 1 275 ? -12.523 14.477 -6.852 1 89.12 275 ALA A CA 1
ATOM 2088 C C . ALA A 1 275 ? -11.734 13.375 -7.551 1 89.12 275 ALA A C 1
ATOM 2090 O O . ALA A 1 275 ? -12.32 12.422 -8.07 1 89.12 275 ALA A O 1
ATOM 2091 N N . ALA A 1 276 ? -10.477 13.523 -7.551 1 83.75 276 ALA A N 1
ATOM 2092 C CA . ALA A 1 276 ? -9.609 12.523 -8.172 1 83.75 276 ALA A CA 1
ATOM 2093 C C . ALA A 1 276 ? -9.805 11.156 -7.52 1 83.75 276 ALA A C 1
ATOM 2095 O O . ALA A 1 276 ? -9.852 10.133 -8.211 1 83.75 276 ALA A O 1
ATOM 2096 N N . MET A 1 277 ? -9.875 11.164 -6.309 1 77.56 277 MET A N 1
ATOM 2097 C CA . MET A 1 277 ? -10.094 9.93 -5.566 1 77.56 277 MET A CA 1
ATOM 2098 C C . MET A 1 277 ? -11.438 9.305 -5.938 1 77.56 277 MET A C 1
ATOM 2100 O O . MET A 1 277 ? -11.516 8.094 -6.172 1 77.56 277 MET A O 1
ATOM 2104 N N . LEU A 1 278 ? -12.422 10.125 -5.996 1 79.5 278 LEU A N 1
ATOM 2105 C CA . LEU A 1 278 ? -13.758 9.648 -6.34 1 79.5 278 LEU A CA 1
ATOM 2106 C C . LEU A 1 278 ? -13.781 9.07 -7.754 1 79.5 278 LEU A C 1
ATOM 2108 O O . LEU A 1 278 ? -14.406 8.039 -7.996 1 79.5 278 LEU A O 1
ATOM 2112 N N . LEU A 1 279 ? -13.148 9.742 -8.602 1 80.25 279 LEU A N 1
ATOM 2113 C CA . LEU A 1 279 ? -13.117 9.305 -9.992 1 80.25 279 LEU A CA 1
ATOM 2114 C C . LEU A 1 279 ? -12.406 7.961 -10.125 1 80.25 279 LEU A C 1
ATOM 2116 O O . LEU A 1 279 ? -12.789 7.129 -10.953 1 80.25 279 LEU A O 1
ATOM 2120 N N . ARG A 1 280 ? -11.453 7.801 -9.344 1 71.88 280 ARG A N 1
ATOM 2121 C CA . ARG A 1 280 ? -10.68 6.562 -9.375 1 71.88 280 ARG A CA 1
ATOM 2122 C C . ARG A 1 280 ? -11.453 5.418 -8.734 1 71.88 280 ARG A C 1
ATOM 2124 O O . ARG A 1 280 ? -11.43 4.289 -9.219 1 71.88 280 ARG A O 1
ATOM 2131 N N . ASP A 1 281 ? -12.031 5.723 -7.672 1 66.62 281 ASP A N 1
ATOM 2132 C CA . ASP A 1 281 ? -12.547 4.668 -6.809 1 66.62 281 ASP A CA 1
ATOM 2133 C C . ASP A 1 281 ? -14.008 4.348 -7.141 1 66.62 281 ASP A C 1
ATOM 2135 O O . ASP A 1 281 ? -14.508 3.275 -6.789 1 66.62 281 ASP A O 1
ATOM 2139 N N . ASP A 1 282 ? -14.719 5.309 -7.668 1 66.81 282 ASP A N 1
ATOM 2140 C CA . ASP A 1 282 ? -16.125 5.113 -7.977 1 66.81 282 ASP A CA 1
ATOM 2141 C C . ASP A 1 282 ? -16.375 5.113 -9.484 1 66.81 282 ASP A C 1
ATOM 2143 O O . ASP A 1 282 ? -16.578 6.172 -10.086 1 66.81 282 ASP A O 1
ATOM 2147 N N . GLU A 1 283 ? -16.5 3.953 -9.984 1 65 283 GLU A N 1
ATOM 2148 C CA . GLU A 1 283 ? -16.672 3.828 -11.43 1 65 283 GLU A CA 1
ATOM 2149 C C . GLU A 1 283 ? -18.062 4.242 -11.859 1 65 283 GLU A C 1
ATOM 2151 O O . GLU A 1 283 ? -18.297 4.566 -13.023 1 65 283 GLU A O 1
ATOM 2156 N N . HIS A 1 284 ? -18.922 4.32 -10.953 1 70.44 284 HIS A N 1
ATOM 2157 C CA . HIS A 1 284 ? -20.312 4.508 -11.328 1 70.44 284 HIS A CA 1
ATOM 2158 C C . HIS A 1 284 ? -20.734 5.965 -11.164 1 70.44 284 HIS A C 1
ATOM 2160 O O . HIS A 1 284 ? -21.781 6.375 -11.672 1 70.44 284 HIS A O 1
ATOM 2166 N N . ALA A 1 285 ? -19.953 6.723 -10.484 1 79.81 285 ALA A N 1
ATOM 2167 C CA . ALA A 1 285 ? -20.312 8.125 -10.305 1 79.81 285 ALA A CA 1
ATOM 2168 C C . ALA A 1 285 ? -20.094 8.922 -11.586 1 79.81 285 ALA A C 1
ATOM 2170 O O . ALA A 1 285 ? -19.047 8.812 -12.219 1 79.81 285 ALA A O 1
ATOM 2171 N N . SER A 1 286 ? -21.156 9.688 -11.977 1 88.94 286 SER A N 1
ATOM 2172 C CA . SER A 1 286 ? -20.969 10.562 -13.125 1 88.94 286 SER A CA 1
ATOM 2173 C C . SER A 1 286 ? -20.047 11.734 -12.789 1 88.94 286 SER A C 1
ATOM 2175 O O . SER A 1 286 ? -19.828 12.039 -11.617 1 88.94 286 SER A O 1
ATOM 2177 N N . ILE A 1 287 ? -19.578 12.359 -13.812 1 91.94 287 ILE A N 1
ATOM 2178 C CA . ILE A 1 287 ? -18.719 13.516 -13.617 1 91.94 287 ILE A CA 1
ATOM 2179 C C . ILE A 1 287 ? -19.484 14.625 -12.898 1 91.94 287 ILE A C 1
ATOM 2181 O O . ILE A 1 287 ? -18.938 15.312 -12.031 1 91.94 287 ILE A O 1
ATOM 2185 N N . ALA A 1 288 ? -20.75 14.75 -13.258 1 92.38 288 ALA A N 1
ATOM 2186 C CA . ALA A 1 288 ? -21.609 15.766 -12.641 1 92.38 288 ALA A CA 1
ATOM 2187 C C . ALA A 1 288 ? -21.797 15.477 -11.148 1 92.38 288 ALA A C 1
ATOM 2189 O O . ALA A 1 288 ? -21.797 16.406 -10.336 1 92.38 288 ALA A O 1
ATOM 2190 N N . GLU A 1 289 ? -21.938 14.305 -10.883 1 90.81 289 GLU A N 1
ATOM 2191 C CA . GLU A 1 289 ? -22.109 13.914 -9.484 1 90.81 289 GLU A CA 1
ATOM 2192 C C . GLU A 1 289 ? -20.844 14.188 -8.68 1 90.81 289 GLU A C 1
ATOM 2194 O O . GLU A 1 289 ? -20.906 14.672 -7.547 1 90.81 289 GLU A O 1
ATOM 2199 N N . VAL A 1 290 ? -19.688 13.852 -9.25 1 92.25 290 VAL A N 1
ATOM 2200 C CA . VAL A 1 290 ? -18.406 14.102 -8.594 1 92.25 290 VAL A CA 1
ATOM 2201 C C . VAL A 1 290 ? -18.219 15.602 -8.375 1 92.25 290 VAL A C 1
ATOM 2203 O O . VAL A 1 290 ? -17.828 16.031 -7.293 1 92.25 290 VAL A O 1
ATOM 2206 N N . ALA A 1 291 ? -18.578 16.344 -9.391 1 93.94 291 ALA A N 1
ATOM 2207 C CA . ALA A 1 291 ? -18.469 17.812 -9.297 1 93.94 291 ALA A CA 1
ATOM 2208 C C . ALA A 1 291 ? -19.297 18.328 -8.125 1 93.94 291 ALA A C 1
ATOM 2210 O O . ALA A 1 291 ? -18.812 19.141 -7.328 1 93.94 291 ALA A O 1
ATOM 2211 N N . ALA A 1 292 ? -20.5 17.891 -8.047 1 91 292 ALA A N 1
ATOM 2212 C CA . ALA A 1 292 ? -21.422 18.312 -6.996 1 91 292 ALA A CA 1
ATOM 2213 C C . ALA A 1 292 ? -20.906 17.906 -5.621 1 91 292 ALA A C 1
ATOM 2215 O O . ALA A 1 292 ? -20.984 18.672 -4.66 1 91 292 ALA A O 1
ATOM 2216 N N . GLN A 1 293 ? -20.359 16.828 -5.555 1 89.12 293 GLN A N 1
ATOM 2217 C CA . GLN A 1 293 ? -19.891 16.281 -4.281 1 89.12 293 GLN A CA 1
ATOM 2218 C C . GLN A 1 293 ? -18.719 17.094 -3.738 1 89.12 293 GLN A C 1
ATOM 2220 O O . GLN A 1 293 ? -18.547 17.203 -2.521 1 89.12 293 GLN A O 1
ATOM 2225 N N . VAL A 1 294 ? -17.984 17.594 -4.664 1 92.38 294 VAL A N 1
ATOM 2226 C CA . VAL A 1 294 ? -16.781 18.281 -4.184 1 92.38 294 VAL A CA 1
ATOM 2227 C C . VAL A 1 294 ? -17.016 19.781 -4.16 1 92.38 294 VAL A C 1
ATOM 2229 O O . VAL A 1 294 ? -16.094 20.562 -3.91 1 92.38 294 VAL A O 1
ATOM 2232 N N . GLY A 1 295 ? -18.25 20.219 -4.449 1 92.5 295 GLY A N 1
ATOM 2233 C CA . GLY A 1 295 ? -18.641 21.594 -4.156 1 92.5 295 GLY A CA 1
ATOM 2234 C C . GLY A 1 295 ? -18.625 22.5 -5.379 1 92.5 295 GLY A C 1
ATOM 2235 O O . GLY A 1 295 ? -18.688 23.719 -5.258 1 92.5 295 GLY A O 1
ATOM 2236 N N . TYR A 1 296 ? -18.547 21.922 -6.516 1 93.19 296 TYR A N 1
ATOM 2237 C CA . TYR A 1 296 ? -18.656 22.75 -7.715 1 93.19 296 TYR A CA 1
ATOM 2238 C C . TYR A 1 296 ? -20.109 22.859 -8.172 1 93.19 296 TYR A C 1
ATOM 2240 O O . TYR A 1 296 ? -20.828 21.859 -8.242 1 93.19 296 TYR A O 1
ATOM 2248 N N . GLY A 1 297 ? -20.438 24.078 -8.461 1 89.12 297 GLY A N 1
ATOM 2249 C CA . GLY A 1 297 ? -21.812 24.344 -8.859 1 89.12 297 GLY A CA 1
ATOM 2250 C C . GLY A 1 297 ? -22.094 24 -10.312 1 89.12 297 GLY A C 1
ATOM 2251 O O . GLY A 1 297 ? -23.25 23.953 -10.727 1 89.12 297 GLY A O 1
ATOM 2252 N N . SER A 1 298 ? -21.078 23.828 -11.094 1 92.25 298 SER A N 1
ATOM 2253 C CA . SER A 1 298 ? -21.266 23.5 -12.5 1 92.25 298 SER A CA 1
ATOM 2254 C C . SER A 1 298 ? -20.188 22.531 -12.984 1 92.25 298 SER A C 1
ATOM 2256 O O . SER A 1 298 ? -19.031 22.609 -12.562 1 92.25 298 SER A O 1
ATOM 2258 N N . GLU A 1 299 ? -20.672 21.656 -13.859 1 93.81 299 GLU A N 1
ATOM 2259 C CA . GLU A 1 299 ? -19.766 20.672 -14.43 1 93.81 299 GLU A CA 1
ATOM 2260 C C . GLU A 1 299 ? -18.688 21.344 -15.289 1 93.81 299 GLU A C 1
ATOM 2262 O O . GLU A 1 299 ? -17.516 20.984 -15.211 1 93.81 299 GLU A O 1
ATOM 2267 N N . PRO A 1 300 ? -19.016 22.344 -16.094 1 94.12 300 PRO A N 1
ATOM 2268 C CA . PRO A 1 300 ? -17.969 23.016 -16.875 1 94.12 300 PRO A CA 1
ATOM 2269 C C . PRO A 1 300 ? -16.891 23.641 -15.992 1 94.12 300 PRO A C 1
ATOM 2271 O O . PRO A 1 300 ? -15.703 23.547 -16.297 1 94.12 300 PRO A O 1
ATOM 2274 N N . ALA A 1 301 ? -17.312 24.281 -14.953 1 94.75 301 ALA A N 1
ATOM 2275 C CA . ALA A 1 301 ? -16.359 24.891 -14.023 1 94.75 301 ALA A CA 1
ATOM 2276 C C . ALA A 1 301 ? -15.469 23.828 -13.391 1 94.75 301 ALA A C 1
ATOM 2278 O O . ALA A 1 301 ? -14.266 24.031 -13.25 1 94.75 301 ALA A O 1
ATOM 2279 N N . PHE A 1 302 ? -16.078 22.75 -13.047 1 95.5 302 PHE A N 1
ATOM 2280 C CA . PHE A 1 302 ? -15.328 21.641 -12.469 1 95.5 302 PHE A CA 1
ATOM 2281 C C . PHE A 1 302 ? -14.32 21.094 -13.469 1 95.5 302 PHE A C 1
ATOM 2283 O O . PHE A 1 302 ? -13.148 20.891 -13.133 1 95.5 302 PHE A O 1
ATOM 2290 N N . ARG A 1 303 ? -14.734 20.906 -14.617 1 94.62 303 ARG A N 1
ATOM 2291 C CA . ARG A 1 303 ? -13.875 20.344 -15.656 1 94.62 303 ARG A CA 1
ATOM 2292 C C . ARG A 1 303 ? -12.664 21.219 -15.906 1 94.62 303 ARG A C 1
ATOM 2294 O O . ARG A 1 303 ? -11.547 20.734 -16.047 1 94.62 303 ARG A O 1
ATOM 2301 N N . ARG A 1 304 ? -12.844 22.469 -15.93 1 94.69 304 ARG A N 1
ATOM 2302 C CA . ARG A 1 304 ? -11.758 23.406 -16.156 1 94.69 304 ARG A CA 1
ATOM 2303 C C . ARG A 1 304 ? -10.766 23.391 -14.992 1 94.69 304 ARG A C 1
ATOM 2305 O O . ARG A 1 304 ? -9.555 23.344 -15.203 1 94.69 304 ARG A O 1
ATOM 2312 N N . ALA A 1 305 ? -11.312 23.453 -13.859 1 94.44 305 ALA A N 1
ATOM 2313 C CA . ALA A 1 305 ? -10.477 23.469 -12.664 1 94.44 305 ALA A CA 1
ATOM 2314 C C . ALA A 1 305 ? -9.672 22.172 -12.539 1 94.44 305 ALA A C 1
ATOM 2316 O O . ALA A 1 305 ? -8.484 22.203 -12.211 1 94.44 305 ALA A O 1
ATOM 2317 N N . PHE A 1 306 ? -10.375 21.109 -12.781 1 93.56 306 PHE A N 1
ATOM 2318 C CA . PHE A 1 306 ? -9.719 19.812 -12.68 1 93.56 306 PHE A CA 1
ATOM 2319 C C . PHE A 1 306 ? -8.602 19.688 -13.711 1 93.56 306 PHE A C 1
ATOM 2321 O O . PHE A 1 306 ? -7.508 19.219 -13.398 1 93.56 306 PHE A O 1
ATOM 2328 N N . LYS A 1 307 ? -8.867 20.109 -14.859 1 91.44 307 LYS A N 1
ATOM 2329 C CA . LYS A 1 307 ? -7.855 20.062 -15.914 1 91.44 307 LYS A CA 1
ATOM 2330 C C . LYS A 1 307 ? -6.637 20.906 -15.555 1 91.44 307 LYS A C 1
ATOM 2332 O O . LYS A 1 307 ? -5.496 20.5 -15.797 1 91.44 307 LYS A O 1
ATOM 2337 N N . ARG A 1 308 ? -6.867 22 -15.055 1 90.19 308 ARG A N 1
ATOM 2338 C CA . ARG A 1 308 ? -5.766 22.859 -14.633 1 90.19 308 ARG A CA 1
ATOM 2339 C C . ARG A 1 308 ? -4.934 22.188 -13.547 1 90.19 308 ARG A C 1
ATOM 2341 O O . ARG A 1 308 ? -3.705 22.297 -13.539 1 90.19 308 ARG A O 1
ATOM 2348 N N . TRP A 1 309 ? -5.633 21.547 -12.68 1 85.81 309 TRP A N 1
ATOM 2349 C CA . TRP A 1 309 ? -4.984 20.922 -11.523 1 85.81 309 TRP A CA 1
ATOM 2350 C C . TRP A 1 309 ? -4.293 19.625 -11.93 1 85.81 309 TRP A C 1
ATOM 2352 O O . TRP A 1 309 ? -3.139 19.391 -11.555 1 85.81 309 TRP A O 1
ATOM 2362 N N . ALA A 1 310 ? -4.969 18.812 -12.688 1 82.75 310 ALA A N 1
ATOM 2363 C CA . ALA A 1 310 ? -4.488 17.453 -12.992 1 82.75 310 ALA A CA 1
ATOM 2364 C C . ALA A 1 310 ? -3.85 17.406 -14.375 1 82.75 310 ALA A C 1
ATOM 2366 O O . ALA A 1 310 ? -3.281 16.375 -14.766 1 82.75 310 ALA A O 1
ATOM 2367 N N . SER A 1 311 ? -4.07 18.453 -15.07 1 80.5 311 SER A N 1
ATOM 2368 C CA . SER A 1 311 ? -3.562 18.547 -16.438 1 80.5 311 SER A CA 1
ATOM 2369 C C . SER A 1 311 ? -4.262 17.547 -17.359 1 80.5 311 SER A C 1
ATOM 2371 O O . SER A 1 311 ? -3.699 17.141 -18.359 1 80.5 311 SER A O 1
ATOM 2373 N N . THR A 1 312 ? -5.461 17.047 -16.953 1 82.19 312 THR A N 1
ATOM 2374 C CA . THR A 1 312 ? -6.309 16.156 -17.734 1 82.19 312 THR A CA 1
ATOM 2375 C C . THR A 1 312 ? -7.773 16.312 -17.344 1 82.19 312 THR A C 1
ATOM 2377 O O . THR A 1 312 ? -8.078 16.688 -16.219 1 82.19 312 THR A O 1
ATOM 2380 N N . ALA A 1 313 ? -8.625 15.992 -18.312 1 87.75 313 ALA A N 1
ATOM 2381 C CA . ALA A 1 313 ? -10.055 16.078 -18.031 1 87.75 313 ALA A CA 1
ATOM 2382 C C . ALA A 1 313 ? -10.492 14.961 -17.094 1 87.75 313 ALA A C 1
ATOM 2384 O O . ALA A 1 313 ? -9.914 13.867 -17.094 1 87.75 313 ALA A O 1
ATOM 2385 N N . PRO A 1 314 ? -11.57 15.219 -16.312 1 87 314 PRO A N 1
ATOM 2386 C CA . PRO A 1 314 ? -12.039 14.242 -15.328 1 87 314 PRO A CA 1
ATOM 2387 C C . PRO A 1 314 ? -12.375 12.891 -15.953 1 87 314 PRO A C 1
ATOM 2389 O O . PRO A 1 314 ? -12 11.844 -15.414 1 87 314 PRO A O 1
ATOM 2392 N N . ALA A 1 315 ? -13.094 12.922 -17 1 81.94 315 ALA A N 1
ATOM 2393 C CA . ALA A 1 315 ? -13.484 11.672 -17.641 1 81.94 315 ALA A CA 1
ATOM 2394 C C . ALA A 1 315 ? -12.258 10.859 -18.062 1 81.94 315 ALA A C 1
ATOM 2396 O O . ALA A 1 315 ? -12.227 9.641 -17.891 1 81.94 315 ALA A O 1
ATOM 2397 N N . ARG A 1 316 ? -11.398 11.555 -18.562 1 76.31 316 ARG A N 1
ATOM 2398 C CA . ARG A 1 316 ? -10.164 10.898 -18.984 1 76.31 316 ARG A CA 1
ATOM 2399 C C . ARG A 1 316 ? -9.375 10.398 -17.781 1 76.31 316 ARG A C 1
ATOM 2401 O O . ARG A 1 316 ? -8.797 9.305 -17.812 1 76.31 316 ARG A O 1
ATOM 2408 N N . PHE A 1 317 ? -9.375 11.164 -16.719 1 77.19 317 PHE A N 1
ATOM 2409 C CA . PHE A 1 317 ? -8.711 10.781 -15.484 1 77.19 317 PHE A CA 1
ATOM 2410 C C . PHE A 1 317 ? -9.266 9.461 -14.961 1 77.19 317 PHE A C 1
ATOM 2412 O O . PHE A 1 317 ? -8.508 8.57 -14.57 1 77.19 317 PHE A O 1
ATOM 2419 N N . ARG A 1 318 ? -10.562 9.359 -14.875 1 76.38 318 ARG A N 1
ATOM 2420 C CA . ARG A 1 318 ? -11.234 8.156 -14.406 1 76.38 318 ARG A CA 1
ATOM 2421 C C . ARG A 1 318 ? -10.836 6.945 -15.242 1 76.38 318 ARG A C 1
ATOM 2423 O O . ARG A 1 318 ? -10.555 5.875 -14.695 1 76.38 318 ARG A O 1
ATOM 2430 N N . ARG A 1 319 ? -10.953 7.145 -16.422 1 65.75 319 ARG A N 1
ATOM 2431 C CA . ARG A 1 319 ? -10.609 6.047 -17.312 1 65.75 319 ARG A CA 1
ATOM 2432 C C . ARG A 1 319 ? -9.18 5.566 -17.062 1 65.75 319 ARG A C 1
ATOM 2434 O O . ARG A 1 319 ? -8.914 4.363 -17.062 1 65.75 319 ARG A O 1
ATOM 2441 N N . LEU A 1 320 ? -8.414 6.609 -16.688 1 59.25 320 LEU A N 1
ATOM 2442 C CA . LEU A 1 320 ? -7.012 6.309 -16.438 1 59.25 320 LEU A CA 1
ATOM 2443 C C . LEU A 1 320 ? -6.84 5.578 -15.109 1 59.25 320 LEU A C 1
ATOM 2445 O O . LEU A 1 320 ? -5.984 4.699 -14.984 1 59.25 320 LEU A O 1
ATOM 2449 N N . ALA A 1 321 ? -7.711 5.992 -14.172 1 58.75 321 ALA A N 1
ATOM 2450 C CA . ALA A 1 321 ? -7.637 5.41 -12.828 1 58.75 321 ALA A CA 1
ATOM 2451 C C . ALA A 1 321 ? -8.281 4.027 -12.797 1 58.75 321 ALA A C 1
ATOM 2453 O O . ALA A 1 321 ? -7.91 3.184 -11.977 1 58.75 321 ALA A O 1
ATOM 2454 N N . SER A 1 322 ? -9.531 3.893 -13.398 1 51.22 322 SER A N 1
ATOM 2455 C CA . SER A 1 322 ? -10.273 2.639 -13.469 1 51.22 322 SER A CA 1
ATOM 2456 C C . SER A 1 322 ? -9.562 1.621 -14.352 1 51.22 322 SER A C 1
ATOM 2458 O O . SER A 1 322 ? -9.734 0.412 -14.188 1 51.22 322 SER A O 1
ATOM 2460 N N . GLU A 1 323 ? -8.844 2.02 -15.172 1 44.16 323 GLU A N 1
ATOM 2461 C CA . GLU A 1 323 ? -8.102 1.134 -16.062 1 44.16 323 GLU A CA 1
ATOM 2462 C C . GLU A 1 323 ? -6.75 0.749 -15.469 1 44.16 323 GLU A C 1
ATOM 2464 O O . GLU A 1 323 ? -6.344 -0.412 -15.539 1 44.16 323 GLU A O 1
ATOM 2469 N N . MET B 1 1 ? 36.594 4.961 -1.238 1 33.5 1 MET B N 1
ATOM 2470 C CA . MET B 1 1 ? 35.875 4.633 -2.465 1 33.5 1 MET B CA 1
ATOM 2471 C C . MET B 1 1 ? 34.438 5.117 -2.395 1 33.5 1 MET B C 1
ATOM 2473 O O . MET B 1 1 ? 33.719 4.82 -1.433 1 33.5 1 MET B O 1
ATOM 2477 N N . VAL B 1 2 ? 34.25 6.359 -3.023 1 39.28 2 VAL B N 1
ATOM 2478 C CA . VAL B 1 2 ? 32.906 6.957 -3 1 39.28 2 VAL B CA 1
ATOM 2479 C C . VAL B 1 2 ? 32 6.215 -3.969 1 39.28 2 VAL B C 1
ATOM 2481 O O . VAL B 1 2 ? 32.344 6.051 -5.145 1 39.28 2 VAL B O 1
ATOM 2484 N N . VAL B 1 3 ? 31.328 5.328 -3.535 1 42.06 3 VAL B N 1
ATOM 2485 C CA . VAL B 1 3 ? 30.391 4.629 -4.41 1 42.06 3 VAL B CA 1
ATOM 2486 C C . VAL B 1 3 ? 29.125 5.469 -4.586 1 42.06 3 VAL B C 1
ATOM 2488 O O . VAL B 1 3 ? 28.484 5.859 -3.604 1 42.06 3 VAL B O 1
ATOM 2491 N N . ILE B 1 4 ? 29.094 6.18 -5.836 1 42.25 4 ILE B N 1
ATOM 2492 C CA . ILE B 1 4 ? 27.875 6.91 -6.172 1 42.25 4 ILE B CA 1
ATOM 2493 C C . ILE B 1 4 ? 26.797 5.93 -6.621 1 42.25 4 ILE B C 1
ATOM 2495 O O . ILE B 1 4 ? 27 5.18 -7.578 1 42.25 4 ILE B O 1
ATOM 2499 N N . VAL B 1 5 ? 25.984 5.602 -5.797 1 41.62 5 VAL B N 1
ATOM 2500 C CA . VAL B 1 5 ? 24.891 4.711 -6.168 1 41.62 5 VAL B CA 1
ATOM 2501 C C . VAL B 1 5 ? 23.688 5.535 -6.625 1 41.62 5 VAL B C 1
ATOM 2503 O O . VAL B 1 5 ? 23.203 6.398 -5.887 1 41.62 5 VAL B O 1
ATOM 2506 N N . ARG B 1 6 ? 23.594 5.668 -7.926 1 41.53 6 ARG B N 1
ATOM 2507 C CA . ARG B 1 6 ? 22.375 6.32 -8.391 1 41.53 6 ARG B CA 1
ATOM 2508 C C . ARG B 1 6 ? 21.188 5.383 -8.297 1 41.53 6 ARG B C 1
ATOM 2510 O O . ARG B 1 6 ? 21.266 4.223 -8.711 1 41.53 6 ARG B O 1
ATOM 2517 N N . CYS B 1 7 ? 20.438 5.605 -7.383 1 43.41 7 CYS B N 1
ATOM 2518 C CA . CYS B 1 7 ? 19.203 4.844 -7.328 1 43.41 7 CYS B CA 1
ATOM 2519 C C . CYS B 1 7 ? 18.516 4.812 -8.695 1 43.41 7 CYS B C 1
ATOM 2521 O O . CYS B 1 7 ? 18.219 5.859 -9.266 1 43.41 7 CYS B O 1
ATOM 2523 N N . ALA B 1 8 ? 18.984 3.994 -9.539 1 41.91 8 ALA B N 1
ATOM 2524 C CA . ALA B 1 8 ? 18.297 3.938 -10.812 1 41.91 8 ALA B CA 1
ATOM 2525 C C . ALA B 1 8 ? 16.781 3.947 -10.609 1 41.91 8 ALA B C 1
ATOM 2527 O O . ALA B 1 8 ? 16.281 3.426 -9.609 1 41.91 8 ALA B O 1
ATOM 2528 N N . PRO B 1 9 ? 16.172 4.855 -11.258 1 40.69 9 PRO B N 1
ATOM 2529 C CA . PRO B 1 9 ? 14.719 4.777 -11.266 1 40.69 9 PRO B CA 1
ATOM 2530 C C . PRO B 1 9 ? 14.203 3.346 -11.398 1 40.69 9 PRO B C 1
ATOM 2532 O O . PRO B 1 9 ? 14.844 2.516 -12.055 1 40.69 9 PRO B O 1
ATOM 2535 N N . MET B 1 10 ? 13.57 2.828 -10.367 1 39.09 10 MET B N 1
ATOM 2536 C CA . MET B 1 10 ? 13.016 1.477 -10.414 1 39.09 10 MET B CA 1
ATOM 2537 C C . MET B 1 10 ? 12.578 1.123 -11.836 1 39.09 10 MET B C 1
ATOM 2539 O O . MET B 1 10 ? 12.367 -0.05 -12.148 1 39.09 10 MET B O 1
ATOM 2543 N N . ALA B 1 11 ? 12.18 2.066 -12.656 1 38.38 11 ALA B N 1
ATOM 2544 C CA . ALA B 1 11 ? 11.609 1.739 -13.961 1 38.38 11 ALA B CA 1
ATOM 2545 C C . ALA B 1 11 ? 12.578 0.883 -14.781 1 38.38 11 ALA B C 1
ATOM 2547 O O . ALA B 1 11 ? 12.148 0.039 -15.57 1 38.38 11 ALA B O 1
ATOM 2548 N N . SER B 1 12 ? 13.734 1.29 -14.906 1 36.97 12 SER B N 1
ATOM 2549 C CA . SER B 1 12 ? 14.508 0.583 -15.922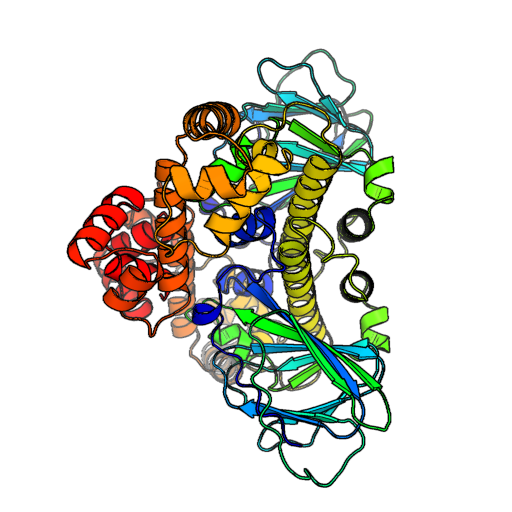 1 36.97 12 SER B CA 1
ATOM 2550 C C . SER B 1 12 ? 14.711 -0.879 -15.539 1 36.97 12 SER B C 1
ATOM 2552 O O . SER B 1 12 ? 14.766 -1.75 -16.406 1 36.97 12 SER B O 1
ATOM 2554 N N . ARG B 1 13 ? 15.062 -1.139 -14.336 1 40.16 13 ARG B N 1
ATOM 2555 C CA . ARG B 1 13 ? 15.586 -2.479 -14.078 1 40.16 13 ARG B CA 1
ATOM 2556 C C . ARG B 1 13 ? 14.461 -3.436 -13.703 1 40.16 13 ARG B C 1
ATOM 2558 O O . ARG B 1 13 ? 14.57 -4.184 -12.727 1 40.16 13 ARG B O 1
ATOM 2565 N N . ARG B 1 14 ? 13.219 -3.129 -13.797 1 44.19 14 ARG B N 1
ATOM 2566 C CA . ARG B 1 14 ? 12.18 -4.02 -13.297 1 44.19 14 ARG B CA 1
ATOM 2567 C C . ARG B 1 14 ? 12.32 -5.418 -13.883 1 44.19 14 ARG B C 1
ATOM 2569 O O . ARG B 1 14 ? 11.422 -6.25 -13.742 1 44.19 14 ARG B O 1
ATOM 2576 N N . ALA B 1 15 ? 13.172 -5.688 -14.82 1 43.41 15 ALA B N 1
ATOM 2577 C CA . ALA B 1 15 ? 13.172 -7.148 -14.859 1 43.41 15 ALA B CA 1
ATOM 2578 C C . ALA B 1 15 ? 13.18 -7.734 -13.445 1 43.41 15 ALA B C 1
ATOM 2580 O O . ALA B 1 15 ? 13.914 -7.262 -12.578 1 43.41 15 ALA B O 1
ATOM 2581 N N . THR B 1 16 ? 11.867 -8.195 -13.227 1 50.56 16 THR B N 1
ATOM 2582 C CA . THR B 1 16 ? 11.859 -8.898 -11.945 1 50.56 16 THR B CA 1
ATOM 2583 C C . THR B 1 16 ? 13.266 -9.375 -11.586 1 50.56 16 THR B C 1
ATOM 2585 O O . THR B 1 16 ? 13.922 -10.047 -12.383 1 50.56 16 THR B O 1
ATOM 2588 N N . ASP B 1 17 ? 13.922 -8.82 -10.742 1 53.53 17 ASP B N 1
ATOM 2589 C CA . ASP B 1 17 ? 15.211 -9.266 -10.227 1 53.53 17 ASP B CA 1
ATOM 2590 C C . ASP B 1 17 ? 15.234 -10.781 -10.055 1 53.53 17 ASP B C 1
ATOM 2592 O O . ASP B 1 17 ? 14.195 -11.406 -9.836 1 53.53 17 ASP B O 1
ATOM 2596 N N . GLU B 1 18 ? 16.25 -11.367 -10.406 1 55.59 18 GLU B N 1
ATOM 2597 C CA . GLU B 1 18 ? 16.438 -12.812 -10.336 1 55.59 18 GLU B CA 1
ATOM 2598 C C . GLU B 1 18 ? 15.93 -13.375 -9.008 1 55.59 18 GLU B C 1
ATOM 2600 O O . GLU B 1 18 ? 15.578 -14.547 -8.922 1 55.59 18 GLU B O 1
ATOM 2605 N N . THR B 1 19 ? 15.68 -12.328 -8.078 1 56.28 19 THR B N 1
ATOM 2606 C CA . THR B 1 19 ? 15.312 -12.836 -6.762 1 56.28 19 THR B CA 1
ATOM 2607 C C . THR B 1 19 ? 13.812 -12.711 -6.527 1 56.28 19 THR B C 1
ATOM 2609 O O . THR B 1 19 ? 13.273 -13.305 -5.59 1 56.28 19 THR B O 1
ATOM 2612 N N . GLU B 1 20 ? 13.172 -12.078 -7.531 1 69.38 20 GLU B N 1
ATOM 2613 C CA . GLU B 1 20 ? 11.742 -11.898 -7.301 1 69.38 20 GLU B CA 1
ATOM 2614 C C . GLU B 1 20 ? 10.93 -13.039 -7.918 1 69.38 20 GLU B C 1
ATOM 2616 O O . GLU B 1 20 ? 11.234 -13.492 -9.023 1 69.38 20 GLU B O 1
ATOM 2621 N N . SER B 1 21 ? 10.102 -13.477 -7.098 1 77 21 SER B N 1
ATOM 2622 C CA . SER B 1 21 ? 9.242 -14.578 -7.508 1 77 21 SER B CA 1
ATOM 2623 C C . SER B 1 21 ? 8.094 -14.094 -8.383 1 77 21 SER B C 1
ATOM 2625 O O . SER B 1 21 ? 7.867 -12.883 -8.508 1 77 21 SER B O 1
ATOM 2627 N N . VAL B 1 22 ? 7.504 -15.062 -9.016 1 80.94 22 VAL B N 1
ATOM 2628 C CA . VAL B 1 22 ? 6.309 -14.781 -9.805 1 80.94 22 VAL B CA 1
ATOM 2629 C C . VAL B 1 22 ? 5.262 -14.102 -8.93 1 80.94 22 VAL B C 1
ATOM 2631 O O . VAL B 1 22 ? 4.594 -13.156 -9.375 1 80.94 22 VAL B O 1
ATOM 2634 N N . LEU B 1 23 ? 5.133 -14.531 -7.703 1 84.06 23 LEU B N 1
ATOM 2635 C CA . LEU B 1 23 ? 4.168 -13.922 -6.797 1 84.06 23 LEU B CA 1
ATOM 2636 C C . LEU B 1 23 ? 4.535 -12.469 -6.516 1 84.06 23 LEU B C 1
ATOM 2638 O O . LEU B 1 23 ? 3.66 -11.602 -6.43 1 84.06 23 LEU B O 1
ATOM 2642 N N . ASP B 1 24 ? 5.785 -12.188 -6.348 1 86.25 24 ASP B N 1
ATOM 2643 C CA . ASP B 1 24 ? 6.223 -10.812 -6.156 1 86.25 24 ASP B CA 1
ATOM 2644 C C . ASP B 1 24 ? 5.797 -9.93 -7.328 1 86.25 24 ASP B C 1
ATOM 2646 O O . ASP B 1 24 ? 5.324 -8.812 -7.129 1 86.25 24 ASP B O 1
ATOM 2650 N N . ASP B 1 25 ? 5.992 -10.453 -8.43 1 83.56 25 ASP B N 1
ATOM 2651 C CA . ASP B 1 25 ? 5.637 -9.719 -9.633 1 83.56 25 ASP B CA 1
ATOM 2652 C C . ASP B 1 25 ? 4.129 -9.469 -9.703 1 83.56 25 ASP B C 1
ATOM 2654 O O . ASP B 1 25 ? 3.691 -8.352 -9.977 1 83.56 25 ASP B O 1
ATOM 2658 N N . VAL B 1 26 ? 3.363 -10.477 -9.445 1 83.56 26 VAL B N 1
ATOM 2659 C CA . VAL B 1 26 ? 1.908 -10.375 -9.469 1 83.56 26 VAL B CA 1
ATOM 2660 C C . VAL B 1 26 ? 1.44 -9.359 -8.43 1 83.56 26 VAL B C 1
ATOM 2662 O O . VAL B 1 26 ? 0.633 -8.477 -8.734 1 83.56 26 VAL B O 1
ATOM 2665 N N . LEU B 1 27 ? 1.944 -9.453 -7.258 1 85.94 27 LEU B N 1
ATOM 2666 C CA . LEU B 1 27 ? 1.525 -8.57 -6.172 1 85.94 27 LEU B CA 1
ATOM 2667 C C . LEU B 1 27 ? 1.917 -7.125 -6.461 1 85.94 27 LEU B C 1
ATOM 2669 O O . LEU B 1 27 ? 1.201 -6.195 -6.082 1 85.94 27 LEU B O 1
ATOM 2673 N N . SER B 1 28 ? 3.027 -6.922 -7.09 1 80.25 28 SER B N 1
ATOM 2674 C CA . SER B 1 28 ? 3.455 -5.57 -7.438 1 80.25 28 SER B CA 1
ATOM 2675 C C . SER B 1 28 ? 2.518 -4.941 -8.461 1 80.25 28 SER B C 1
ATOM 2677 O O . SER B 1 28 ? 2.273 -3.732 -8.43 1 80.25 28 SER B O 1
ATOM 2679 N N . ARG B 1 29 ? 1.942 -5.684 -9.281 1 77.94 29 ARG B N 1
ATOM 2680 C CA . ARG B 1 29 ? 1.095 -5.191 -10.359 1 77.94 29 ARG B CA 1
ATOM 2681 C C . ARG B 1 29 ? -0.338 -4.988 -9.883 1 77.94 29 ARG B C 1
ATOM 2683 O O . ARG B 1 29 ? -1.03 -4.078 -10.344 1 77.94 29 ARG B O 1
ATOM 2690 N N . VAL B 1 30 ? -0.759 -5.855 -9.047 1 80.5 30 VAL B N 1
ATOM 2691 C CA . VAL B 1 30 ? -2.146 -5.836 -8.594 1 80.5 30 VAL B CA 1
ATOM 2692 C C . VAL B 1 30 ? -2.396 -4.594 -7.746 1 80.5 30 VAL B C 1
ATOM 2694 O O . VAL B 1 30 ? -3.535 -4.137 -7.625 1 80.5 30 VAL B O 1
ATOM 2697 N N . ARG B 1 31 ? -1.397 -3.979 -7.168 1 78.12 31 ARG B N 1
ATOM 2698 C CA . ARG B 1 31 ? -1.5 -2.791 -6.324 1 78.12 31 ARG B CA 1
ATOM 2699 C C . ARG B 1 31 ? -2.57 -2.971 -5.254 1 78.12 31 ARG B C 1
ATOM 2701 O O . ARG B 1 31 ? -3.469 -2.139 -5.117 1 78.12 31 ARG B O 1
ATOM 2708 N N . LEU B 1 32 ? -2.393 -3.908 -4.508 1 83.56 32 LEU B N 1
ATOM 2709 C CA . LEU B 1 32 ? -3.338 -4.254 -3.451 1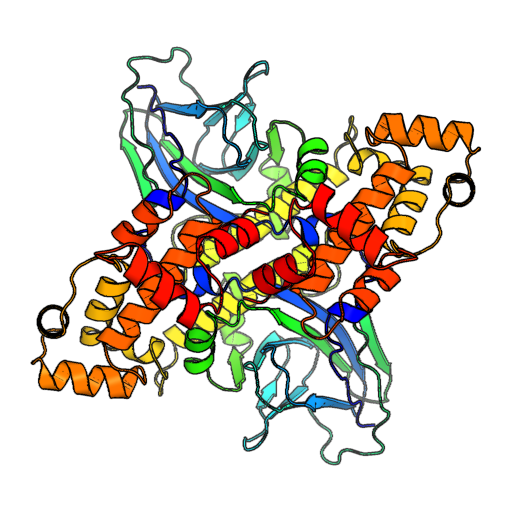 83.56 32 LEU B CA 1
ATOM 2710 C C . LEU B 1 32 ? -3.371 -3.174 -2.375 1 83.56 32 LEU B C 1
ATOM 2712 O O . LEU B 1 32 ? -2.322 -2.688 -1.945 1 83.56 32 LEU B O 1
ATOM 2716 N N . ARG B 1 33 ? -4.555 -2.76 -2.07 1 82.94 33 ARG B N 1
ATOM 2717 C CA . ARG B 1 33 ? -4.773 -1.798 -0.995 1 82.94 33 ARG B CA 1
ATOM 2718 C C . ARG B 1 33 ? -5.949 -2.217 -0.118 1 82.94 33 ARG B C 1
ATOM 2720 O O . ARG B 1 33 ? -7.086 -2.301 -0.592 1 82.94 33 ARG B O 1
ATOM 2727 N N . ALA B 1 34 ? -5.594 -2.377 1.104 1 85 34 ALA B N 1
ATOM 2728 C CA . ALA B 1 34 ? -6.641 -2.736 2.055 1 85 34 ALA B CA 1
ATOM 2729 C C . ALA B 1 34 ? -7.211 -1.496 2.738 1 85 34 ALA B C 1
ATOM 2731 O O . ALA B 1 34 ? -6.539 -0.465 2.826 1 85 34 ALA B O 1
ATOM 2732 N N . SER B 1 35 ? -8.438 -1.533 3.076 1 80 35 SER B N 1
ATOM 2733 C CA . SER B 1 35 ? -9.094 -0.558 3.943 1 80 35 SER B CA 1
ATOM 2734 C C . SER B 1 35 ? -9.836 -1.244 5.086 1 80 35 SER B C 1
ATOM 2736 O O . SER B 1 35 ? -10.398 -2.324 4.906 1 80 35 SER B O 1
ATOM 2738 N N . ILE B 1 36 ? -9.617 -0.694 6.227 1 77.25 36 ILE B N 1
ATOM 2739 C CA . ILE B 1 36 ? -10.398 -1.197 7.352 1 77.25 36 ILE B CA 1
ATOM 2740 C C . ILE B 1 36 ? -11.82 -0.633 7.285 1 77.25 36 ILE B C 1
ATOM 2742 O O . ILE B 1 36 ? -12.008 0.578 7.141 1 77.25 36 ILE B O 1
ATOM 2746 N N . SER B 1 37 ? -12.75 -1.446 7.34 1 67.62 37 SER B N 1
ATOM 2747 C CA . SER B 1 37 ? -14.141 -1.024 7.211 1 67.62 37 SER B CA 1
ATOM 2748 C C . SER B 1 37 ? -14.773 -0.801 8.578 1 67.62 37 SER B C 1
ATOM 2750 O O . SER B 1 37 ? -15.484 0.185 8.781 1 67.62 37 SER B O 1
ATOM 2752 N N . ALA B 1 38 ? -14.57 -1.765 9.5 1 72.62 38 ALA B N 1
ATOM 2753 C CA . ALA B 1 38 ? -15.281 -1.604 10.766 1 72.62 38 ALA B CA 1
ATOM 2754 C C . ALA B 1 38 ? -14.68 -2.498 11.844 1 72.62 38 ALA B C 1
ATOM 2756 O O . ALA B 1 38 ? -14.102 -3.547 11.547 1 72.62 38 ALA B O 1
ATOM 2757 N N . SER B 1 39 ? -14.758 -1.952 12.992 1 78.62 39 SER B N 1
ATOM 2758 C CA . SER B 1 39 ? -14.641 -2.787 14.18 1 78.62 39 SER B CA 1
ATOM 2759 C C . SER B 1 39 ? -16.016 -3.191 14.711 1 78.62 39 SER B C 1
ATOM 2761 O O . SER B 1 39 ? -16.844 -2.336 15 1 78.62 39 SER B O 1
ATOM 2763 N N . LEU B 1 40 ? -16.234 -4.434 14.75 1 80.69 40 LEU B N 1
ATOM 2764 C CA . LEU B 1 40 ? -17.562 -4.957 15.094 1 80.69 40 LEU B CA 1
ATOM 2765 C C . LEU B 1 40 ? -17.547 -5.543 16.5 1 80.69 40 LEU B C 1
ATOM 2767 O O . LEU B 1 40 ? -16.641 -6.285 16.875 1 80.69 40 LEU B O 1
ATOM 2771 N N . ARG B 1 41 ? -18.422 -5.047 17.281 1 84.62 41 ARG B N 1
ATOM 2772 C CA . ARG B 1 41 ? -18.766 -5.688 18.562 1 84.62 41 ARG B CA 1
ATOM 2773 C C . ARG B 1 41 ? -20.203 -6.207 18.547 1 84.62 41 ARG B C 1
ATOM 2775 O O . ARG B 1 41 ? -21.141 -5.426 18.641 1 84.62 41 ARG B O 1
ATOM 2782 N N . LEU B 1 42 ? -20.312 -7.469 18.453 1 82.56 42 LEU B N 1
ATOM 2783 C CA . LEU B 1 42 ? -21.594 -8.086 18.172 1 82.56 42 LEU B CA 1
ATOM 2784 C C . LEU B 1 42 ? -21.984 -9.07 19.266 1 82.56 42 LEU B C 1
ATOM 2786 O O . LEU B 1 42 ? -21.297 -10.07 19.484 1 82.56 42 LEU B O 1
ATOM 2790 N N . ALA B 1 43 ? -23.016 -8.695 19.906 1 83.38 43 ALA B N 1
ATOM 2791 C CA . ALA B 1 43 ? -23.5 -9.578 20.969 1 83.38 43 ALA B CA 1
ATOM 2792 C C . ALA B 1 43 ? -24.844 -10.203 20.578 1 83.38 43 ALA B C 1
ATOM 2794 O O . ALA B 1 43 ? -25.703 -9.547 20 1 83.38 43 ALA B O 1
ATOM 2795 N N . GLY B 1 44 ? -24.969 -11.516 20.875 1 79.94 44 GLY B N 1
ATOM 2796 C CA . GLY B 1 44 ? -26.203 -12.219 20.578 1 79.94 44 GLY B CA 1
ATOM 2797 C C . GLY B 1 44 ? -26.25 -12.766 19.172 1 79.94 44 GLY B C 1
ATOM 2798 O O . GLY B 1 44 ? -25.219 -13.172 18.625 1 79.94 44 GLY B O 1
ATOM 2799 N N . ALA B 1 45 ? -27.516 -12.883 18.641 1 77.31 45 ALA B N 1
ATOM 2800 C CA . ALA B 1 45 ? -27.703 -13.391 17.281 1 77.31 45 ALA B CA 1
ATOM 2801 C C . ALA B 1 45 ? -27.547 -12.273 16.25 1 77.31 45 ALA B C 1
ATOM 2803 O O . ALA B 1 45 ? -28.094 -11.18 16.422 1 77.31 45 ALA B O 1
ATOM 2804 N N . TRP B 1 46 ? -26.688 -12.555 15.266 1 79.12 46 TRP B N 1
ATOM 2805 C CA . TRP B 1 46 ? -26.469 -11.547 14.234 1 79.12 46 TRP B CA 1
ATOM 2806 C C . TRP B 1 46 ? -26.094 -12.211 12.906 1 79.12 46 TRP B C 1
ATOM 2808 O O . TRP B 1 46 ? -25.594 -13.336 12.891 1 79.12 46 TRP B O 1
ATOM 2818 N N . SER B 1 47 ? -26.484 -11.57 11.797 1 81 47 SER B N 1
ATOM 2819 C CA . SER B 1 47 ? -26.109 -11.992 10.445 1 81 47 SER B CA 1
ATOM 2820 C C . SER B 1 47 ? -25.938 -10.789 9.523 1 81 47 SER B C 1
ATOM 2822 O O . SER B 1 47 ? -26.734 -9.852 9.555 1 81 47 SER B O 1
ATOM 2824 N N . PHE B 1 48 ? -24.844 -10.781 8.883 1 81 48 PHE B N 1
ATOM 2825 C CA . PHE B 1 48 ? -24.578 -9.766 7.871 1 81 48 PHE B CA 1
ATOM 2826 C C . PHE B 1 48 ? -24.469 -10.398 6.488 1 81 48 PHE B C 1
ATOM 2828 O O . PHE B 1 48 ? -23.625 -11.258 6.254 1 81 48 PHE B O 1
ATOM 2835 N N . ASP B 1 49 ? -25.344 -9.93 5.586 1 82.31 49 ASP B N 1
ATOM 2836 C CA . ASP B 1 49 ? -25.281 -10.375 4.195 1 82.31 49 ASP B CA 1
ATOM 2837 C C . ASP B 1 49 ? -24.484 -9.391 3.344 1 82.31 49 ASP B C 1
ATOM 2839 O O . ASP B 1 49 ? -24.969 -8.305 3.016 1 82.31 49 ASP B O 1
ATOM 2843 N N . LEU B 1 50 ? -23.359 -9.711 3.02 1 80.5 50 LEU B N 1
ATOM 2844 C CA . LEU B 1 50 ? -22.516 -8.836 2.213 1 80.5 50 LEU B CA 1
ATOM 2845 C C . LEU B 1 50 ? -22.812 -9.008 0.729 1 80.5 50 LEU B C 1
ATOM 2847 O O . LEU B 1 50 ? -22.562 -8.102 -0.069 1 80.5 50 LEU B O 1
ATOM 2851 N N . GLY B 1 51 ? -23.391 -10.102 0.384 1 82.81 51 GLY B N 1
ATOM 2852 C CA . GLY B 1 51 ? -23.672 -10.367 -1.018 1 82.81 51 GLY B CA 1
ATOM 2853 C C . GLY B 1 51 ? -22.406 -10.453 -1.866 1 82.81 51 GLY B C 1
ATOM 2854 O O . GLY B 1 51 ? -21.328 -10.766 -1.359 1 82.81 51 GLY B O 1
ATOM 2855 N N . ARG B 1 52 ? -22.672 -10.336 -3.197 1 85 52 ARG B N 1
ATOM 2856 C CA . ARG B 1 52 ? -21.531 -10.328 -4.121 1 85 52 ARG B CA 1
ATOM 2857 C C . ARG B 1 52 ? -20.906 -8.945 -4.203 1 85 52 ARG B C 1
ATOM 2859 O O . ARG B 1 52 ? -21.609 -7.934 -4.297 1 85 52 ARG B O 1
ATOM 2866 N N . ASP B 1 53 ? -19.641 -8.906 -3.955 1 79.81 53 ASP B N 1
ATOM 2867 C CA . ASP B 1 53 ? -18.875 -7.668 -4.031 1 79.81 53 ASP B CA 1
ATOM 2868 C C . ASP B 1 53 ? -17.656 -7.832 -4.941 1 79.81 53 ASP B C 1
ATOM 2870 O O . ASP B 1 53 ? -17.031 -8.891 -4.965 1 79.81 53 ASP B O 1
ATOM 2874 N N . ALA B 1 54 ? -17.406 -6.789 -5.738 1 77.56 54 ALA B N 1
ATOM 2875 C CA . ALA B 1 54 ? -16.234 -6.82 -6.621 1 77.56 54 ALA B CA 1
ATOM 2876 C C . ALA B 1 54 ? -14.938 -6.801 -5.824 1 77.56 54 ALA B C 1
ATOM 2878 O O . ALA B 1 54 ? -13.875 -7.156 -6.34 1 77.56 54 ALA B O 1
ATOM 2879 N N . ARG B 1 55 ? -15.062 -6.562 -4.641 1 83.94 55 ARG B N 1
ATOM 2880 C CA . ARG B 1 55 ? -13.883 -6.52 -3.775 1 83.94 55 ARG B CA 1
ATOM 2881 C C . ARG B 1 55 ? -13.773 -7.797 -2.949 1 83.94 55 ARG B C 1
ATOM 2883 O O . ARG B 1 55 ? -14.773 -8.453 -2.67 1 83.94 55 ARG B O 1
ATOM 2890 N N . ALA B 1 56 ? -12.539 -8.023 -2.623 1 89.19 56 ALA B N 1
ATOM 2891 C CA . ALA B 1 56 ? -12.305 -9.062 -1.62 1 89.19 56 ALA B CA 1
ATOM 2892 C C . ALA B 1 56 ? -12.477 -8.508 -0.208 1 89.19 56 ALA B C 1
ATOM 2894 O O . ALA B 1 56 ? -12.336 -7.305 0.016 1 89.19 56 ALA B O 1
ATOM 2895 N N . HIS B 1 57 ? -12.906 -9.328 0.696 1 90.88 57 HIS B N 1
ATOM 2896 C CA . HIS B 1 57 ? -13.109 -8.938 2.088 1 90.88 57 HIS B CA 1
ATOM 2897 C C . HIS B 1 57 ? -12.234 -9.766 3.023 1 90.88 57 HIS B C 1
ATOM 2899 O O . HIS B 1 57 ? -11.953 -10.938 2.75 1 90.88 57 HIS B O 1
ATOM 2905 N N . PHE B 1 58 ? -11.797 -9.156 4.066 1 93.12 58 PHE B N 1
ATOM 2906 C CA . PHE B 1 58 ? -11.078 -9.922 5.078 1 93.12 58 PHE B CA 1
ATOM 2907 C C . PHE B 1 58 ? -11.695 -9.719 6.457 1 93.12 58 PHE B C 1
ATOM 2909 O O . PHE B 1 58 ? -12.305 -8.68 6.723 1 93.12 58 PHE B O 1
ATOM 2916 N N . TYR B 1 59 ? -11.578 -10.695 7.332 1 93.69 59 TYR B N 1
ATOM 2917 C CA . TYR B 1 59 ? -12.117 -10.719 8.688 1 93.69 59 TYR B CA 1
ATOM 2918 C C . TYR B 1 59 ? -11.07 -11.195 9.688 1 93.69 59 TYR B C 1
ATOM 2920 O O . TYR B 1 59 ? -10.414 -12.219 9.477 1 93.69 59 TYR B O 1
ATOM 2928 N N . VAL B 1 60 ? -10.922 -10.461 10.688 1 94 60 VAL B N 1
ATOM 2929 C CA . VAL B 1 60 ? -10.086 -10.844 11.812 1 94 60 VAL B CA 1
ATOM 2930 C C . VAL B 1 60 ? -10.945 -10.977 13.07 1 94 60 VAL B C 1
ATOM 2932 O O . VAL B 1 60 ? -11.508 -9.992 13.555 1 94 60 VAL B O 1
ATOM 2935 N N . VAL B 1 61 ? -11 -12.133 13.625 1 94.12 61 VAL B N 1
ATOM 2936 C CA . VAL B 1 61 ? -11.734 -12.328 14.867 1 94.12 61 VAL B CA 1
ATOM 2937 C C . VAL B 1 61 ? -10.82 -12.055 16.062 1 94.12 61 VAL B C 1
ATOM 2939 O O . VAL B 1 61 ? -9.844 -12.781 16.281 1 94.12 61 VAL B O 1
ATOM 2942 N N . THR B 1 62 ? -11.133 -11.07 16.75 1 89.81 62 THR B N 1
ATOM 2943 C CA . THR B 1 62 ? -10.289 -10.75 17.906 1 89.81 62 THR B CA 1
ATOM 2944 C C . THR B 1 62 ? -10.836 -11.391 19.172 1 89.81 62 THR B C 1
ATOM 2946 O O . THR B 1 62 ? -10.086 -11.664 20.109 1 89.81 62 THR B O 1
ATOM 2949 N N . GLU B 1 63 ? -12.078 -11.562 19.234 1 90.5 63 GLU B N 1
ATOM 2950 C CA . GLU B 1 63 ? -12.758 -12.219 20.344 1 90.5 63 GLU B CA 1
ATOM 2951 C C . GLU B 1 63 ? -13.992 -12.977 19.875 1 90.5 63 GLU B C 1
ATOM 2953 O O . GLU B 1 63 ? -14.695 -12.531 18.969 1 90.5 63 GLU B O 1
ATOM 2958 N N . GLY B 1 64 ? -14.25 -14.133 20.531 1 92.06 64 GLY B N 1
ATOM 2959 C CA . GLY B 1 64 ? -15.438 -14.898 20.203 1 92.06 64 GLY B CA 1
ATOM 2960 C C . GLY B 1 64 ? -15.305 -15.688 18.922 1 92.06 64 GLY B C 1
ATOM 2961 O O . GLY B 1 64 ? -14.227 -16.203 18.609 1 92.06 64 GLY B O 1
ATOM 2962 N N . SER B 1 65 ? -16.547 -15.898 18.281 1 93 65 SER B N 1
ATOM 2963 C CA . SER B 1 65 ? -16.562 -16.703 17.062 1 93 65 SER B CA 1
ATOM 2964 C C . SER B 1 65 ? -17.547 -16.156 16.031 1 93 65 SER B C 1
ATOM 2966 O O . SER B 1 65 ? -18.422 -15.352 16.375 1 93 65 SER B O 1
ATOM 2968 N N . ALA B 1 66 ? -17.281 -16.531 14.836 1 92.69 66 ALA B N 1
ATOM 2969 C CA . ALA B 1 66 ? -18.156 -16.172 13.719 1 92.69 66 ALA B CA 1
ATOM 2970 C C . ALA B 1 66 ? -18.141 -17.25 12.641 1 92.69 66 ALA B C 1
ATOM 2972 O O . ALA B 1 66 ? -17.328 -18.188 12.703 1 92.69 66 ALA B O 1
ATOM 2973 N N . ARG B 1 67 ? -19.109 -17.141 11.75 1 93.81 67 ARG B N 1
ATOM 2974 C CA . ARG B 1 67 ? -19.156 -18.047 10.617 1 93.81 67 ARG B CA 1
ATOM 2975 C C . ARG B 1 67 ? -19.266 -17.281 9.297 1 93.81 67 ARG B C 1
ATOM 2977 O O . ARG B 1 67 ? -19.984 -16.297 9.211 1 93.81 67 ARG B O 1
ATOM 2984 N N . ILE B 1 68 ? -18.516 -17.719 8.367 1 94.25 68 ILE B N 1
ATOM 2985 C CA . ILE B 1 68 ? -18.672 -17.25 7 1 94.25 68 ILE B CA 1
ATOM 2986 C C . ILE B 1 68 ? -19.5 -18.266 6.199 1 94.25 68 ILE B C 1
ATOM 2988 O O . ILE B 1 68 ? -19.156 -19.438 6.152 1 94.25 68 ILE B O 1
ATOM 2992 N N . VAL B 1 69 ? -20.531 -17.812 5.602 1 91.69 69 VAL B N 1
ATOM 2993 C CA . VAL B 1 69 ? -21.375 -18.656 4.758 1 91.69 69 VAL B CA 1
ATOM 2994 C C . VAL B 1 69 ? -21.281 -18.203 3.305 1 91.69 69 VAL B C 1
ATOM 2996 O O . VAL B 1 69 ? -21.969 -17.266 2.893 1 91.69 69 VAL B O 1
ATOM 2999 N N . AL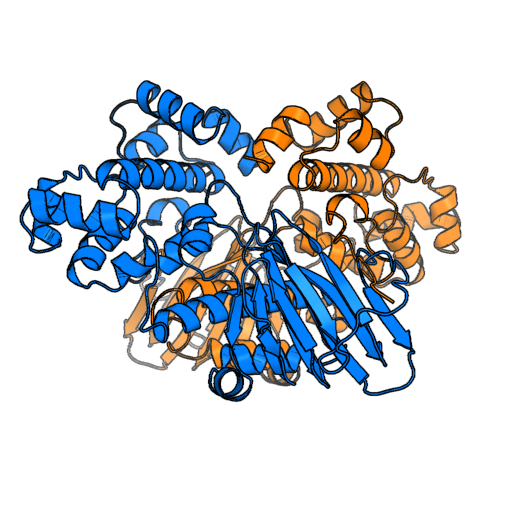A B 1 70 ? -20.453 -18.859 2.574 1 91.94 70 ALA B N 1
ATOM 3000 C CA . ALA B 1 70 ? -20.328 -18.594 1.145 1 91.94 70 ALA B CA 1
ATOM 3001 C C . ALA B 1 70 ? -21.297 -19.453 0.339 1 91.94 70 ALA B C 1
ATOM 3003 O O . ALA B 1 70 ? -21.531 -20.609 0.686 1 91.94 70 ALA B O 1
ATOM 3004 N N . SER B 1 71 ? -21.766 -18.891 -0.718 1 87 71 SER B N 1
ATOM 3005 C CA . SER B 1 71 ? -22.766 -19.578 -1.528 1 87 71 SER B CA 1
ATOM 3006 C C . SER B 1 71 ? -22.219 -20.906 -2.043 1 87 71 SER B C 1
ATOM 3008 O O . SER B 1 71 ? -21.109 -20.969 -2.586 1 87 71 SER B O 1
ATOM 3010 N N . GLY B 1 72 ? -22.969 -21.953 -1.845 1 84.62 72 GLY B N 1
ATOM 3011 C CA . GLY B 1 72 ? -22.656 -23.266 -2.377 1 84.62 72 GLY B CA 1
ATOM 3012 C C . GLY B 1 72 ? -21.609 -24 -1.566 1 84.62 72 GLY B C 1
ATOM 3013 O O . GLY B 1 72 ? -21.125 -25.062 -1.985 1 84.62 72 GLY B O 1
ATOM 3014 N N . ARG B 1 73 ? -21.266 -23.469 -0.44 1 86.31 73 ARG B N 1
ATOM 3015 C CA . ARG B 1 73 ? -20.219 -24.094 0.364 1 86.31 73 ARG B CA 1
ATOM 3016 C C . ARG B 1 73 ? -20.672 -24.297 1.804 1 8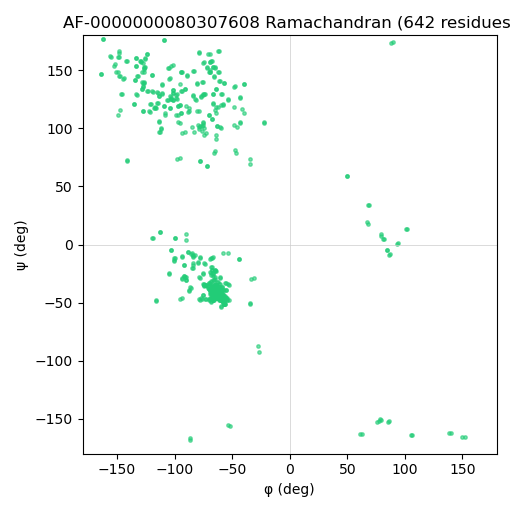6.31 73 ARG B C 1
ATOM 3018 O O . ARG B 1 73 ? -21.688 -23.719 2.225 1 86.31 73 ARG B O 1
ATOM 3025 N N . LYS B 1 74 ? -20.016 -25.219 2.396 1 88.69 74 LYS B N 1
ATOM 3026 C CA . LYS B 1 74 ? -20.25 -25.375 3.828 1 88.69 74 LYS B CA 1
ATOM 3027 C C . LYS B 1 74 ? -19.766 -24.156 4.605 1 88.69 74 LYS B C 1
ATOM 3029 O O . LYS B 1 74 ? -18.719 -23.578 4.273 1 88.69 74 LYS B O 1
ATOM 3034 N N . PRO B 1 75 ? -20.469 -23.797 5.672 1 92.38 75 PRO B N 1
ATOM 3035 C CA . PRO B 1 75 ? -20.031 -22.656 6.48 1 92.38 75 PRO B CA 1
ATOM 3036 C C . PRO B 1 75 ? -18.656 -22.859 7.094 1 92.38 75 PRO B C 1
ATOM 3038 O O . PRO B 1 75 ? -18.312 -23.984 7.5 1 92.38 75 PRO B O 1
ATOM 3041 N N . THR B 1 76 ? -17.969 -21.875 7.086 1 94.12 76 THR B N 1
ATOM 3042 C CA . THR B 1 76 ? -16.641 -21.906 7.68 1 94.12 76 THR B CA 1
ATOM 3043 C C . THR B 1 76 ? -16.641 -21.203 9.039 1 94.12 76 THR B C 1
ATOM 3045 O O . THR B 1 76 ? -16.875 -20 9.125 1 94.12 76 THR B O 1
ATOM 3048 N N . ARG B 1 77 ? -16.359 -21.906 10.039 1 94.62 77 ARG B N 1
ATOM 3049 C CA . ARG B 1 77 ? -16.297 -21.328 11.375 1 94.62 77 ARG B CA 1
ATOM 3050 C C . ARG B 1 77 ? -14.977 -20.625 11.602 1 94.62 77 ARG B C 1
ATOM 3052 O O . ARG B 1 77 ? -13.922 -21.109 11.188 1 94.62 77 ARG B O 1
ATOM 3059 N N . LEU B 1 78 ? -15.055 -19.484 12.234 1 95.88 78 LEU B N 1
ATOM 3060 C CA . LEU B 1 78 ? -13.883 -18.734 12.672 1 95.88 78 LEU B CA 1
ATOM 3061 C C . LEU B 1 78 ? -13.875 -18.562 14.188 1 95.88 78 LEU B C 1
ATOM 3063 O O . LEU B 1 78 ? -14.898 -18.219 14.789 1 95.88 78 LEU B O 1
ATOM 3067 N N . ASP B 1 79 ? -12.742 -18.844 14.781 1 94.62 79 ASP B N 1
ATOM 3068 C CA . ASP B 1 79 ? -12.555 -18.641 16.219 1 94.62 79 ASP B CA 1
ATOM 3069 C C . ASP B 1 79 ? -11.602 -17.469 16.469 1 94.62 79 ASP B C 1
ATOM 3071 O O . ASP B 1 79 ? -11.109 -16.844 15.539 1 94.62 79 ASP B O 1
ATOM 3075 N N . ALA B 1 80 ? -11.445 -17.156 17.766 1 92.06 80 ALA B N 1
ATOM 3076 C CA . ALA B 1 80 ? -10.609 -16.016 18.141 1 92.06 80 ALA B CA 1
ATOM 3077 C C . ALA B 1 80 ? -9.219 -16.125 17.516 1 92.06 80 ALA B C 1
ATOM 3079 O O . ALA B 1 80 ? -8.57 -17.172 17.609 1 92.06 80 ALA B O 1
ATOM 3080 N N . HIS B 1 81 ? -8.828 -15.07 16.766 1 91 81 HIS B N 1
ATOM 3081 C CA . HIS B 1 81 ? -7.512 -14.852 16.172 1 91 81 HIS B CA 1
ATOM 3082 C C . HIS B 1 81 ? -7.363 -15.625 14.867 1 91 81 HIS B C 1
ATOM 3084 O O . HIS B 1 81 ? -6.27 -15.688 14.297 1 91 81 HIS B O 1
ATOM 3090 N N . ASP B 1 82 ? -8.531 -16.281 14.461 1 95.75 82 ASP B N 1
ATOM 3091 C CA . ASP B 1 82 ? -8.555 -16.703 13.07 1 95.75 82 ASP B CA 1
ATOM 3092 C C . ASP B 1 82 ? -8.641 -15.492 12.133 1 95.75 82 ASP B C 1
ATOM 3094 O O . ASP B 1 82 ? -9.211 -14.461 12.492 1 95.75 82 ASP B O 1
ATOM 3098 N N . VAL B 1 83 ? -8.102 -15.656 11.023 1 97 83 VAL B N 1
ATOM 3099 C CA . VAL B 1 83 ? -8.211 -14.633 9.984 1 97 83 VAL B CA 1
ATOM 3100 C C . VAL B 1 83 ? -8.711 -15.273 8.688 1 97 83 VAL B C 1
ATOM 3102 O O . VAL B 1 83 ? -8.297 -16.391 8.336 1 97 83 VAL B O 1
ATOM 3105 N N . ALA B 1 84 ? -9.594 -14.57 8.008 1 97 84 ALA B N 1
ATOM 3106 C CA . ALA B 1 84 ? -10.164 -15.102 6.773 1 97 84 ALA B CA 1
ATOM 3107 C C . ALA B 1 84 ? -10.141 -14.055 5.664 1 97 84 ALA B C 1
ATOM 3109 O O . ALA B 1 84 ? -10.25 -12.852 5.93 1 97 84 ALA B O 1
ATOM 3110 N N . LEU B 1 85 ? -9.945 -14.469 4.512 1 94.81 85 LEU B N 1
ATOM 3111 C CA . LEU B 1 85 ? -10.031 -13.688 3.283 1 94.81 85 LEU B CA 1
ATOM 3112 C C . LEU B 1 85 ? -11.07 -14.281 2.336 1 94.81 85 LEU B C 1
ATOM 3114 O O . LEU B 1 85 ? -11 -15.469 1.993 1 94.81 85 LEU B O 1
ATOM 3118 N N . VAL B 1 86 ? -12.047 -13.531 1.974 1 93.12 86 VAL B N 1
ATOM 3119 C CA . VAL B 1 86 ? -13.047 -13.945 0.998 1 93.12 86 VAL B CA 1
ATOM 3120 C C . VAL B 1 86 ? -12.742 -13.312 -0.357 1 93.12 86 VAL B C 1
ATOM 3122 O O . VAL B 1 86 ? -12.656 -12.086 -0.47 1 93.12 86 VAL B O 1
ATOM 3125 N N . ALA B 1 87 ? -12.609 -14.117 -1.363 1 89.5 87 ALA B N 1
ATOM 3126 C CA . ALA B 1 87 ? -12.195 -13.672 -2.688 1 89.5 87 ALA B CA 1
ATOM 3127 C C . ALA B 1 87 ? -13.234 -12.742 -3.309 1 89.5 87 ALA B C 1
ATOM 3129 O O . ALA B 1 87 ? -14.43 -12.844 -2.998 1 89.5 87 ALA B O 1
ATOM 3130 N N . ALA B 1 88 ? -12.758 -11.891 -4.152 1 87.38 88 ALA B N 1
ATOM 3131 C CA . ALA B 1 88 ? -13.641 -10.984 -4.875 1 87.38 88 ALA B CA 1
ATOM 3132 C C . ALA B 1 88 ? -14.695 -11.766 -5.66 1 87.38 88 ALA B C 1
ATOM 3134 O O . ALA B 1 88 ? -14.398 -12.797 -6.258 1 87.38 88 ALA B O 1
ATOM 3135 N N . GLY B 1 89 ? -15.898 -11.258 -5.625 1 84.88 89 GLY B N 1
ATOM 3136 C CA . GLY B 1 89 ? -16.969 -11.867 -6.391 1 84.88 89 GLY B CA 1
ATOM 3137 C C . GLY B 1 89 ? -17.672 -12.984 -5.645 1 84.88 89 GLY B C 1
ATOM 3138 O O . GLY B 1 89 ? -18.672 -13.531 -6.125 1 84.88 89 GLY B O 1
ATOM 3139 N N . THR B 1 90 ? -17.203 -13.391 -4.531 1 88.81 90 THR B N 1
ATOM 3140 C CA . THR B 1 90 ? -17.812 -14.477 -3.766 1 88.81 90 THR B CA 1
ATOM 3141 C C . THR B 1 90 ? -19 -13.969 -2.971 1 88.81 90 THR B C 1
ATOM 3143 O O . THR B 1 90 ? -18.859 -13.094 -2.115 1 88.81 90 THR B O 1
ATOM 3146 N N . ASP B 1 91 ? -20.125 -14.469 -3.338 1 90.38 91 ASP B N 1
ATOM 3147 C CA . ASP B 1 91 ? -21.328 -14.195 -2.547 1 90.38 91 ASP B CA 1
ATOM 3148 C C . ASP B 1 91 ? -21.234 -14.852 -1.17 1 90.38 91 ASP B C 1
ATOM 3150 O O . ASP B 1 91 ? -21.031 -16.062 -1.064 1 90.38 91 ASP B O 1
ATOM 3154 N N . HIS B 1 92 ? -21.328 -13.977 -0.061 1 90.38 92 HIS B N 1
ATOM 3155 C CA . HIS B 1 92 ? -21.172 -14.594 1.254 1 90.38 92 HIS B CA 1
ATOM 3156 C C . HIS B 1 92 ? -21.844 -13.75 2.336 1 90.38 92 HIS B C 1
ATOM 3158 O O . HIS B 1 92 ? -22.188 -12.586 2.102 1 90.38 92 HIS B O 1
ATOM 3164 N N . ALA B 1 93 ? -22.062 -14.422 3.479 1 87.44 93 ALA B N 1
ATOM 3165 C CA . ALA B 1 93 ? -22.609 -13.781 4.68 1 87.44 93 ALA B CA 1
ATOM 3166 C C . ALA B 1 93 ? -21.719 -14.07 5.891 1 87.44 93 ALA B C 1
ATOM 3168 O O . ALA B 1 93 ? -21 -15.07 5.918 1 87.44 93 ALA B O 1
ATOM 3169 N N . LEU B 1 94 ? -21.703 -13.125 6.77 1 88.25 94 LEU B N 1
ATOM 3170 C CA . LEU B 1 94 ? -21.078 -13.305 8.078 1 88.25 94 LEU B CA 1
ATOM 3171 C C . LEU B 1 94 ? -22.141 -13.5 9.164 1 88.25 94 LEU B C 1
ATOM 3173 O O . LEU B 1 94 ? -23.078 -12.711 9.266 1 88.25 94 LEU B O 1
ATOM 3177 N N . ARG B 1 95 ? -22 -14.539 9.922 1 87 95 ARG B N 1
ATOM 3178 C CA . ARG B 1 95 ? -23.016 -14.883 10.914 1 87 95 ARG B CA 1
ATOM 3179 C C . ARG B 1 95 ? -22.375 -15.211 12.258 1 87 95 ARG B C 1
ATOM 3181 O O . ARG B 1 95 ? -21.172 -15.43 12.344 1 87 95 ARG B O 1
ATOM 3188 N N . ASP B 1 96 ? -23.297 -15.109 13.242 1 81 96 ASP B N 1
ATOM 3189 C CA . ASP B 1 96 ? -22.828 -15.492 14.57 1 81 96 ASP B CA 1
ATOM 3190 C C . ASP B 1 96 ? -22.406 -16.969 14.602 1 81 96 ASP B C 1
ATOM 3192 O O . ASP B 1 96 ? -22.781 -17.734 13.719 1 81 96 ASP B O 1
ATOM 3196 N N . GLY B 1 97 ? -21.484 -17.312 15.383 1 62.69 97 GLY B N 1
ATOM 3197 C CA . GLY B 1 97 ? -20.938 -18.656 15.492 1 62.69 97 GLY B CA 1
ATOM 3198 C C . GLY B 1 97 ? -21.922 -19.656 16.094 1 62.69 97 GLY B C 1
ATOM 3199 O O . GLY B 1 97 ? -21.625 -20.844 16.188 1 62.69 97 GLY B O 1
ATOM 3200 N N . TRP B 1 98 ? -22.984 -19.297 16.641 1 59.62 98 TRP B N 1
ATOM 3201 C CA . TRP B 1 98 ? -23.812 -20.172 17.469 1 59.62 98 TRP B CA 1
ATOM 3202 C C . TRP B 1 98 ? -25.188 -20.375 16.828 1 59.62 98 TRP B C 1
ATOM 3204 O O . TRP B 1 98 ? -25.75 -21.469 16.938 1 59.62 98 TRP B O 1
ATOM 3214 N N . SER B 1 99 ? -25.844 -19.172 16.391 1 55.94 99 SER B N 1
ATOM 3215 C CA . SER B 1 99 ? -27.297 -19.219 16.297 1 55.94 99 SER B CA 1
ATOM 3216 C C . SER B 1 99 ? -27.75 -19.797 14.953 1 55.94 99 SER B C 1
ATOM 3218 O O . SER B 1 99 ? -27.078 -19.609 13.93 1 55.94 99 SER B O 1
ATOM 3220 N N . GLY B 1 100 ? -28.141 -21 14.852 1 52.41 100 GLY B N 1
ATOM 3221 C CA . GLY B 1 100 ? -28.859 -21.594 13.734 1 52.41 100 GLY B CA 1
ATOM 3222 C C . GLY B 1 100 ? -29.672 -20.594 12.945 1 52.41 100 GLY B C 1
ATOM 3223 O O . GLY B 1 100 ? -29.125 -19.797 12.18 1 52.41 100 GLY B O 1
ATOM 3224 N N . ALA B 1 101 ? -31.047 -20.422 13.328 1 45.22 101 ALA B N 1
ATOM 3225 C CA . ALA B 1 101 ? -32.156 -19.891 12.562 1 45.22 101 ALA B CA 1
ATOM 3226 C C . ALA B 1 101 ? -32.094 -18.359 12.508 1 45.22 101 ALA B C 1
ATOM 3228 O O . ALA B 1 101 ? -31.797 -17.703 13.508 1 45.22 101 ALA B O 1
ATOM 3229 N N . SER B 1 102 ? -31.641 -17.812 11.391 1 47.84 102 SER B N 1
ATOM 3230 C CA . SER B 1 102 ? -31.703 -16.391 11.039 1 47.84 102 SER B CA 1
ATOM 3231 C C . SER B 1 102 ? -32.969 -15.742 11.578 1 47.84 102 SER B C 1
ATOM 3233 O O . SER B 1 102 ? -34.062 -16.141 11.227 1 47.84 102 SER B O 1
ATOM 3235 N N . THR B 1 103 ? -33.188 -15.445 12.852 1 44.66 103 THR B N 1
ATOM 3236 C CA . THR B 1 103 ? -34.406 -14.742 13.188 1 44.66 103 THR B CA 1
ATOM 3237 C C . THR B 1 103 ? -34.562 -13.469 12.359 1 44.66 103 THR B C 1
ATOM 3239 O O . THR B 1 103 ? -33.656 -13.133 11.578 1 44.66 103 THR B O 1
ATOM 3242 N N . ALA B 1 104 ? -35.469 -12.297 12.969 1 42.53 104 ALA B N 1
ATOM 3243 C CA . ALA B 1 104 ? -35.938 -11.031 12.406 1 42.53 104 ALA B CA 1
ATOM 3244 C C . ALA B 1 104 ? -34.75 -10.109 12.078 1 42.53 104 ALA B C 1
ATOM 3246 O O . ALA B 1 104 ? -33.844 -9.922 12.906 1 42.53 104 ALA B O 1
ATOM 3247 N N . ALA B 1 105 ? -34.375 -10.016 10.789 1 45.72 105 ALA B N 1
ATOM 3248 C CA . ALA B 1 105 ? -33.219 -9.398 10.156 1 45.72 105 ALA B CA 1
ATOM 3249 C C . ALA B 1 105 ? -33.25 -7.883 10.344 1 45.72 105 ALA B C 1
ATOM 3251 O O . ALA B 1 105 ? -34.25 -7.227 10.047 1 45.72 105 ALA B O 1
ATOM 3252 N N . ARG B 1 106 ? -32.875 -7.316 11.484 1 49.31 106 ARG B N 1
ATOM 3253 C CA . ARG B 1 106 ? -32.719 -5.867 11.43 1 49.31 106 ARG B CA 1
ATOM 3254 C C . ARG B 1 106 ? -31.625 -5.477 10.438 1 49.31 106 ARG B C 1
ATOM 3256 O O . ARG B 1 106 ? -30.547 -6.078 10.414 1 49.31 106 ARG B O 1
ATOM 3263 N N . GLU B 1 107 ? -32.031 -4.742 9.422 1 51.5 107 GLU B N 1
ATOM 3264 C CA . GLU B 1 107 ? -31.125 -4.195 8.406 1 51.5 107 GLU B CA 1
ATOM 3265 C C . GLU B 1 107 ? -30.141 -3.199 9.023 1 51.5 107 GLU B C 1
ATOM 3267 O O . GLU B 1 107 ? -30.547 -2.277 9.734 1 51.5 107 GLU B O 1
ATOM 3272 N N . VAL B 1 108 ? -29.062 -3.613 9.438 1 53.59 108 VAL B N 1
ATOM 3273 C CA . VAL B 1 108 ? -28.078 -2.615 9.828 1 53.59 108 VAL B CA 1
ATOM 3274 C C . VAL B 1 108 ? -27.25 -2.203 8.609 1 53.59 108 VAL B C 1
ATOM 3276 O O . VAL B 1 108 ? -26.797 -3.053 7.836 1 53.59 108 VAL B O 1
ATOM 3279 N N . ARG B 1 109 ? -27.375 -0.939 8.305 1 51.66 109 ARG B N 1
ATOM 3280 C CA . ARG B 1 109 ? -26.516 -0.39 7.246 1 51.66 109 ARG B CA 1
ATOM 3281 C C . ARG B 1 109 ? -25.047 -0.444 7.641 1 51.66 109 ARG B C 1
ATOM 3283 O O . ARG B 1 109 ? -24.703 -0.131 8.781 1 51.66 109 ARG B O 1
ATOM 3290 N N . TRP B 1 110 ? -24.375 -1.267 6.918 1 49.31 110 TRP B N 1
ATOM 3291 C CA . TRP B 1 110 ? -22.922 -1.314 7.117 1 49.31 110 TRP B CA 1
ATOM 3292 C C . TRP B 1 110 ? -22.344 0.091 7.176 1 49.31 110 TRP B C 1
ATOM 3294 O O . TRP B 1 110 ? -22.484 0.869 6.227 1 49.31 110 TRP B O 1
ATOM 3304 N N . PRO B 1 111 ? -22.109 0.466 8.422 1 46.22 111 PRO B N 1
ATOM 3305 C CA . PRO B 1 111 ? -21.484 1.792 8.375 1 46.22 111 PRO B CA 1
ATOM 3306 C C . PRO B 1 111 ? -20.203 1.812 7.559 1 46.22 111 PRO B C 1
ATOM 3308 O O . PRO B 1 111 ? -19.5 0.796 7.465 1 46.22 111 PRO B O 1
ATOM 3311 N N . ALA B 1 112 ? -20.125 2.613 6.508 1 47.56 112 ALA B N 1
ATOM 3312 C CA . ALA B 1 112 ? -18.906 2.758 5.723 1 47.56 112 ALA B CA 1
ATOM 3313 C C . ALA B 1 112 ? -17.672 2.66 6.613 1 47.56 112 ALA B C 1
ATOM 3315 O O . ALA B 1 112 ? -16.625 2.17 6.18 1 47.56 112 ALA B O 1
ATOM 3316 N N . LYS B 1 113 ? -17.406 3.238 7.605 1 54.22 113 LYS B N 1
ATOM 3317 C CA . LYS B 1 113 ? -16.219 3.371 8.453 1 54.22 113 LYS B CA 1
ATOM 3318 C C . LYS B 1 113 ? -16.609 3.545 9.914 1 54.22 113 LYS B C 1
ATOM 3320 O O . LYS B 1 113 ? -17.641 4.125 10.227 1 54.22 113 LYS B O 1
ATOM 3325 N N . GLY B 1 114 ? -16.234 2.533 10.82 1 60.94 114 GLY B N 1
ATOM 3326 C CA . GLY B 1 114 ? -16.422 2.801 12.234 1 60.94 114 GLY B CA 1
ATOM 3327 C C . GLY B 1 114 ? -16.703 1.551 13.047 1 60.94 114 GLY B C 1
ATOM 3328 O O . GLY B 1 114 ? -16.266 0.456 12.68 1 60.94 114 GLY B O 1
ATOM 3329 N N . VAL B 1 115 ? -17.172 1.827 14.266 1 65.94 115 VAL B N 1
ATOM 3330 C CA . VAL B 1 115 ? -17.5 0.81 15.266 1 65.94 115 VAL B CA 1
ATOM 3331 C C . VAL B 1 115 ? -18.984 0.456 15.195 1 65.94 115 VAL B C 1
ATOM 3333 O O . VAL B 1 115 ? -19.828 1.343 15.188 1 65.94 115 VAL B O 1
ATOM 3336 N N . VAL B 1 116 ? -19.297 -0.754 14.797 1 72.06 116 VAL B N 1
ATOM 3337 C CA . VAL B 1 116 ? -20.656 -1.271 14.836 1 72.06 116 VAL B CA 1
ATOM 3338 C C . VAL B 1 116 ? -20.859 -2.102 16.094 1 72.06 116 VAL B C 1
ATOM 3340 O O . VAL B 1 116 ? -20.109 -3.049 16.359 1 72.06 116 VAL B O 1
ATOM 3343 N N . GLU B 1 117 ? -21.781 -1.63 16.859 1 78 117 GLU B N 1
ATOM 3344 C CA . GLU B 1 117 ? -22.062 -2.354 18.094 1 78 117 GLU B CA 1
ATOM 3345 C C . GLU B 1 117 ? -23.5 -2.881 18.094 1 78 117 GLU B C 1
ATOM 3347 O O . GLU B 1 117 ? -24.438 -2.127 17.844 1 78 117 GLU B O 1
ATOM 3352 N N . LEU B 1 118 ? -23.609 -4.137 18.141 1 75.19 118 LEU B N 1
ATOM 3353 C CA . LEU B 1 118 ? -24.891 -4.781 18.359 1 75.19 118 LEU B CA 1
ATOM 3354 C C . LEU B 1 118 ? -24.969 -5.402 19.75 1 75.19 118 LEU B C 1
ATOM 3356 O O . LEU B 1 118 ? -24.094 -6.195 20.125 1 75.19 118 LEU B O 1
ATOM 3360 N N . ASP B 1 119 ? -25.75 -4.863 20.547 1 77.06 119 ASP B N 1
ATOM 3361 C CA . ASP B 1 119 ? -25.891 -5.348 21.922 1 77.06 119 ASP B CA 1
ATOM 3362 C C . ASP B 1 119 ? -27.062 -6.316 22.047 1 77.06 119 ASP B C 1
ATOM 3364 O O . ASP B 1 119 ? -28.156 -5.918 22.438 1 77.06 119 ASP B O 1
ATOM 3368 N N . GLY B 1 120 ? -26.844 -7.434 21.562 1 71.25 120 GLY B N 1
ATOM 3369 C CA . GLY B 1 120 ? -27.828 -8.484 21.781 1 71.25 120 GLY B CA 1
ATOM 3370 C C . GLY B 1 120 ? -27.5 -9.367 22.969 1 71.25 120 GLY B C 1
ATOM 3371 O O . GLY B 1 120 ? -26.406 -9.273 23.531 1 71.25 120 GLY B O 1
ATOM 3372 N N . GLY B 1 121 ? -28.344 -9.773 23.797 1 74.5 121 GLY B N 1
ATOM 3373 C CA . GLY B 1 121 ? -28.156 -10.742 24.875 1 74.5 121 GLY B CA 1
ATOM 3374 C C . GLY B 1 121 ? -27.453 -12 24.422 1 74.5 121 GLY B C 1
ATOM 3375 O O . GLY B 1 121 ? -27.578 -12.406 23.266 1 74.5 121 GLY B O 1
ATOM 3376 N N . GLY B 1 122 ? -26.203 -12.328 25 1 77.31 122 GLY B N 1
ATOM 3377 C CA . GLY B 1 122 ? -25.5 -13.547 24.625 1 77.31 122 GLY B CA 1
ATOM 3378 C C . GLY B 1 122 ? -24 -13.344 24.484 1 77.31 122 GLY B C 1
ATOM 3379 O O . GLY B 1 122 ? -23.453 -12.352 24.969 1 77.31 122 GLY B O 1
ATOM 3380 N N . PRO B 1 123 ? -23.438 -14.328 23.781 1 83.56 123 PRO B N 1
ATOM 3381 C CA . PRO B 1 123 ? -21.984 -14.242 23.641 1 83.56 123 PRO B CA 1
ATOM 3382 C C . PRO B 1 123 ? -21.547 -13.094 22.734 1 83.56 123 PRO B C 1
ATOM 3384 O O . PRO B 1 123 ? -22.281 -12.719 21.812 1 83.56 123 PRO B O 1
ATOM 3387 N N . VAL B 1 124 ? -20.375 -12.555 23.062 1 87.69 124 VAL B N 1
ATOM 3388 C CA . VAL B 1 124 ? -19.859 -11.398 22.344 1 87.69 124 VAL B CA 1
ATOM 3389 C C . VAL B 1 124 ? -18.797 -11.844 21.344 1 87.69 124 VAL B C 1
ATOM 3391 O O . VAL B 1 124 ? -17.938 -12.664 21.672 1 87.69 124 VAL B O 1
ATOM 3394 N N . ALA B 1 125 ? -18.953 -11.359 20.078 1 89.44 125 ALA B N 1
ATOM 3395 C CA . ALA B 1 125 ? -17.922 -11.5 19.078 1 89.44 125 ALA B CA 1
ATOM 3396 C C . ALA B 1 125 ? -17.375 -10.133 18.656 1 89.44 125 ALA B C 1
ATOM 3398 O O . ALA B 1 125 ? -18.125 -9.172 18.516 1 89.44 125 ALA B O 1
ATOM 3399 N N . ARG B 1 126 ? -16.078 -10.047 18.656 1 88.75 126 ARG B N 1
ATOM 3400 C CA . ARG B 1 126 ? -15.406 -8.852 18.156 1 88.75 126 ARG B CA 1
ATOM 3401 C C . ARG B 1 126 ? -14.609 -9.156 16.891 1 88.75 126 ARG B C 1
ATOM 3403 O O . ARG B 1 126 ? -13.82 -10.109 16.875 1 88.75 126 ARG B O 1
ATOM 3410 N N . LEU B 1 127 ? -14.867 -8.344 15.844 1 90.25 127 LEU B N 1
ATOM 3411 C CA . LEU B 1 127 ? -14.203 -8.562 14.562 1 90.25 127 LEU B CA 1
ATOM 3412 C C . LEU B 1 127 ? -13.688 -7.246 13.984 1 90.25 127 LEU B C 1
ATOM 3414 O O . LEU B 1 127 ? -14.312 -6.199 14.164 1 90.25 127 LEU B O 1
ATOM 3418 N N . LEU B 1 128 ? -12.57 -7.332 13.414 1 88.38 128 LEU B N 1
ATOM 3419 C CA . LEU B 1 128 ? -12.133 -6.305 12.477 1 88.38 128 LEU B CA 1
ATOM 3420 C C . LEU B 1 128 ? -12.398 -6.738 11.039 1 88.38 128 LEU B C 1
ATOM 3422 O O . LEU B 1 128 ? -12.086 -7.867 10.656 1 88.38 128 LEU B O 1
ATOM 3426 N N . THR B 1 129 ? -13 -5.922 10.312 1 89.38 129 THR B N 1
ATOM 3427 C CA . THR B 1 129 ? -13.336 -6.262 8.93 1 89.38 129 THR B CA 1
ATOM 3428 C C . THR B 1 129 ? -12.812 -5.195 7.973 1 89.38 129 THR B C 1
ATOM 3430 O O . THR B 1 129 ? -12.641 -4.039 8.352 1 89.38 129 THR B O 1
ATOM 3433 N N . GLY B 1 130 ? -12.562 -5.641 6.766 1 87.44 130 GLY B N 1
ATOM 3434 C CA . GLY B 1 130 ? -12.117 -4.723 5.73 1 87.44 130 GLY B CA 1
ATOM 3435 C C . GLY B 1 130 ? -12.273 -5.281 4.328 1 87.44 130 GLY B C 1
ATOM 3436 O O . GLY B 1 130 ? -12.789 -6.387 4.152 1 87.44 130 GLY B O 1
ATOM 3437 N N . CYS B 1 131 ? -11.938 -4.453 3.42 1 88.12 131 CYS B N 1
ATOM 3438 C CA . CYS B 1 131 ? -12 -4.859 2.02 1 88.12 131 CYS B CA 1
ATOM 3439 C C . CYS B 1 131 ? -10.695 -4.539 1.304 1 88.12 131 CYS B C 1
ATOM 3441 O O . CYS B 1 131 ? -9.875 -3.771 1.812 1 88.12 131 CYS B O 1
ATOM 3443 N N . LEU B 1 132 ? -10.523 -5.254 0.249 1 87.25 132 LEU B N 1
ATOM 3444 C CA . LEU B 1 132 ? -9.32 -5.07 -0.563 1 87.25 132 LEU B CA 1
ATOM 3445 C C . LEU B 1 132 ? -9.672 -4.449 -1.912 1 87.25 132 LEU B C 1
ATOM 3447 O O . LEU B 1 132 ? -10.562 -4.934 -2.613 1 87.25 132 LEU B O 1
ATOM 3451 N N . HIS B 1 133 ? -8.883 -3.408 -2.15 1 78.19 133 HIS B N 1
ATOM 3452 C CA . HIS B 1 133 ? -8.93 -2.811 -3.48 1 78.19 133 HIS B CA 1
ATOM 3453 C C . HIS B 1 133 ? -7.738 -3.256 -4.324 1 78.19 133 HIS B C 1
ATOM 3455 O O . HIS B 1 133 ? -6.613 -3.334 -3.826 1 78.19 133 HIS B O 1
ATOM 3461 N N . VAL B 1 134 ? -8.078 -3.656 -5.57 1 80.56 134 VAL B N 1
ATOM 3462 C CA . VAL B 1 134 ? -7.016 -4.082 -6.477 1 80.56 134 VAL B CA 1
ATOM 3463 C C . VAL B 1 134 ? -7.211 -3.426 -7.844 1 80.56 134 VAL B C 1
ATOM 3465 O O . VAL B 1 134 ? -8.297 -2.92 -8.148 1 80.56 134 VAL B O 1
ATOM 3468 N N . ASP B 1 135 ? -6.102 -3.293 -8.508 1 74.06 135 ASP B N 1
ATOM 3469 C CA . ASP B 1 135 ? -6.25 -2.994 -9.93 1 74.06 135 ASP B CA 1
ATOM 3470 C C . ASP B 1 135 ? -6.848 -4.184 -10.68 1 74.06 135 ASP B C 1
ATOM 3472 O O . ASP B 1 135 ? -6.168 -5.188 -10.898 1 74.06 135 ASP B O 1
ATOM 3476 N N . GLU B 1 136 ? -8.016 -4.078 -11.07 1 70.94 136 GLU B N 1
ATOM 3477 C CA . GLU B 1 136 ? -8.789 -5.18 -11.633 1 70.94 136 GLU B CA 1
ATOM 3478 C C . GLU B 1 136 ? -8.125 -5.723 -12.898 1 70.94 136 GLU B C 1
ATOM 3480 O O . GLU B 1 136 ? -8.266 -6.902 -13.219 1 70.94 136 GLU B O 1
ATOM 3485 N N . ARG B 1 137 ? -7.41 -4.887 -13.594 1 68 137 ARG B N 1
ATOM 3486 C CA . ARG B 1 137 ? -6.762 -5.301 -14.828 1 68 137 ARG B CA 1
ATOM 3487 C C . ARG B 1 137 ? -5.699 -6.359 -14.562 1 68 137 ARG B C 1
ATOM 3489 O O . ARG B 1 137 ? -5.348 -7.133 -15.461 1 68 137 ARG B O 1
ATOM 3496 N N . HIS B 1 138 ? -5.305 -6.309 -13.312 1 75.12 138 HIS B N 1
ATOM 3497 C CA . HIS B 1 138 ? -4.172 -7.172 -13 1 75.12 138 HIS B CA 1
ATOM 3498 C C . HIS B 1 138 ? -4.547 -8.203 -11.938 1 75.12 138 HIS B C 1
ATOM 3500 O O . HIS B 1 138 ? -3.727 -9.047 -11.57 1 75.12 138 HIS B O 1
ATOM 3506 N N . ALA B 1 139 ? -5.832 -8.227 -11.562 1 78.69 139 ALA B N 1
ATOM 3507 C CA . ALA B 1 139 ? -6.188 -8.953 -10.344 1 78.69 139 ALA B CA 1
ATOM 3508 C C . ALA B 1 139 ? -6.57 -10.398 -10.656 1 78.69 139 ALA B C 1
ATOM 3510 O O . ALA B 1 139 ? -6.578 -11.25 -9.773 1 78.69 139 ALA B O 1
ATOM 3511 N N . ALA B 1 140 ? -6.867 -10.688 -11.836 1 74.94 140 ALA B N 1
ATOM 3512 C CA . ALA B 1 140 ? -7.422 -11.992 -12.195 1 74.94 140 ALA B CA 1
ATOM 3513 C C . ALA B 1 140 ? -6.496 -13.125 -11.766 1 74.94 140 ALA B C 1
ATOM 3515 O O . ALA B 1 140 ? -6.941 -14.102 -11.164 1 74.94 140 ALA B O 1
ATOM 3516 N N . PRO B 1 141 ? -5.238 -12.977 -12.039 1 73.25 141 PRO B N 1
ATOM 3517 C CA . PRO B 1 141 ? -4.352 -14.078 -11.648 1 73.25 141 PRO B CA 1
ATOM 3518 C C . PRO B 1 141 ? -4.324 -14.297 -10.133 1 73.25 141 PRO B C 1
ATOM 3520 O O . PRO B 1 141 ? -4.176 -15.43 -9.672 1 73.25 141 PRO B O 1
ATOM 3523 N N . LEU B 1 142 ? -4.469 -13.273 -9.398 1 79.88 142 LEU B N 1
ATOM 3524 C CA . LEU B 1 142 ? -4.43 -13.383 -7.945 1 79.88 142 LEU B CA 1
ATOM 3525 C C . LEU B 1 142 ? -5.672 -14.102 -7.426 1 79.88 142 LEU B C 1
ATOM 3527 O O . LEU B 1 142 ? -5.559 -15.055 -6.648 1 79.88 142 LEU B O 1
ATOM 3531 N N . TRP B 1 143 ? -6.797 -13.711 -7.91 1 78.56 143 TRP B N 1
ATOM 3532 C CA . TRP B 1 143 ? -8.047 -14.25 -7.387 1 78.56 143 TRP B CA 1
ATOM 3533 C C . TRP B 1 143 ? -8.281 -15.672 -7.887 1 78.56 143 TRP B C 1
ATOM 3535 O O . TRP B 1 143 ? -8.859 -16.5 -7.176 1 78.56 143 TRP B O 1
ATOM 3545 N N . SER B 1 144 ? -7.863 -15.945 -9.086 1 74.44 144 SER B N 1
ATOM 3546 C CA . SER B 1 144 ? -8.07 -17.281 -9.656 1 74.44 144 SER B CA 1
ATOM 3547 C C . SER B 1 144 ? -7.238 -18.328 -8.93 1 74.44 144 SER B C 1
ATOM 3549 O O . SER B 1 144 ? -7.531 -19.516 -9 1 74.44 144 SER B O 1
ATOM 3551 N N . ALA B 1 145 ? -6.312 -17.906 -8.305 1 76.81 145 ALA B N 1
ATOM 3552 C CA . ALA B 1 145 ? -5.406 -18.828 -7.629 1 76.81 145 ALA B CA 1
ATOM 3553 C C . ALA B 1 145 ? -5.828 -19.047 -6.176 1 76.81 145 ALA B C 1
ATOM 3555 O O . ALA B 1 145 ? -5.316 -19.953 -5.504 1 76.81 145 ALA B O 1
ATOM 3556 N N . LEU B 1 146 ? -6.707 -18.312 -5.711 1 83.19 146 LEU B N 1
ATOM 3557 C CA . LEU B 1 146 ? -7.117 -18.375 -4.312 1 83.19 146 LEU B CA 1
ATOM 3558 C C . LEU B 1 146 ? -8.469 -19.078 -4.18 1 83.19 146 LEU B C 1
ATOM 3560 O O . LEU B 1 146 ? -9.312 -18.984 -5.078 1 83.19 146 LEU B O 1
ATOM 3564 N N . PRO B 1 147 ? -8.656 -19.859 -3.148 1 87 147 PRO B N 1
ATOM 3565 C CA . PRO B 1 147 ? -10.016 -20.328 -2.873 1 87 147 PRO B CA 1
ATOM 3566 C C . PRO B 1 147 ? -10.992 -19.203 -2.576 1 87 147 PRO B C 1
ATOM 3568 O O . PRO B 1 147 ? -10.578 -18.078 -2.312 1 87 147 PRO B O 1
ATOM 3571 N N . ASP B 1 148 ? -12.281 -19.547 -2.592 1 89.19 148 ASP B N 1
ATOM 3572 C CA . ASP B 1 148 ? -13.305 -18.547 -2.303 1 89.19 148 ASP B CA 1
ATOM 3573 C C . ASP B 1 148 ? -13.141 -17.984 -0.893 1 89.19 148 ASP B C 1
ATOM 3575 O O . ASP B 1 148 ? -13.359 -16.797 -0.667 1 89.19 148 ASP B O 1
ATOM 3579 N N . VAL B 1 149 ? -12.828 -18.953 0.044 1 93.44 149 VAL B N 1
ATOM 3580 C CA . VAL B 1 149 ? -12.57 -18.547 1.426 1 93.44 149 VAL B CA 1
ATOM 3581 C C . VAL B 1 149 ? -11.234 -19.125 1.89 1 93.44 149 VAL B C 1
ATOM 3583 O O . VAL B 1 149 ? -11.062 -20.344 1.956 1 93.44 149 VAL B O 1
ATOM 3586 N N . LEU B 1 150 ? -10.359 -18.25 2.143 1 92.69 150 LEU B N 1
ATOM 3587 C CA . LEU B 1 150 ? -9.055 -18.625 2.676 1 92.69 150 LEU B CA 1
ATOM 3588 C C . LEU B 1 150 ? -8.977 -18.328 4.172 1 92.69 150 LEU B C 1
ATOM 3590 O O . LEU B 1 150 ? -9.203 -17.188 4.594 1 92.69 150 LEU B O 1
ATOM 3594 N N . VAL B 1 151 ? -8.633 -19.359 4.965 1 96 151 VAL B N 1
ATOM 3595 C CA . VAL B 1 151 ? -8.57 -19.172 6.414 1 96 151 VAL B CA 1
ATOM 3596 C C . VAL B 1 151 ? -7.184 -19.547 6.926 1 96 151 VAL B C 1
ATOM 3598 O O . VAL B 1 151 ? -6.633 -20.594 6.539 1 96 151 VAL B O 1
ATOM 3601 N N . VAL B 1 152 ? -6.625 -18.75 7.699 1 96.12 152 VAL B N 1
ATOM 3602 C CA . VAL B 1 152 ? -5.457 -19.094 8.508 1 96.12 152 VAL B CA 1
ATOM 3603 C C . VAL B 1 152 ? -5.859 -19.172 9.977 1 96.12 152 VAL B C 1
ATOM 3605 O O . VAL B 1 152 ? -6.254 -18.172 10.578 1 96.12 152 VAL B O 1
ATOM 3608 N N . ARG B 1 153 ? -5.676 -20.281 10.5 1 96.88 153 ARG B N 1
ATOM 3609 C CA . ARG B 1 153 ? -6.109 -20.547 11.867 1 96.88 153 ARG B CA 1
ATOM 3610 C C . ARG B 1 153 ? -5.176 -19.891 12.875 1 96.88 153 ARG B C 1
ATOM 3612 O O . ARG B 1 153 ? -3.99 -19.688 12.594 1 96.88 153 ARG B O 1
ATOM 3619 N N . ALA B 1 154 ? -5.73 -19.656 14.07 1 96.06 154 ALA B N 1
ATOM 3620 C CA . ALA B 1 154 ? -5.043 -18.922 15.117 1 96.06 154 ALA B CA 1
ATOM 3621 C C . ALA B 1 154 ? -3.666 -19.516 15.398 1 96.06 154 ALA B C 1
ATOM 3623 O O . ALA B 1 154 ? -2.672 -18.797 15.484 1 96.06 154 ALA B O 1
ATOM 3624 N N . ARG B 1 155 ? -3.582 -20.781 15.547 1 95.19 155 ARG B N 1
ATOM 3625 C CA . ARG B 1 155 ? -2.32 -21.453 15.867 1 95.19 155 ARG B CA 1
ATOM 3626 C C . ARG B 1 155 ? -1.277 -21.188 14.781 1 95.19 155 ARG B C 1
ATOM 3628 O O . ARG B 1 155 ? -0.126 -20.875 15.086 1 95.19 155 ARG B O 1
ATOM 3635 N N . ARG B 1 156 ? -1.671 -21.344 13.57 1 95 156 ARG B N 1
ATOM 3636 C CA . ARG B 1 156 ? -0.753 -21.125 12.461 1 95 156 ARG B CA 1
ATOM 3637 C C . ARG B 1 156 ? -0.38 -19.641 12.352 1 95 156 ARG B C 1
ATOM 3639 O O . ARG B 1 156 ? 0.777 -19.312 12.086 1 95 156 ARG B O 1
ATOM 3646 N N . ALA B 1 157 ? -1.374 -18.797 12.523 1 95 157 ALA B N 1
ATOM 3647 C CA . ALA B 1 157 ? -1.129 -17.359 12.453 1 95 157 ALA B CA 1
ATOM 3648 C C . ALA B 1 157 ? -0.076 -16.938 13.477 1 95 157 ALA B C 1
ATOM 3650 O O . ALA B 1 157 ? 0.791 -16.109 13.172 1 95 157 ALA B O 1
ATOM 3651 N N . ARG B 1 158 ? -0.113 -17.5 14.641 1 93.94 158 ARG B N 1
ATOM 3652 C CA . ARG B 1 158 ? 0.833 -17.172 15.703 1 93.94 158 ARG B CA 1
ATOM 3653 C C . ARG B 1 158 ? 2.236 -17.656 15.359 1 93.94 158 ARG B C 1
ATOM 3655 O O . ARG B 1 158 ? 3.229 -17.094 15.828 1 93.94 158 ARG B O 1
ATOM 3662 N N . ALA B 1 159 ? 2.266 -18.641 14.516 1 95.06 159 ALA B N 1
ATOM 3663 C CA . ALA B 1 159 ? 3.549 -19.234 14.148 1 95.06 159 ALA B CA 1
ATOM 3664 C C . ALA B 1 159 ? 4.219 -18.438 13.031 1 95.06 159 ALA B C 1
ATOM 3666 O O . ALA B 1 159 ? 5.406 -18.625 12.75 1 95.06 159 ALA B O 1
ATOM 3667 N N . ILE B 1 160 ? 3.518 -17.688 12.406 1 94.25 160 ILE B N 1
ATOM 3668 C CA . ILE B 1 160 ? 4.051 -16.844 11.344 1 94.25 160 ILE B CA 1
ATOM 3669 C C . ILE B 1 160 ? 4.344 -15.453 11.891 1 94.25 160 ILE B C 1
ATOM 3671 O O . ILE B 1 160 ? 3.422 -14.68 12.172 1 94.25 160 ILE B O 1
ATOM 3675 N N . PRO B 1 161 ? 5.551 -15.078 11.984 1 93.88 161 PRO B N 1
ATOM 3676 C CA . PRO B 1 161 ? 5.93 -13.859 12.703 1 93.88 161 PRO B CA 1
ATOM 3677 C C . PRO B 1 161 ? 5.211 -12.617 12.172 1 93.88 161 PRO B C 1
ATOM 3679 O O . PRO B 1 161 ? 4.699 -11.82 12.961 1 93.88 161 PRO B O 1
ATOM 3682 N N . ALA B 1 162 ? 5.152 -12.484 10.906 1 94.56 162 ALA B N 1
ATOM 3683 C CA . ALA B 1 162 ? 4.512 -11.305 10.336 1 94.56 162 ALA B CA 1
ATOM 3684 C C . ALA B 1 162 ? 3.023 -11.266 10.672 1 94.56 162 ALA B C 1
ATOM 3686 O O . ALA B 1 162 ? 2.486 -10.219 11.031 1 94.56 162 ALA B O 1
ATOM 3687 N N . LEU B 1 163 ? 2.291 -12.336 10.586 1 94.5 163 LEU B N 1
ATOM 3688 C CA . LEU B 1 163 ? 0.875 -12.398 10.93 1 94.5 163 LEU B CA 1
ATOM 3689 C C . LEU B 1 163 ? 0.667 -12.148 12.422 1 94.5 163 LEU B C 1
ATOM 3691 O O . LEU B 1 163 ? -0.227 -11.391 12.805 1 94.5 163 LEU B O 1
ATOM 3695 N N . ASP B 1 164 ? 1.515 -12.766 13.195 1 95 164 ASP B N 1
ATOM 3696 C CA . ASP B 1 164 ? 1.411 -12.586 14.641 1 95 164 ASP B CA 1
ATOM 3697 C C . ASP B 1 164 ? 1.58 -11.117 15.016 1 95 164 ASP B C 1
ATOM 3699 O O . ASP B 1 164 ? 0.796 -10.578 15.805 1 95 164 ASP B O 1
ATOM 3703 N N . ALA B 1 165 ? 2.555 -10.5 14.5 1 94.56 165 ALA B N 1
ATOM 3704 C CA . ALA B 1 165 ? 2.83 -9.094 14.797 1 94.56 165 ALA B CA 1
ATOM 3705 C C . ALA B 1 165 ? 1.659 -8.211 14.383 1 94.56 165 ALA B C 1
ATOM 3707 O O . ALA B 1 165 ? 1.215 -7.355 15.156 1 94.56 165 ALA B O 1
ATOM 3708 N N . VAL B 1 166 ? 1.148 -8.383 13.203 1 94.44 166 VAL B N 1
ATOM 3709 C CA . VAL B 1 166 ? 0.083 -7.543 12.672 1 94.44 166 VAL B CA 1
ATOM 3710 C C . VAL B 1 166 ? -1.192 -7.742 13.484 1 94.44 166 VAL B C 1
ATOM 3712 O O . VAL B 1 166 ? -1.889 -6.777 13.812 1 94.44 166 VAL B O 1
ATOM 3715 N N . LEU B 1 167 ? -1.47 -8.984 13.797 1 92.94 167 LEU B N 1
ATOM 3716 C CA . LEU B 1 167 ? -2.678 -9.273 14.562 1 92.94 167 LEU B CA 1
ATOM 3717 C C . LEU B 1 167 ? -2.604 -8.641 15.945 1 92.94 167 LEU B C 1
ATOM 3719 O O . LEU B 1 167 ? -3.604 -8.125 16.453 1 92.94 167 LEU B O 1
ATOM 3723 N N . ARG B 1 168 ? -1.48 -8.617 16.562 1 92.88 168 ARG B N 1
ATOM 3724 C CA . ARG B 1 168 ? -1.304 -7.969 17.859 1 92.88 168 ARG B CA 1
ATOM 3725 C C . ARG B 1 168 ? -1.492 -6.457 17.75 1 92.88 168 ARG B C 1
ATOM 3727 O O . ARG B 1 168 ? -2.125 -5.84 18.609 1 92.88 168 ARG B O 1
ATOM 3734 N N . LEU B 1 169 ? -0.97 -5.918 16.719 1 92.38 169 LEU B N 1
ATOM 3735 C CA . LEU B 1 169 ? -1.062 -4.477 16.516 1 92.38 169 LEU B CA 1
ATOM 3736 C C . LEU B 1 169 ? -2.5 -4.059 16.234 1 92.38 169 LEU B C 1
ATOM 3738 O O . LEU B 1 169 ? -2.932 -2.979 16.641 1 92.38 169 LEU B O 1
ATOM 3742 N N . LEU B 1 170 ? -3.207 -4.891 15.523 1 88.75 170 LEU B N 1
ATOM 3743 C CA . LEU B 1 170 ? -4.574 -4.551 15.133 1 88.75 170 LEU B CA 1
ATOM 3744 C C . LEU B 1 170 ? -5.555 -4.891 16.25 1 88.75 170 LEU B C 1
ATOM 3746 O O . LEU B 1 170 ? -6.734 -4.543 16.172 1 88.75 170 LEU B O 1
ATOM 3750 N N . ASP B 1 171 ? -4.91 -5.621 17.219 1 85 171 ASP B N 1
ATOM 3751 C CA . ASP B 1 171 ? -5.75 -5.973 18.359 1 85 171 ASP B CA 1
ATOM 3752 C C . ASP B 1 171 ? -5.961 -4.77 19.266 1 85 171 ASP B C 1
ATOM 3754 O O . ASP B 1 171 ? -5.016 -4.297 19.906 1 85 171 ASP B O 1
ATOM 3758 N N . GLY B 1 172 ? -7.133 -4.133 19.203 1 77.12 172 GLY B N 1
ATOM 3759 C CA . GLY B 1 172 ? -7.441 -2.947 19.984 1 77.12 172 GLY B CA 1
ATOM 3760 C C . GLY B 1 172 ? -7.426 -1.669 19.172 1 77.12 172 GLY B C 1
ATOM 3761 O O . GLY B 1 172 ? -7.457 -1.713 17.938 1 77.12 172 GLY B O 1
ATOM 3762 N N . ASP B 1 173 ? -7.375 -0.521 19.875 1 77.12 173 ASP B N 1
ATOM 3763 C CA . ASP B 1 173 ? -7.527 0.747 19.172 1 77.12 173 ASP B CA 1
ATOM 3764 C C . ASP B 1 173 ? -6.23 1.553 19.203 1 77.12 173 ASP B C 1
ATOM 3766 O O . ASP B 1 173 ? -6.195 2.701 18.75 1 77.12 173 ASP B O 1
ATOM 3770 N N . ALA B 1 174 ? -5.215 0.915 19.625 1 77.62 174 ALA B N 1
ATOM 3771 C CA . ALA B 1 174 ? -3.967 1.653 19.797 1 77.62 174 ALA B CA 1
ATOM 3772 C C . ALA B 1 174 ? -3.455 2.18 18.453 1 77.62 174 ALA B C 1
ATOM 3774 O O . ALA B 1 174 ? -2.984 3.314 18.375 1 77.62 174 ALA B O 1
ATOM 3775 N N . VAL B 1 175 ? -3.609 1.394 17.469 1 82.88 175 VAL B N 1
ATOM 3776 C CA . VAL B 1 175 ? -3.076 1.742 16.156 1 82.88 175 VAL B CA 1
ATOM 3777 C C . VAL B 1 175 ? -3.898 2.877 15.555 1 82.88 175 VAL B C 1
ATOM 3779 O O . VAL B 1 175 ? -3.348 3.777 14.914 1 82.88 175 VAL B O 1
ATOM 3782 N N . THR B 1 176 ? -5.148 2.852 15.781 1 79.38 176 THR B N 1
ATOM 3783 C CA . THR B 1 176 ? -6.012 3.822 15.125 1 79.38 176 THR B CA 1
ATOM 3784 C C . THR B 1 176 ? -6.117 5.102 15.945 1 79.38 176 THR B C 1
ATOM 3786 O O . THR B 1 176 ? -6.688 6.098 15.492 1 79.38 176 THR B O 1
ATOM 3789 N N . ARG B 1 177 ? -5.512 4.945 17.078 1 81.69 177 ARG B N 1
ATOM 3790 C CA . ARG B 1 177 ? -5.539 6.133 17.922 1 81.69 177 ARG B CA 1
ATOM 3791 C C . ARG B 1 177 ? -4.57 7.191 17.422 1 81.69 177 ARG B C 1
ATOM 3793 O O . ARG B 1 177 ? -3.422 6.887 17.094 1 81.69 177 ARG B O 1
ATOM 3800 N N . GLY B 1 178 ? -5.09 8.398 17.266 1 80.75 178 GLY B N 1
ATOM 3801 C CA . GLY B 1 178 ? -4.27 9.531 16.875 1 80.75 178 GLY B CA 1
ATOM 3802 C C . GLY B 1 178 ? -4.18 9.703 15.367 1 80.75 178 GLY B C 1
ATOM 3803 O O . GLY B 1 178 ? -4.668 8.867 14.609 1 80.75 178 GLY B O 1
ATOM 3804 N N . PRO B 1 179 ? -3.555 10.766 14.953 1 84.38 179 PRO B N 1
ATOM 3805 C CA . PRO B 1 179 ? -3.469 11.078 13.523 1 84.38 179 PRO B CA 1
ATOM 3806 C C . PRO B 1 179 ? -2.676 10.039 12.742 1 84.38 179 PRO B C 1
ATOM 3808 O O . PRO B 1 179 ? -1.611 9.602 13.188 1 84.38 179 PRO B O 1
ATOM 3811 N N . GLY B 1 180 ? -3.266 9.641 11.586 1 88.44 180 GLY B N 1
ATOM 3812 C CA . GLY B 1 180 ? -2.602 8.688 10.703 1 88.44 180 GLY B CA 1
ATOM 3813 C C . GLY B 1 180 ? -2.838 7.242 11.094 1 88.44 180 GLY B C 1
ATOM 3814 O O . GLY B 1 180 ? -2.361 6.324 10.422 1 88.44 180 GLY B O 1
ATOM 3815 N N . GLY B 1 181 ? -3.498 7.059 12.195 1 89.06 181 GLY B N 1
ATOM 3816 C CA . GLY B 1 181 ? -3.725 5.715 12.703 1 89.06 181 GLY B CA 1
ATOM 3817 C C . GLY B 1 181 ? -4.516 4.84 11.75 1 89.06 181 GLY B C 1
ATOM 3818 O O . GLY B 1 181 ? -4.227 3.648 11.609 1 89.06 181 GLY B O 1
ATOM 3819 N N . HIS B 1 182 ? -5.477 5.406 11.133 1 85.25 182 HIS B N 1
ATOM 3820 C CA . HIS B 1 182 ? -6.281 4.641 10.188 1 85.25 182 HIS B CA 1
ATOM 3821 C C . HIS B 1 182 ? -5.465 4.25 8.961 1 85.25 182 HIS B C 1
ATOM 3823 O O . HIS B 1 182 ? -5.613 3.143 8.438 1 85.25 182 HIS B O 1
ATOM 3829 N N . ALA B 1 183 ? -4.707 5.145 8.492 1 88.31 183 ALA B N 1
ATOM 3830 C CA . ALA B 1 183 ? -3.809 4.824 7.387 1 88.31 183 ALA B CA 1
ATOM 3831 C C . ALA B 1 183 ? -2.844 3.705 7.766 1 88.31 183 ALA B C 1
ATOM 3833 O O . ALA B 1 183 ? -2.566 2.816 6.961 1 88.31 183 ALA B O 1
ATOM 3834 N N . LEU B 1 184 ? -2.34 3.777 8.984 1 92.31 184 LEU B N 1
ATOM 3835 C CA . LEU B 1 184 ? -1.44 2.736 9.469 1 92.31 184 LEU B CA 1
ATOM 3836 C C . LEU B 1 184 ? -2.15 1.389 9.523 1 92.31 184 LEU B C 1
ATOM 3838 O O . LEU B 1 184 ? -1.612 0.378 9.07 1 92.31 184 LEU B O 1
ATOM 3842 N N . ALA B 1 185 ? -3.311 1.402 10.039 1 90.25 185 ALA B N 1
ATOM 3843 C CA . ALA B 1 185 ? -4.098 0.175 10.133 1 90.25 185 ALA B CA 1
ATOM 3844 C C . ALA B 1 185 ? -4.34 -0.428 8.75 1 90.25 185 ALA B C 1
ATOM 3846 O O . ALA B 1 185 ? -4.273 -1.646 8.578 1 90.25 185 ALA B O 1
ATOM 3847 N N . ALA B 1 186 ? -4.578 0.382 7.816 1 89.25 186 ALA B N 1
ATOM 3848 C CA . ALA B 1 186 ? -4.805 -0.076 6.445 1 89.25 186 ALA B CA 1
ATOM 3849 C C . ALA B 1 186 ? -3.555 -0.746 5.879 1 89.25 186 ALA B C 1
ATOM 3851 O O . ALA B 1 186 ? -3.648 -1.773 5.203 1 89.25 186 ALA B O 1
ATOM 3852 N N . ARG B 1 187 ? -2.422 -0.244 6.105 1 93.38 187 ARG B N 1
ATOM 3853 C CA . ARG B 1 187 ? -1.182 -0.841 5.621 1 93.38 187 ARG B CA 1
ATOM 3854 C C . ARG B 1 187 ? -0.89 -2.154 6.34 1 93.38 187 ARG B C 1
ATOM 3856 O O . ARG B 1 187 ? -0.375 -3.098 5.734 1 93.38 187 ARG B O 1
ATOM 3863 N N . LEU B 1 188 ? -1.176 -2.145 7.602 1 94.25 188 LEU B N 1
ATOM 3864 C CA . LEU B 1 188 ? -1.048 -3.398 8.336 1 94.25 188 LEU B CA 1
ATOM 3865 C C . LEU B 1 188 ? -1.962 -4.469 7.746 1 94.25 188 LEU B C 1
ATOM 3867 O O . LEU B 1 188 ? -1.575 -5.633 7.645 1 94.25 188 LEU B O 1
ATOM 3871 N N . ALA B 1 189 ? -3.094 -4.035 7.348 1 92.62 189 ALA B N 1
ATOM 3872 C CA . ALA B 1 189 ? -4.016 -4.969 6.707 1 92.62 189 ALA B CA 1
ATOM 3873 C C . ALA B 1 189 ? -3.443 -5.484 5.387 1 92.62 189 ALA B C 1
ATOM 3875 O O . ALA B 1 189 ? -3.631 -6.652 5.039 1 92.62 189 ALA B O 1
ATOM 3876 N N . ASP B 1 190 ? -2.781 -4.641 4.617 1 93.75 190 ASP B N 1
ATOM 3877 C CA . ASP B 1 190 ? -2.088 -5.105 3.422 1 93.75 190 ASP B CA 1
ATOM 3878 C C . ASP B 1 190 ? -1.117 -6.238 3.754 1 93.75 190 ASP B C 1
ATOM 3880 O O . ASP B 1 190 ? -1.07 -7.25 3.051 1 93.75 190 ASP B O 1
ATOM 3884 N N . VAL B 1 191 ? -0.33 -6.039 4.777 1 95.31 191 VAL B N 1
ATOM 3885 C CA . VAL B 1 191 ? 0.639 -7.035 5.223 1 95.31 191 VAL B CA 1
ATOM 3886 C C . VAL B 1 191 ? -0.078 -8.344 5.559 1 95.31 191 VAL B C 1
ATOM 3888 O O . VAL B 1 191 ? 0.368 -9.422 5.168 1 95.31 191 VAL B O 1
ATOM 3891 N N . LEU B 1 192 ? -1.148 -8.188 6.23 1 94.69 192 LEU B N 1
ATOM 3892 C CA . LEU B 1 192 ? -1.954 -9.344 6.621 1 94.69 192 LEU B CA 1
ATOM 3893 C C . LEU B 1 192 ? -2.387 -10.141 5.398 1 94.69 192 LEU B C 1
ATOM 3895 O O . LEU B 1 192 ? -2.178 -11.352 5.34 1 94.69 192 LEU B O 1
ATOM 3899 N N . VAL B 1 193 ? -2.879 -9.523 4.426 1 93.88 193 VAL B N 1
ATOM 3900 C CA . VAL B 1 193 ? -3.426 -10.172 3.242 1 93.88 193 VAL B CA 1
ATOM 3901 C C . VAL B 1 193 ? -2.299 -10.828 2.447 1 93.88 193 VAL B C 1
ATOM 3903 O O . VAL B 1 193 ? -2.416 -11.977 2.025 1 93.88 193 VAL B O 1
ATOM 3906 N N . ILE B 1 194 ? -1.237 -10.133 2.242 1 94.19 194 ILE B N 1
ATOM 3907 C CA . ILE B 1 194 ? -0.107 -10.68 1.498 1 94.19 194 ILE B CA 1
ATOM 3908 C C . ILE B 1 194 ? 0.402 -11.945 2.186 1 94.19 194 ILE B C 1
ATOM 3910 O O . ILE B 1 194 ? 0.642 -12.961 1.528 1 94.19 194 ILE B O 1
ATOM 3914 N N . GLU B 1 195 ? 0.582 -11.898 3.469 1 94.62 195 GLU B N 1
ATOM 3915 C CA . GLU B 1 195 ? 1.092 -13.062 4.191 1 94.62 195 GLU B CA 1
ATOM 3916 C C . GLU B 1 195 ? 0.107 -14.227 4.133 1 94.62 195 GLU B C 1
ATOM 3918 O O . GLU B 1 195 ? 0.514 -15.383 4.105 1 94.62 195 GLU B O 1
ATOM 3923 N N . MET B 1 196 ? -1.201 -13.945 4.164 1 93.5 196 MET B N 1
ATOM 3924 C CA . MET B 1 196 ? -2.193 -15 4 1 93.5 196 MET B CA 1
ATOM 3925 C C . MET B 1 196 ? -2.031 -15.695 2.656 1 93.5 196 MET B C 1
ATOM 3927 O O . MET B 1 196 ? -2.096 -16.922 2.576 1 93.5 196 MET B O 1
ATOM 3931 N N . VAL B 1 197 ? -1.814 -14.938 1.63 1 89.44 197 VAL B N 1
ATOM 3932 C CA . VAL B 1 197 ? -1.616 -15.492 0.293 1 89.44 197 VAL B CA 1
ATOM 3933 C C . VAL B 1 197 ? -0.346 -16.328 0.267 1 89.44 197 VAL B C 1
ATOM 3935 O O . VAL B 1 197 ? -0.345 -17.453 -0.268 1 89.44 197 VAL B O 1
ATOM 3938 N N . ARG B 1 198 ? 0.692 -15.805 0.842 1 88.81 198 ARG B N 1
ATOM 3939 C CA . ARG B 1 198 ? 1.951 -16.547 0.908 1 88.81 198 ARG B CA 1
ATOM 3940 C C . ARG B 1 198 ? 1.777 -17.859 1.649 1 88.81 198 ARG B C 1
ATOM 3942 O O . ARG B 1 198 ? 2.291 -18.891 1.218 1 88.81 198 ARG B O 1
ATOM 3949 N N . GLU B 1 199 ? 1.103 -17.766 2.762 1 90.19 199 GLU B N 1
ATOM 3950 C CA . GLU B 1 199 ? 0.866 -18.969 3.561 1 90.19 199 GLU B CA 1
ATOM 3951 C C . GLU B 1 199 ? 0.064 -20 2.777 1 90.19 199 GLU B C 1
ATOM 395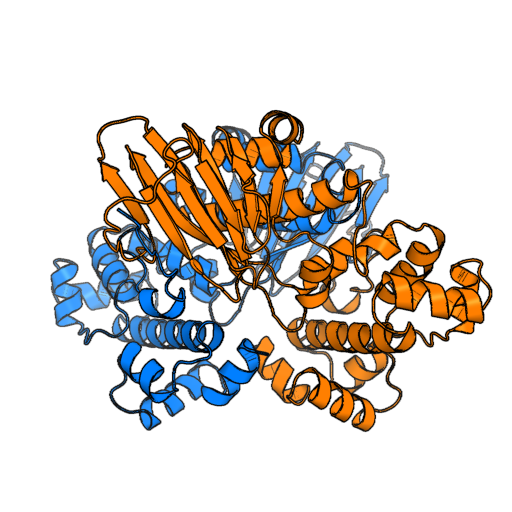3 O O . GLU B 1 199 ? 0.346 -21.203 2.852 1 90.19 199 GLU B O 1
ATOM 3958 N N . HIS B 1 200 ? -0.911 -19.531 2.086 1 88.25 200 HIS B N 1
ATOM 3959 C CA . HIS B 1 200 ? -1.705 -20.438 1.264 1 88.25 200 HIS B CA 1
ATOM 3960 C C . HIS B 1 200 ? -0.841 -21.141 0.216 1 88.25 200 HIS B C 1
ATOM 3962 O O . HIS B 1 200 ? -0.973 -22.344 -0.005 1 88.25 200 HIS B O 1
ATOM 3968 N N . LEU B 1 201 ? -0.027 -20.406 -0.389 1 81.38 201 LEU B N 1
ATOM 3969 C CA . LEU B 1 201 ? 0.863 -20.969 -1.402 1 81.38 201 LEU B CA 1
ATOM 3970 C C . LEU B 1 201 ? 1.79 -22.016 -0.794 1 81.38 201 LEU B C 1
ATOM 3972 O O . LEU B 1 201 ? 2.086 -23.031 -1.427 1 81.38 201 LEU B O 1
ATOM 3976 N N . ARG B 1 202 ? 2.193 -21.766 0.367 1 81.88 202 ARG B N 1
ATOM 3977 C CA . ARG B 1 202 ? 3.146 -22.656 1.037 1 81.88 202 ARG B CA 1
ATOM 3978 C C . ARG B 1 202 ? 2.475 -23.938 1.486 1 81.88 202 ARG B C 1
ATOM 3980 O O . ARG B 1 202 ? 3.096 -25.016 1.472 1 81.88 202 ARG B O 1
ATOM 3987 N N . THR B 1 203 ? 1.28 -23.875 1.873 1 82 203 THR B N 1
ATOM 3988 C CA . THR B 1 203 ? 0.668 -25.016 2.559 1 82 203 THR B CA 1
ATOM 3989 C C . THR B 1 203 ? -0.292 -25.75 1.63 1 82 203 THR B C 1
ATOM 3991 O O . THR B 1 203 ? -0.683 -26.891 1.908 1 82 203 THR B O 1
ATOM 3994 N N . SER B 1 204 ? -0.733 -25 0.717 1 75.5 204 SER B N 1
ATOM 3995 C CA . SER B 1 204 ? -1.742 -25.625 -0.125 1 75.5 204 SER B CA 1
ATOM 3996 C C . SER B 1 204 ? -1.182 -26.875 -0.823 1 75.5 204 SER B C 1
ATOM 3998 O O . SER B 1 204 ? -0.121 -26.812 -1.448 1 75.5 204 SER B O 1
ATOM 4000 N N . THR B 1 205 ? -1.505 -28.016 -0.292 1 58.97 205 THR B N 1
ATOM 4001 C CA . THR B 1 205 ? -1.211 -29.281 -0.96 1 58.97 205 THR B CA 1
ATOM 4002 C C . THR B 1 205 ? -2.174 -29.516 -2.121 1 58.97 205 THR B C 1
ATOM 4004 O O . THR B 1 205 ? -1.941 -30.391 -2.961 1 58.97 205 THR B O 1
ATOM 4007 N N . ARG B 1 206 ? -3.252 -28.906 -1.937 1 56.59 206 ARG B N 1
ATOM 4008 C CA . ARG B 1 206 ? -4.336 -29.141 -2.883 1 56.59 206 ARG B CA 1
ATOM 4009 C C . ARG B 1 206 ? -4.23 -28.219 -4.086 1 56.59 206 ARG B C 1
ATOM 4011 O O . ARG B 1 206 ? -3.369 -27.328 -4.121 1 56.59 206 ARG B O 1
ATOM 4018 N N . GLU B 1 207 ? -5.312 -28.172 -4.855 1 56.69 207 GLU B N 1
ATOM 4019 C CA . GLU B 1 207 ? -5.461 -27.703 -6.227 1 56.69 207 GLU B CA 1
ATOM 4020 C C . GLU B 1 207 ? -5.355 -26.172 -6.301 1 56.69 207 GLU B C 1
ATOM 4022 O O . GLU B 1 207 ? -6.285 -25.469 -5.906 1 56.69 207 GLU B O 1
ATOM 4027 N N . LEU B 1 208 ? -4.086 -25.703 -6.004 1 61.88 208 LEU B N 1
ATOM 4028 C CA . LEU B 1 208 ? -3.908 -24.344 -6.488 1 61.88 208 LEU B CA 1
ATOM 4029 C C . LEU B 1 208 ? -4.363 -24.219 -7.938 1 61.88 208 LEU B C 1
ATOM 4031 O O . LEU B 1 208 ? -4.438 -25.219 -8.656 1 61.88 208 LEU B O 1
ATOM 4035 N N . HIS B 1 209 ? -5.016 -23.234 -8.125 1 65.62 209 HIS B N 1
ATOM 4036 C CA . HIS B 1 209 ? -5.469 -23 -9.492 1 65.62 209 HIS B CA 1
ATOM 4037 C C . HIS B 1 209 ? -4.66 -21.875 -10.148 1 65.62 209 HIS B C 1
ATOM 4039 O O . HIS B 1 209 ? -3.932 -21.156 -9.477 1 65.62 209 HIS B O 1
ATOM 4045 N N . GLY B 1 210 ? -4.605 -22.016 -11.383 1 69.25 210 GLY B N 1
ATOM 4046 C CA . GLY B 1 210 ? -4.031 -20.922 -12.164 1 69.25 210 GLY B CA 1
ATOM 4047 C C . GLY B 1 210 ? -2.514 -20.906 -12.125 1 69.25 210 GLY B C 1
ATOM 4048 O O . GLY B 1 210 ? -1.873 -21.953 -12.109 1 69.25 210 GLY B O 1
ATOM 4049 N N . TRP B 1 211 ? -2.029 -19.766 -12.242 1 69.62 211 TRP B N 1
ATOM 4050 C CA . TRP B 1 211 ? -0.582 -19.594 -12.328 1 69.62 211 TRP B CA 1
ATOM 4051 C C . TRP B 1 211 ? 0.095 -20.031 -11.031 1 69.62 211 TRP B C 1
ATOM 4053 O O . TRP B 1 211 ? 1.255 -20.453 -11.031 1 69.62 211 TRP B O 1
ATOM 4063 N N . LEU B 1 212 ? -0.592 -19.906 -9.969 1 73.5 212 LEU B N 1
ATOM 4064 C CA . LEU B 1 212 ? -0.006 -20.297 -8.695 1 73.5 212 LEU B CA 1
ATOM 4065 C C . LEU B 1 212 ? 0.215 -21.812 -8.648 1 73.5 212 LEU B C 1
ATOM 4067 O O . LEU B 1 212 ? 1.212 -22.281 -8.094 1 73.5 212 LEU B O 1
ATOM 4071 N N . SER B 1 213 ? -0.737 -22.5 -9.25 1 71 213 SER B N 1
ATOM 4072 C CA . SER B 1 213 ? -0.574 -23.938 -9.359 1 71 213 SER B CA 1
ATOM 4073 C C . SER B 1 213 ? 0.614 -24.297 -10.25 1 71 213 SER B C 1
ATOM 4075 O O . SER B 1 213 ? 1.407 -25.188 -9.906 1 71 213 SER B O 1
ATOM 4077 N N . ALA B 1 214 ? 0.703 -23.562 -11.281 1 71 214 ALA B N 1
ATOM 4078 C CA . ALA B 1 214 ? 1.777 -23.812 -12.242 1 71 214 ALA B CA 1
ATOM 4079 C C . ALA B 1 214 ? 3.141 -23.5 -11.633 1 71 214 ALA B C 1
ATOM 4081 O O . ALA B 1 214 ? 4.141 -24.141 -11.961 1 71 214 ALA B O 1
ATOM 4082 N N . SER B 1 215 ? 3.129 -22.609 -10.68 1 73 215 SER B N 1
ATOM 4083 C CA . SER B 1 215 ? 4.383 -22.203 -10.055 1 73 215 SER B CA 1
ATOM 4084 C C . SER B 1 215 ? 4.859 -23.25 -9.047 1 73 215 SER B C 1
ATOM 4086 O O . SER B 1 215 ? 6.016 -23.219 -8.625 1 73 215 SER B O 1
ATOM 4088 N N . ARG B 1 216 ? 4.016 -24.141 -8.766 1 72.62 216 ARG B N 1
ATOM 4089 C CA . ARG B 1 216 ? 4.395 -25.203 -7.832 1 72.62 216 ARG B CA 1
ATOM 4090 C C . ARG B 1 216 ? 5.012 -26.391 -8.57 1 72.62 216 ARG B C 1
ATOM 4092 O O . ARG B 1 216 ? 5.746 -27.172 -7.977 1 72.62 216 ARG B O 1
ATOM 4099 N N . ASP B 1 217 ? 4.492 -26.531 -9.867 1 77.06 217 ASP B N 1
ATOM 4100 C CA . ASP B 1 217 ? 5.203 -27.484 -10.711 1 77.06 217 ASP B CA 1
ATOM 4101 C C . ASP B 1 217 ? 6.586 -26.953 -11.094 1 77.06 217 ASP B C 1
ATOM 4103 O O . ASP B 1 217 ? 6.703 -25.969 -11.82 1 77.06 217 ASP B O 1
ATOM 4107 N N . PRO B 1 218 ? 7.547 -27.609 -10.547 1 80.69 218 PRO B N 1
ATOM 4108 C CA . PRO B 1 218 ? 8.898 -27.078 -10.75 1 80.69 218 PRO B CA 1
ATOM 4109 C C . PRO B 1 218 ? 9.227 -26.859 -12.227 1 80.69 218 PRO B C 1
ATOM 4111 O O . PRO B 1 218 ? 9.961 -25.922 -12.562 1 80.69 218 PRO B O 1
ATOM 4114 N N . ARG B 1 219 ? 8.703 -27.688 -13.023 1 87.75 219 ARG B N 1
ATOM 4115 C CA . ARG B 1 219 ? 9.016 -27.562 -14.445 1 87.75 219 ARG B CA 1
ATOM 4116 C C . ARG B 1 219 ? 8.297 -26.359 -15.055 1 87.75 219 ARG B C 1
ATOM 4118 O O . ARG B 1 219 ? 8.914 -25.531 -15.734 1 87.75 219 ARG B O 1
ATOM 4125 N N . LEU B 1 220 ? 7.062 -26.219 -14.781 1 89.31 220 LEU B N 1
ATOM 4126 C CA . LEU B 1 220 ? 6.309 -25.094 -15.297 1 89.31 220 LEU B CA 1
ATOM 4127 C C . LEU B 1 220 ? 6.762 -23.781 -14.641 1 89.31 220 LEU B C 1
ATOM 4129 O O . LEU B 1 220 ? 6.781 -22.734 -15.281 1 89.31 220 LEU B O 1
ATOM 4133 N N . ALA B 1 221 ? 7.113 -23.922 -13.438 1 85.94 221 ALA B N 1
ATOM 4134 C CA . ALA B 1 221 ? 7.547 -22.75 -12.672 1 85.94 221 ALA B CA 1
ATOM 4135 C C . ALA B 1 221 ? 8.75 -22.078 -13.328 1 85.94 221 ALA B C 1
ATOM 4137 O O . ALA B 1 221 ? 8.852 -20.844 -13.344 1 85.94 221 ALA B O 1
ATOM 4138 N N . ARG B 1 222 ? 9.57 -22.859 -13.859 1 88.38 222 ARG B N 1
ATOM 4139 C CA . ARG B 1 222 ? 10.766 -22.312 -14.508 1 88.38 222 ARG B CA 1
ATOM 4140 C C . ARG B 1 222 ? 10.398 -21.469 -15.719 1 88.38 222 ARG B C 1
ATOM 4142 O O . ARG B 1 222 ? 10.969 -20.406 -15.938 1 88.38 222 ARG B O 1
ATOM 4149 N N . SER B 1 223 ? 9.477 -22 -16.438 1 92.56 223 SER B N 1
ATOM 4150 C CA . SER B 1 223 ? 9.062 -21.281 -17.641 1 92.56 223 SER B CA 1
ATOM 4151 C C . SER B 1 223 ? 8.32 -20 -17.281 1 92.56 223 SER B C 1
ATOM 4153 O O . SER B 1 223 ? 8.539 -18.953 -17.891 1 92.56 223 SER B O 1
ATOM 4155 N N . ILE B 1 224 ? 7.492 -20.078 -16.297 1 89.31 224 ILE B N 1
ATOM 4156 C CA . ILE B 1 224 ? 6.738 -18.906 -15.867 1 89.31 224 ILE B CA 1
ATOM 4157 C C . ILE B 1 224 ? 7.695 -17.859 -15.305 1 89.31 224 ILE B C 1
ATOM 4159 O O . ILE B 1 224 ? 7.582 -16.672 -15.625 1 89.31 224 ILE B O 1
ATOM 4163 N N . ALA B 1 225 ? 8.602 -18.328 -14.555 1 86.5 225 ALA B N 1
ATOM 4164 C CA . ALA B 1 225 ? 9.609 -17.422 -13.992 1 86.5 225 ALA B CA 1
ATOM 4165 C C . ALA B 1 225 ? 10.414 -16.75 -15.102 1 86.5 225 ALA B C 1
ATOM 4167 O O . ALA B 1 225 ? 10.727 -15.562 -15.016 1 86.5 225 ALA B O 1
ATOM 4168 N N . ALA B 1 226 ? 10.711 -17.5 -16.062 1 89.38 226 ALA B N 1
ATOM 4169 C CA . ALA B 1 226 ? 11.469 -16.969 -17.188 1 89.38 226 ALA B CA 1
ATOM 4170 C C . ALA B 1 226 ? 10.703 -15.844 -17.891 1 89.38 226 ALA B C 1
ATOM 4172 O O . ALA B 1 226 ? 11.266 -14.797 -18.203 1 89.38 226 ALA B O 1
ATOM 4173 N N . MET B 1 227 ? 9.43 -16.047 -18.094 1 90.69 227 MET B N 1
ATOM 4174 C CA . MET B 1 227 ? 8.586 -15.039 -18.719 1 90.69 227 MET B CA 1
ATOM 4175 C C . MET B 1 227 ? 8.516 -13.781 -17.875 1 90.69 227 MET B C 1
ATOM 4177 O O . MET B 1 227 ? 8.586 -12.664 -18.391 1 90.69 227 MET B O 1
ATOM 4181 N N . HIS B 1 228 ? 8.383 -13.977 -16.641 1 86.31 228 HIS B N 1
ATOM 4182 C CA . HIS B 1 228 ? 8.242 -12.844 -15.727 1 86.31 228 HIS B CA 1
ATOM 4183 C C . HIS B 1 228 ? 9.555 -12.07 -15.602 1 86.31 228 HIS B C 1
ATOM 4185 O O . HIS B 1 228 ? 9.547 -10.852 -15.469 1 86.31 228 HIS B O 1
ATOM 4191 N N . ARG B 1 229 ? 10.617 -12.734 -15.688 1 82.94 229 ARG B N 1
ATOM 4192 C CA . ARG B 1 229 ? 11.93 -12.102 -15.57 1 82.94 229 ARG B CA 1
ATOM 4193 C C . ARG B 1 229 ? 12.258 -11.281 -16.812 1 82.94 229 ARG B C 1
ATOM 4195 O O . ARG B 1 229 ? 12.891 -10.227 -16.734 1 82.94 229 ARG B O 1
ATOM 4202 N N . ALA B 1 230 ? 11.805 -11.797 -17.906 1 88.81 230 ALA B N 1
ATOM 4203 C CA . ALA B 1 230 ? 12.141 -11.156 -19.172 1 88.81 230 ALA B CA 1
ATOM 4204 C C . ALA B 1 230 ? 10.953 -11.188 -20.141 1 88.81 230 ALA B C 1
ATOM 4206 O O . ALA B 1 230 ? 11.023 -11.812 -21.203 1 88.81 230 ALA B O 1
ATOM 4207 N N . PRO B 1 231 ? 9.969 -10.367 -19.812 1 89.5 231 PRO B N 1
ATOM 4208 C CA . PRO B 1 231 ? 8.773 -10.414 -20.656 1 89.5 231 PRO B CA 1
ATOM 4209 C C . PRO B 1 231 ? 9.039 -9.969 -22.094 1 89.5 231 PRO B C 1
ATOM 4211 O O . PRO B 1 231 ? 8.328 -10.383 -23.016 1 89.5 231 PRO B O 1
ATOM 4214 N N . GLY B 1 232 ? 10.078 -9.195 -22.312 1 92.38 232 GLY B N 1
ATOM 4215 C CA . GLY B 1 232 ? 10.352 -8.648 -23.641 1 92.38 232 GLY B CA 1
ATOM 4216 C C . GLY B 1 232 ? 11.141 -9.594 -24.531 1 92.38 232 GLY B C 1
ATOM 4217 O O . GLY B 1 232 ? 11.32 -9.328 -25.719 1 92.38 232 GLY B O 1
ATOM 4218 N N . GLU B 1 233 ? 11.602 -10.664 -24 1 93.38 233 GLU B N 1
ATOM 4219 C CA . GLU B 1 233 ? 12.367 -11.641 -24.766 1 93.38 233 GLU B CA 1
ATOM 4220 C C . GLU B 1 233 ? 11.5 -12.312 -25.828 1 93.38 233 GLU B C 1
ATOM 4222 O O . GLU B 1 233 ? 10.281 -12.414 -25.672 1 93.38 233 GLU B O 1
ATOM 4227 N N . ALA B 1 234 ? 12.172 -12.742 -26.891 1 93.88 234 ALA B N 1
ATOM 4228 C CA . ALA B 1 234 ? 11.453 -13.422 -27.969 1 93.88 234 ALA B CA 1
ATOM 4229 C C . ALA B 1 234 ? 11.148 -14.867 -27.594 1 93.88 234 ALA B C 1
ATOM 4231 O O . ALA B 1 234 ? 11.656 -15.797 -28.219 1 93.88 234 ALA B O 1
ATOM 4232 N N . TRP B 1 235 ? 10.281 -15.008 -26.75 1 95.94 235 TRP B N 1
ATOM 4233 C CA . TRP B 1 235 ? 9.898 -16.328 -26.266 1 95.94 235 TRP B CA 1
ATOM 4234 C C . TRP B 1 235 ? 9.031 -17.047 -27.297 1 95.94 235 TRP B C 1
ATOM 4236 O O . TRP B 1 235 ? 8.195 -16.422 -27.953 1 95.94 235 TRP B O 1
ATOM 4246 N N . SER B 1 236 ? 9.328 -18.344 -27.406 1 97 236 SER B N 1
ATOM 4247 C CA . SER B 1 236 ? 8.484 -19.266 -28.172 1 97 236 SER B CA 1
ATOM 4248 C C . SER B 1 236 ? 8.039 -20.438 -27.297 1 97 236 SER B C 1
ATOM 4250 O O . SER B 1 236 ? 8.602 -20.672 -26.234 1 97 236 SER B O 1
ATOM 4252 N N . VAL B 1 237 ? 7.016 -21.094 -27.844 1 97.38 237 VAL B N 1
ATOM 4253 C CA . VAL B 1 237 ? 6.551 -22.266 -27.094 1 97.38 237 VAL B CA 1
ATOM 4254 C C . VAL B 1 237 ? 7.684 -23.281 -26.984 1 97.38 237 VAL B C 1
ATOM 4256 O O . VAL B 1 237 ? 7.859 -23.906 -25.938 1 97.38 237 VAL B O 1
ATOM 4259 N N . ASP B 1 238 ? 8.492 -23.344 -28.016 1 97.31 238 ASP B N 1
ATOM 4260 C CA . ASP B 1 238 ? 9.602 -24.297 -28.031 1 97.31 238 ASP B CA 1
ATOM 4261 C C . ASP B 1 238 ? 10.656 -23.938 -26.984 1 97.31 238 ASP B C 1
ATOM 4263 O O . ASP B 1 238 ? 11.133 -24.797 -26.25 1 97.31 238 ASP B O 1
ATOM 4267 N N . ARG B 1 239 ? 10.992 -22.75 -26.922 1 97.31 239 ARG B N 1
ATOM 4268 C CA . ARG B 1 239 ? 11.992 -22.281 -25.969 1 97.31 239 ARG B CA 1
ATOM 4269 C C . ARG B 1 239 ? 11.508 -22.469 -24.531 1 97.31 239 ARG B C 1
ATOM 4271 O O . ARG B 1 239 ? 12.266 -22.906 -23.656 1 97.31 239 ARG B O 1
ATOM 4278 N N . LEU B 1 240 ? 10.281 -22.125 -24.344 1 97.25 240 LEU B N 1
ATOM 4279 C CA . LEU B 1 240 ? 9.703 -22.25 -23 1 97.25 240 LEU B CA 1
ATOM 4280 C C . LEU B 1 240 ? 9.578 -23.719 -22.594 1 97.25 240 LEU B C 1
ATOM 4282 O O . LEU B 1 240 ? 9.805 -24.062 -21.438 1 97.25 240 LEU B O 1
ATOM 4286 N N . ALA B 1 241 ? 9.266 -24.531 -23.547 1 97.31 241 ALA B N 1
ATOM 4287 C CA . ALA B 1 241 ? 9.18 -25.969 -23.297 1 97.31 241 ALA B CA 1
ATOM 4288 C C . ALA B 1 241 ? 10.539 -26.547 -22.906 1 97.31 241 ALA B C 1
ATOM 4290 O O . ALA B 1 241 ? 10.625 -27.359 -21.984 1 97.31 241 ALA B O 1
ATOM 4291 N N . ARG B 1 242 ? 11.539 -26.062 -23.547 1 97.06 242 ARG B N 1
ATOM 4292 C CA . ARG B 1 242 ? 12.898 -26.516 -23.234 1 97.06 242 ARG B CA 1
ATOM 4293 C C . ARG B 1 242 ? 13.281 -26.125 -21.812 1 97.06 242 ARG B C 1
ATOM 4295 O O . ARG B 1 242 ? 13.891 -26.922 -21.094 1 97.06 242 ARG B O 1
ATOM 4302 N N . ILE B 1 243 ? 12.914 -24.984 -21.422 1 95.25 243 ILE B N 1
ATOM 4303 C CA . ILE B 1 243 ? 13.195 -24.516 -20.062 1 95.25 243 ILE B CA 1
ATOM 4304 C C . ILE B 1 243 ? 12.469 -25.391 -19.047 1 95.25 243 ILE B C 1
ATOM 4306 O O . ILE B 1 243 ? 13.008 -25.672 -17.984 1 95.25 243 ILE B O 1
ATOM 4310 N N . ALA B 1 244 ? 11.312 -25.828 -19.422 1 95.06 244 ALA B N 1
ATOM 4311 C CA . ALA B 1 244 ? 10.5 -26.656 -18.547 1 95.06 244 ALA B CA 1
ATOM 4312 C C . ALA B 1 244 ? 10.93 -28.125 -18.609 1 95.06 244 ALA B C 1
ATOM 4314 O O . ALA B 1 244 ? 10.484 -28.938 -17.812 1 95.06 244 ALA B O 1
ATOM 4315 N N . GLY B 1 245 ? 11.781 -28.406 -19.516 1 96.12 245 GLY B N 1
ATOM 4316 C CA . GLY B 1 245 ? 12.188 -29.781 -19.703 1 96.12 245 GLY B CA 1
ATOM 4317 C C . GLY B 1 245 ? 11.078 -30.656 -20.25 1 96.12 245 GLY B C 1
ATOM 4318 O O . GLY B 1 245 ? 10.945 -31.812 -19.844 1 96.12 245 GLY B O 1
ATOM 4319 N N . MET B 1 246 ? 10.258 -30.125 -21.062 1 96.12 246 MET B N 1
ATOM 4320 C CA . MET B 1 246 ? 9.117 -30.828 -21.625 1 96.12 246 MET B CA 1
ATOM 4321 C C . MET B 1 246 ? 9.133 -30.75 -23.156 1 96.12 246 MET B C 1
ATOM 4323 O O . MET B 1 246 ? 9.859 -29.938 -23.734 1 96.12 246 MET B O 1
ATOM 4327 N N . SER B 1 247 ? 8.406 -31.688 -23.75 1 96.81 247 SER B N 1
ATOM 4328 C CA . SER B 1 247 ? 8.125 -31.516 -25.172 1 96.81 247 SER B CA 1
ATOM 4329 C C . SER B 1 247 ? 7.195 -30.328 -25.391 1 96.81 247 SER B C 1
ATOM 4331 O O . SER B 1 247 ? 6.492 -29.891 -24.484 1 96.81 247 SER B O 1
ATOM 4333 N N . ARG B 1 248 ? 7.211 -29.781 -26.578 1 96.5 248 ARG B N 1
ATOM 4334 C CA . ARG B 1 248 ? 6.387 -28.641 -26.938 1 96.5 248 ARG B CA 1
ATOM 4335 C C . ARG B 1 248 ? 4.91 -28.922 -26.672 1 96.5 248 ARG B C 1
ATOM 4337 O O . ARG B 1 248 ? 4.203 -28.094 -26.109 1 96.5 248 ARG B O 1
ATOM 4344 N N . THR B 1 249 ? 4.484 -30.094 -27.094 1 96.88 249 THR B N 1
ATOM 4345 C CA . THR B 1 249 ? 3.082 -30.469 -26.969 1 96.88 249 THR B CA 1
ATOM 4346 C C . THR B 1 249 ? 2.697 -30.625 -25.5 1 96.88 249 THR B C 1
ATOM 4348 O O . THR B 1 249 ? 1.668 -30.109 -25.062 1 96.88 249 THR B O 1
ATOM 4351 N N . THR B 1 250 ? 3.52 -31.344 -24.75 1 96.31 250 THR B N 1
ATOM 4352 C CA . THR B 1 250 ? 3.256 -31.562 -23.344 1 96.31 250 THR B CA 1
ATOM 4353 C C . THR B 1 250 ? 3.238 -30.25 -22.578 1 96.31 250 THR B C 1
ATOM 4355 O O . THR B 1 250 ? 2.371 -30.016 -21.734 1 96.31 250 THR B O 1
ATOM 4358 N N . PHE B 1 251 ? 4.207 -29.422 -22.922 1 96.44 251 PHE B N 1
ATOM 4359 C CA . PHE B 1 251 ? 4.301 -28.125 -22.281 1 96.44 251 PHE B CA 1
ATOM 4360 C C . PHE B 1 251 ? 3.037 -27.312 -22.516 1 96.44 251 PHE B C 1
ATOM 4362 O O . PHE B 1 251 ? 2.422 -26.797 -21.578 1 96.44 251 PHE B O 1
ATOM 4369 N N . ALA B 1 252 ? 2.619 -27.125 -23.719 1 96.44 252 ALA B N 1
ATOM 4370 C CA . ALA B 1 252 ? 1.46 -26.328 -24.094 1 96.44 252 ALA B CA 1
ATOM 4371 C C . ALA B 1 252 ? 0.191 -26.844 -23.422 1 96.44 252 ALA B C 1
ATOM 4373 O O . ALA B 1 252 ? -0.612 -26.062 -22.906 1 96.44 252 ALA B O 1
ATOM 4374 N N . THR B 1 253 ? 0.065 -28.125 -23.406 1 95.19 253 THR B N 1
ATOM 4375 C CA . THR B 1 253 ? -1.127 -28.766 -22.859 1 95.19 253 THR B CA 1
ATOM 4376 C C . THR B 1 253 ? -1.184 -28.562 -21.344 1 95.19 253 THR B C 1
ATOM 4378 O O . THR B 1 253 ? -2.207 -28.141 -20.797 1 95.19 253 THR B O 1
ATOM 4381 N N . GLN B 1 254 ? -0.091 -28.844 -20.719 1 92.31 254 GLN B N 1
ATOM 4382 C CA . GLN B 1 254 ? -0.061 -28.75 -19.266 1 92.31 254 GLN B CA 1
ATOM 4383 C C . GLN B 1 254 ? -0.165 -27.312 -18.797 1 92.31 254 GLN B C 1
ATOM 4385 O O . GLN B 1 254 ? -0.823 -27.016 -17.797 1 92.31 254 GLN B O 1
ATOM 4390 N N . PHE B 1 255 ? 0.536 -26.453 -19.469 1 93.06 255 PHE B N 1
ATOM 4391 C CA . PHE B 1 255 ? 0.464 -25.031 -19.141 1 93.06 255 PHE B CA 1
ATOM 4392 C C . PHE B 1 255 ? -0.972 -24.531 -19.219 1 93.06 255 PHE B C 1
ATOM 4394 O O . PHE B 1 255 ? -1.477 -23.922 -18.266 1 93.06 255 PHE B O 1
ATOM 4401 N N . SER B 1 256 ? -1.633 -24.781 -20.281 1 92.38 256 SER B N 1
ATOM 4402 C CA . SER B 1 256 ? -3.002 -24.328 -20.484 1 92.38 256 SER B CA 1
ATOM 4403 C C . SER B 1 256 ? -3.947 -24.922 -19.453 1 92.38 256 SER B C 1
ATOM 4405 O O . SER B 1 256 ? -4.848 -24.25 -18.953 1 92.38 256 SER B O 1
ATOM 4407 N N . ALA B 1 257 ? -3.707 -26.156 -19.188 1 88 257 ALA B N 1
ATOM 4408 C CA . ALA B 1 257 ? -4.559 -26.844 -18.219 1 88 257 ALA B CA 1
ATOM 4409 C C . ALA B 1 257 ? -4.418 -26.234 -16.828 1 88 257 ALA B C 1
ATOM 4411 O O . ALA B 1 257 ? -5.398 -26.094 -16.094 1 88 257 ALA B O 1
ATOM 4412 N N . GLN B 1 258 ? -3.225 -25.891 -16.516 1 83.06 258 GLN B N 1
ATOM 4413 C CA . GLN B 1 258 ? -2.959 -25.422 -15.156 1 83.06 258 GLN B CA 1
ATOM 4414 C C . GLN B 1 258 ? -3.199 -23.922 -15.031 1 83.06 258 GLN B C 1
ATOM 4416 O O . GLN B 1 258 ? -3.73 -23.453 -14.031 1 83.06 258 GLN B O 1
ATOM 4421 N N . VAL B 1 259 ? -2.814 -23.188 -16.031 1 83.88 259 VAL B N 1
ATOM 4422 C CA . VAL B 1 259 ? -2.859 -21.734 -15.969 1 83.88 259 VAL B CA 1
ATOM 4423 C C . VAL B 1 259 ? -4.207 -21.234 -16.484 1 83.88 259 VAL B C 1
ATOM 4425 O O . VAL B 1 259 ? -4.656 -20.141 -16.109 1 83.88 259 VAL B O 1
ATOM 4428 N N . GLY B 1 260 ? -4.863 -21.953 -17.359 1 83.56 260 GLY B N 1
ATOM 4429 C CA . GLY B 1 260 ? -6.156 -21.578 -17.906 1 83.56 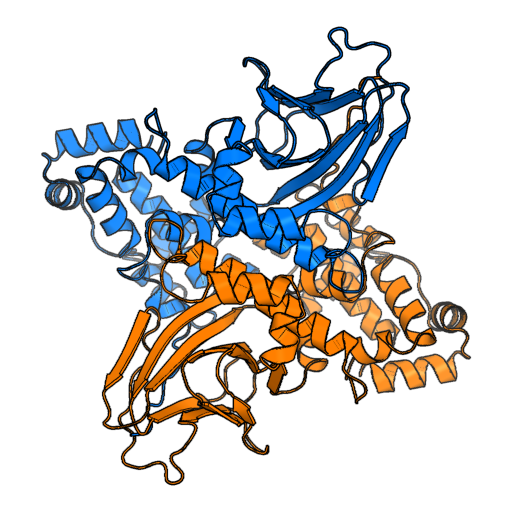260 GLY B CA 1
ATOM 4430 C C . GLY B 1 260 ? -6.047 -20.812 -19.203 1 83.56 260 GLY B C 1
ATOM 4431 O O . GLY B 1 260 ? -7.062 -20.391 -19.766 1 83.56 260 GLY B O 1
ATOM 4432 N N . ARG B 1 261 ? -4.867 -20.594 -19.672 1 88.12 261 ARG B N 1
ATOM 4433 C CA . ARG B 1 261 ? -4.613 -19.969 -20.953 1 88.12 261 ARG B CA 1
ATOM 4434 C C . ARG B 1 261 ? -3.336 -20.5 -21.594 1 88.12 261 ARG B C 1
ATOM 4436 O O . ARG B 1 261 ? -2.477 -21.062 -20.906 1 88.12 261 ARG B O 1
ATOM 4443 N N . ALA B 1 262 ? -3.221 -20.281 -22.906 1 94.44 262 ALA B N 1
ATOM 4444 C CA . ALA B 1 262 ? -2.037 -20.75 -23.625 1 94.44 262 ALA B CA 1
ATOM 4445 C C . ALA B 1 262 ? -0.801 -19.953 -23.219 1 94.44 262 ALA B C 1
ATOM 4447 O O . ALA B 1 262 ? -0.908 -18.781 -22.812 1 94.44 262 ALA B O 1
ATOM 4448 N N . PRO B 1 263 ? 0.369 -20.547 -23.406 1 94.62 263 PRO B N 1
ATOM 4449 C CA . PRO B 1 263 ? 1.61 -19.906 -22.953 1 94.62 263 PRO B CA 1
ATOM 4450 C C . PRO B 1 263 ? 1.822 -18.531 -23.578 1 94.62 263 PRO B C 1
ATOM 4452 O O . PRO B 1 263 ? 2.109 -17.562 -22.875 1 94.62 263 PRO B O 1
ATOM 4455 N N . LEU B 1 264 ? 1.601 -18.438 -24.812 1 95.06 264 LEU B N 1
ATOM 4456 C CA . LEU B 1 264 ? 1.898 -17.172 -25.484 1 95.06 264 LEU B CA 1
ATOM 4457 C C . LEU B 1 264 ? 0.806 -16.141 -25.203 1 95.06 264 LEU B C 1
ATOM 4459 O O . LEU B 1 264 ? 1.059 -14.93 -25.25 1 95.06 264 LEU B O 1
ATOM 4463 N N . GLU B 1 265 ? -0.388 -16.578 -24.984 1 93.31 265 GLU B N 1
ATOM 4464 C CA . GLU B 1 265 ? -1.436 -15.664 -24.531 1 93.31 265 GLU B CA 1
ATOM 4465 C C . GLU B 1 265 ? -1.114 -15.086 -23.156 1 93.31 265 GLU B C 1
ATOM 4467 O O . GLU B 1 265 ? -1.311 -13.898 -22.906 1 93.31 265 GLU B O 1
ATOM 4472 N N . TYR B 1 266 ? -0.628 -16.016 -22.359 1 89.88 266 TYR B N 1
ATOM 4473 C CA . TYR B 1 266 ? -0.183 -15.586 -21.047 1 89.88 266 TYR B CA 1
ATOM 4474 C C . TYR B 1 266 ? 0.923 -14.547 -21.156 1 89.88 266 TYR B C 1
ATOM 4476 O O . TYR B 1 266 ? 0.895 -13.523 -20.469 1 89.88 266 TYR B O 1
ATOM 4484 N N . LEU B 1 267 ? 1.823 -14.773 -21.969 1 93.12 267 LEU B N 1
ATOM 4485 C CA . LEU B 1 267 ? 2.959 -13.883 -22.172 1 93.12 267 LEU B CA 1
ATOM 4486 C C . LEU B 1 267 ? 2.496 -12.531 -22.688 1 93.12 267 LEU B C 1
ATOM 4488 O O . LEU B 1 267 ? 3 -11.484 -22.266 1 93.12 267 LEU B O 1
ATOM 4492 N N . ARG B 1 268 ? 1.626 -12.547 -23.578 1 92.62 268 ARG B N 1
ATOM 4493 C CA . ARG B 1 268 ? 1.112 -11.297 -24.141 1 92.62 268 ARG B CA 1
ATOM 4494 C C . ARG B 1 268 ? 0.501 -10.422 -23.062 1 92.62 268 ARG B C 1
ATOM 4496 O O . ARG B 1 268 ? 0.756 -9.211 -23.016 1 92.62 268 ARG B O 1
ATOM 4503 N N . ALA B 1 269 ? -0.263 -11.023 -22.266 1 88.56 269 ALA B N 1
ATOM 4504 C CA . ALA B 1 269 ? -0.859 -10.281 -21.172 1 88.56 269 ALA B CA 1
ATOM 4505 C C . ALA B 1 269 ? 0.215 -9.742 -20.234 1 88.56 269 ALA B C 1
ATOM 4507 O O . ALA B 1 269 ? 0.135 -8.594 -19.781 1 88.56 269 ALA B O 1
ATOM 4508 N N . LEU B 1 270 ? 1.166 -10.539 -19.969 1 89 270 LEU B N 1
ATOM 4509 C CA . LEU B 1 270 ? 2.271 -10.164 -19.094 1 89 270 LEU B CA 1
ATOM 4510 C C . LEU B 1 270 ? 3.023 -8.961 -19.672 1 89 270 LEU B C 1
ATOM 4512 O O . LEU B 1 270 ? 3.375 -8.039 -18.922 1 89 270 LEU B O 1
ATOM 4516 N N . ARG B 1 271 ? 3.266 -9 -20.891 1 92.38 271 ARG B N 1
ATOM 4517 C CA . ARG B 1 271 ? 3.975 -7.91 -21.562 1 92.38 271 ARG B CA 1
ATOM 4518 C C . ARG B 1 271 ? 3.211 -6.598 -21.422 1 92.38 271 ARG B C 1
ATOM 4520 O O . ARG B 1 271 ? 3.801 -5.559 -21.125 1 92.38 271 ARG B O 1
ATOM 4527 N N . LEU B 1 272 ? 1.966 -6.668 -21.609 1 90.5 272 LEU B N 1
ATOM 4528 C CA . LEU B 1 272 ? 1.144 -5.465 -21.547 1 90.5 272 LEU B CA 1
ATOM 4529 C C . LEU B 1 272 ? 1.038 -4.949 -20.109 1 90.5 272 LEU B C 1
ATOM 4531 O O . LEU B 1 272 ? 1.02 -3.738 -19.891 1 90.5 272 LEU B O 1
ATOM 4535 N N . GLN B 1 273 ? 0.949 -5.824 -19.234 1 85.94 273 GLN B N 1
ATOM 4536 C CA . GLN B 1 273 ? 0.968 -5.434 -17.828 1 85.94 273 GLN B CA 1
ATOM 4537 C C . GLN B 1 273 ? 2.277 -4.734 -17.469 1 85.94 273 GLN B C 1
ATOM 4539 O O . GLN B 1 273 ? 2.275 -3.732 -16.766 1 85.94 273 GLN B O 1
ATOM 4544 N N . HIS B 1 274 ? 3.295 -5.289 -17.906 1 86.88 274 HIS B N 1
ATOM 4545 C CA . HIS B 1 274 ? 4.605 -4.688 -17.672 1 86.88 274 HIS B CA 1
ATOM 4546 C C . HIS B 1 274 ? 4.703 -3.312 -18.312 1 86.88 274 HIS B C 1
ATOM 4548 O O . HIS B 1 274 ? 5.273 -2.387 -17.734 1 86.88 274 HIS B O 1
ATOM 4554 N N . ALA B 1 275 ? 4.219 -3.23 -19.453 1 89.12 275 ALA B N 1
ATOM 4555 C CA . ALA B 1 275 ? 4.195 -1.943 -20.156 1 89.12 275 ALA B CA 1
ATOM 4556 C C . ALA B 1 275 ? 3.447 -0.896 -19.328 1 89.12 275 ALA B C 1
ATOM 4558 O O . ALA B 1 275 ? 3.898 0.246 -19.219 1 89.12 275 ALA B O 1
ATOM 4559 N N . ALA B 1 276 ? 2.357 -1.298 -18.812 1 83.75 276 ALA B N 1
ATOM 4560 C CA . ALA B 1 276 ? 1.562 -0.393 -17.984 1 83.75 276 ALA B CA 1
ATOM 4561 C C . ALA B 1 276 ? 2.365 0.107 -16.797 1 83.75 276 ALA B C 1
ATOM 4563 O O . ALA B 1 276 ? 2.299 1.287 -16.438 1 83.75 276 ALA B O 1
ATOM 4564 N N . MET B 1 277 ? 3.029 -0.733 -16.219 1 77.56 277 MET B N 1
ATOM 4565 C CA . MET B 1 277 ? 3.869 -0.374 -15.078 1 77.56 277 MET B CA 1
ATOM 4566 C C . MET B 1 277 ? 4.949 0.619 -15.492 1 77.56 277 MET B C 1
ATOM 4568 O O . MET B 1 277 ? 5.188 1.61 -14.805 1 77.56 277 MET B O 1
ATOM 4572 N N . LEU B 1 278 ? 5.551 0.342 -16.594 1 79.62 278 LEU B N 1
ATOM 4573 C CA . LEU B 1 278 ? 6.602 1.219 -17.094 1 79.62 278 LEU B CA 1
ATOM 4574 C C . LEU B 1 278 ? 6.051 2.604 -17.406 1 79.62 278 LEU B C 1
ATOM 4576 O O . LEU B 1 278 ? 6.695 3.615 -17.125 1 79.62 278 LEU B O 1
ATOM 4580 N N . LEU B 1 279 ? 4.941 2.609 -18 1 80.19 279 LEU B N 1
ATOM 4581 C CA . LEU B 1 279 ? 4.32 3.873 -18.375 1 80.19 279 LEU B CA 1
ATOM 4582 C C . LEU B 1 279 ? 3.971 4.695 -17.141 1 80.19 279 LEU B C 1
ATOM 4584 O O . LEU B 1 279 ? 4.066 5.926 -17.156 1 80.19 279 LEU B O 1
ATOM 4588 N N . ARG B 1 280 ? 3.609 4.031 -16.156 1 71.88 280 ARG B N 1
ATOM 4589 C CA . ARG B 1 280 ? 3.24 4.699 -14.914 1 71.88 280 ARG B CA 1
ATOM 4590 C C . ARG B 1 280 ? 4.477 5.191 -14.172 1 71.88 280 ARG B C 1
ATOM 4592 O O . ARG B 1 280 ? 4.473 6.289 -13.609 1 71.88 280 ARG B O 1
ATOM 4599 N N . ASP B 1 281 ? 5.414 4.375 -14.133 1 66.69 281 ASP B N 1
ATOM 4600 C CA . ASP B 1 281 ? 6.52 4.59 -13.203 1 66.69 281 ASP B CA 1
ATOM 4601 C C . ASP B 1 281 ? 7.645 5.383 -13.867 1 66.69 281 ASP B C 1
ATOM 4603 O O . ASP B 1 281 ? 8.484 5.977 -13.18 1 66.69 281 ASP B O 1
ATOM 4607 N N . ASP B 1 282 ? 7.762 5.277 -15.156 1 66.94 282 ASP B N 1
ATOM 4608 C CA . ASP B 1 282 ? 8.836 5.961 -15.875 1 66.94 282 ASP B CA 1
ATOM 4609 C C . ASP B 1 282 ? 8.281 7.078 -16.75 1 66.94 282 ASP B C 1
ATOM 4611 O O . ASP B 1 282 ? 7.906 6.844 -17.906 1 66.94 282 ASP B O 1
ATOM 4615 N N . GLU B 1 283 ? 8.383 8.234 -16.25 1 65.06 283 GLU B N 1
ATOM 4616 C CA . GLU B 1 283 ? 7.832 9.375 -16.969 1 65.06 283 GLU B CA 1
ATOM 4617 C C . GLU B 1 283 ? 8.695 9.734 -18.188 1 65.06 283 GLU B C 1
ATOM 4619 O O . GLU B 1 283 ? 8.227 10.391 -19.109 1 65.06 283 GLU B O 1
ATOM 4624 N N . HIS B 1 284 ? 9.844 9.25 -18.203 1 70.69 284 HIS B N 1
ATOM 4625 C CA . HIS B 1 284 ? 10.781 9.711 -19.219 1 70.69 284 HIS B CA 1
ATOM 4626 C C . HIS B 1 284 ? 10.875 8.719 -20.375 1 70.69 284 HIS B C 1
ATOM 4628 O O . HIS B 1 284 ? 11.406 9.047 -21.438 1 70.69 284 HIS B O 1
ATOM 4634 N N . ALA B 1 285 ? 10.375 7.559 -20.188 1 79.75 285 ALA B N 1
ATOM 4635 C CA . ALA B 1 285 ? 10.453 6.574 -21.266 1 79.75 285 ALA B CA 1
ATOM 4636 C C . ALA B 1 285 ? 9.438 6.887 -22.375 1 79.75 285 ALA B C 1
ATOM 4638 O O . ALA B 1 285 ? 8.266 7.152 -22.094 1 79.75 285 ALA B O 1
ATOM 4639 N N . SER B 1 286 ? 9.953 6.914 -23.625 1 88.94 286 SER B N 1
ATOM 4640 C CA . SER B 1 286 ? 9.023 7.098 -24.75 1 88.94 286 SER B CA 1
ATOM 4641 C C . SER B 1 286 ? 8.148 5.859 -24.938 1 88.94 286 SER B C 1
ATOM 4643 O O . SER B 1 286 ? 8.484 4.777 -24.453 1 88.94 286 SER B O 1
ATOM 4645 N N . ILE B 1 287 ? 7.102 6.039 -25.672 1 91.88 287 ILE B N 1
ATOM 4646 C CA . ILE B 1 287 ? 6.207 4.922 -25.953 1 91.88 287 ILE B CA 1
ATOM 4647 C C . ILE B 1 287 ? 6.957 3.859 -26.766 1 91.88 287 ILE B C 1
ATOM 4649 O O . ILE B 1 287 ? 6.773 2.66 -26.531 1 91.88 287 ILE B O 1
ATOM 4653 N N . ALA B 1 288 ? 7.801 4.324 -27.672 1 92.44 288 ALA B N 1
ATOM 4654 C CA . ALA B 1 288 ? 8.594 3.412 -28.484 1 92.44 288 ALA B CA 1
ATOM 4655 C C . ALA B 1 288 ? 9.555 2.6 -27.625 1 92.44 288 ALA B C 1
ATOM 4657 O O . ALA B 1 288 ? 9.75 1.404 -27.859 1 92.44 288 ALA B O 1
ATOM 4658 N N . GLU B 1 289 ? 10.086 3.23 -26.734 1 90.88 289 GLU B N 1
ATOM 4659 C CA . GLU B 1 289 ? 11.016 2.543 -25.844 1 90.88 289 GLU B CA 1
ATOM 4660 C C . GLU B 1 289 ? 10.297 1.495 -25 1 90.88 289 GLU B C 1
ATOM 4662 O O . GLU B 1 289 ? 10.805 0.391 -24.797 1 90.88 289 GLU B O 1
ATOM 4667 N N . VAL B 1 290 ? 9.125 1.854 -24.484 1 92.38 290 VAL B N 1
ATOM 4668 C CA . VAL B 1 290 ? 8.336 0.92 -23.688 1 92.38 290 VAL B CA 1
ATOM 4669 C C . VAL B 1 290 ? 7.941 -0.28 -24.547 1 92.38 290 VAL B C 1
ATOM 4671 O O . VAL B 1 290 ? 8.047 -1.428 -24.109 1 92.38 290 VAL B O 1
ATOM 4674 N N . ALA B 1 291 ? 7.543 0.021 -25.75 1 93.94 291 ALA B N 1
ATOM 4675 C CA . ALA B 1 291 ? 7.176 -1.043 -26.688 1 93.94 291 ALA B CA 1
ATOM 4676 C C . ALA B 1 291 ? 8.328 -2.023 -26.875 1 93.94 291 ALA B C 1
ATOM 4678 O O . ALA B 1 291 ? 8.141 -3.24 -26.797 1 93.94 291 ALA B O 1
ATOM 4679 N N . ALA B 1 292 ? 9.469 -1.506 -27.125 1 91.06 292 ALA B N 1
ATOM 4680 C CA . ALA B 1 292 ? 10.656 -2.318 -27.359 1 91.06 292 ALA B CA 1
ATOM 4681 C C . ALA B 1 292 ? 11.008 -3.133 -26.109 1 91.06 292 ALA B C 1
ATOM 4683 O O . ALA B 1 292 ? 11.375 -4.309 -26.219 1 91.06 292 ALA B O 1
ATOM 4684 N N . GLN B 1 293 ? 10.844 -2.59 -25.062 1 89.06 293 GLN B N 1
ATOM 4685 C CA . GLN B 1 293 ? 11.211 -3.232 -23.797 1 89.06 293 GLN B CA 1
ATOM 4686 C C . GLN B 1 293 ? 10.312 -4.43 -23.5 1 89.06 293 GLN B C 1
ATOM 4688 O O . GLN B 1 293 ? 10.75 -5.402 -22.891 1 89.06 293 GLN B O 1
ATOM 4693 N N . VAL B 1 294 ? 9.117 -4.281 -23.969 1 92.44 294 VAL B N 1
ATOM 4694 C CA . VAL B 1 294 ? 8.203 -5.363 -23.609 1 92.44 294 VAL B CA 1
ATOM 4695 C C . VAL B 1 294 ? 8.07 -6.332 -24.781 1 92.44 294 VAL B C 1
ATOM 4697 O O . VAL B 1 294 ? 7.25 -7.25 -24.75 1 92.44 294 VAL B O 1
ATOM 4700 N N . GLY B 1 295 ? 8.852 -6.137 -25.844 1 92.5 295 GLY B N 1
ATOM 4701 C CA . GLY B 1 295 ? 9.008 -7.168 -26.859 1 92.5 295 GLY B CA 1
ATOM 4702 C C . GLY B 1 295 ? 8.18 -6.906 -28.109 1 92.5 295 GLY B C 1
ATOM 4703 O O . GLY B 1 295 ? 8.008 -7.801 -28.938 1 92.5 295 GLY B O 1
ATOM 4704 N N . TYR B 1 296 ? 7.68 -5.742 -28.234 1 93.19 296 TYR B N 1
ATOM 4705 C CA . TYR B 1 296 ? 6.977 -5.422 -29.484 1 93.19 296 TYR B CA 1
ATOM 4706 C C . TYR B 1 296 ? 7.934 -4.828 -30.5 1 93.19 296 TYR B C 1
ATOM 4708 O O . TYR B 1 296 ? 8.727 -3.941 -30.188 1 93.19 296 TYR B O 1
ATOM 4716 N N . GLY B 1 297 ? 7.801 -5.359 -31.672 1 89.06 297 GLY B N 1
ATOM 4717 C CA . GLY B 1 297 ? 8.688 -4.93 -32.75 1 89.06 297 GLY B CA 1
ATOM 4718 C C . GLY B 1 297 ? 8.266 -3.619 -33.375 1 89.06 297 GLY B C 1
ATOM 4719 O O . GLY B 1 297 ? 9.031 -3.012 -34.125 1 89.06 297 GLY B O 1
ATOM 4720 N N . SER B 1 298 ? 7.062 -3.189 -33.125 1 92.25 298 SER B N 1
ATOM 4721 C CA . SER B 1 298 ? 6.578 -1.938 -33.719 1 92.25 298 SER B CA 1
ATOM 4722 C C . SER B 1 298 ? 5.668 -1.199 -32.75 1 92.25 298 SER B C 1
ATOM 4724 O O . SER B 1 298 ? 4.895 -1.824 -32 1 92.25 298 SER B O 1
ATOM 4726 N N . GLU B 1 299 ? 5.832 0.104 -32.812 1 93.75 299 GLU B N 1
ATOM 4727 C CA . GLU B 1 299 ? 5.016 0.955 -31.953 1 93.75 299 GLU B CA 1
ATOM 4728 C C . GLU B 1 299 ? 3.539 0.86 -32.312 1 93.75 299 GLU B C 1
ATOM 4730 O O . GLU B 1 299 ? 2.68 0.767 -31.438 1 93.75 299 GLU B O 1
ATOM 4735 N N . PRO B 1 300 ? 3.182 0.829 -33.594 1 94.06 300 PRO B N 1
ATOM 4736 C CA . PRO B 1 300 ? 1.764 0.689 -33.938 1 94.06 300 PRO B CA 1
ATOM 4737 C C . PRO B 1 300 ? 1.155 -0.609 -33.406 1 94.06 300 PRO B C 1
ATOM 4739 O O . PRO B 1 300 ? 0.034 -0.605 -32.906 1 94.06 300 PRO B O 1
ATOM 4742 N N . ALA B 1 301 ? 1.878 -1.672 -33.531 1 94.75 301 ALA B N 1
ATOM 4743 C CA . ALA B 1 301 ? 1.399 -2.953 -33.031 1 94.75 301 ALA B CA 1
ATOM 4744 C C . ALA B 1 301 ? 1.216 -2.904 -31.516 1 94.75 301 ALA B C 1
ATOM 4746 O O . ALA B 1 301 ? 0.228 -3.418 -30.984 1 94.75 301 ALA B O 1
ATOM 4747 N N . PHE B 1 302 ? 2.158 -2.285 -30.891 1 95.56 302 PHE B N 1
ATOM 4748 C CA . PHE B 1 302 ? 2.074 -2.127 -29.438 1 95.56 302 PHE B CA 1
ATOM 4749 C C . PHE B 1 302 ? 0.859 -1.292 -29.047 1 95.56 302 PHE B C 1
ATOM 4751 O O . PHE B 1 302 ? 0.1 -1.667 -28.156 1 95.56 302 PHE B O 1
ATOM 4758 N N . ARG B 1 303 ? 0.672 -0.244 -29.703 1 94.69 303 ARG B N 1
ATOM 4759 C CA . ARG B 1 303 ? -0.432 0.661 -29.406 1 94.69 303 ARG B CA 1
ATOM 4760 C C . ARG B 1 303 ? -1.775 -0.045 -29.547 1 94.69 303 ARG B C 1
ATOM 4762 O O . ARG B 1 303 ? -2.662 0.114 -28.703 1 94.69 303 ARG B O 1
ATOM 4769 N N . ARG B 1 304 ? -1.926 -0.812 -30.531 1 94.69 304 ARG B N 1
ATOM 4770 C CA . ARG B 1 304 ? -3.166 -1.544 -30.766 1 94.69 304 ARG B CA 1
ATOM 4771 C C . ARG B 1 304 ? -3.406 -2.58 -29.672 1 94.69 304 ARG B C 1
ATOM 4773 O O . ARG B 1 304 ? -4.512 -2.686 -29.141 1 94.69 304 ARG B O 1
ATOM 4780 N N . ALA B 1 305 ? -2.395 -3.283 -29.422 1 94.31 305 ALA B N 1
ATOM 4781 C CA . ALA B 1 305 ? -2.502 -4.332 -28.406 1 94.31 305 ALA B CA 1
ATOM 4782 C C . ALA B 1 305 ? -2.812 -3.744 -27.031 1 94.31 305 ALA B C 1
ATOM 4784 O O . ALA B 1 305 ? -3.645 -4.277 -26.297 1 94.31 305 ALA B O 1
ATOM 4785 N N . PHE B 1 306 ? -2.102 -2.705 -26.75 1 93.5 306 PHE B N 1
ATOM 4786 C CA . PHE B 1 306 ? -2.295 -2.061 -25.469 1 93.5 306 PHE B CA 1
ATOM 4787 C C . PHE B 1 306 ? -3.709 -1.51 -25.344 1 93.5 306 PHE B C 1
ATOM 4789 O O . PHE B 1 306 ? -4.355 -1.676 -24.297 1 93.5 306 PHE B O 1
ATOM 4796 N N . LYS B 1 307 ? -4.168 -0.926 -26.344 1 91.44 307 LYS B N 1
ATOM 4797 C CA . LYS B 1 307 ? -5.523 -0.387 -26.344 1 91.44 307 LYS B CA 1
ATOM 4798 C C . LYS B 1 307 ? -6.555 -1.495 -26.141 1 91.44 307 LYS B C 1
ATOM 4800 O O . LYS B 1 307 ? -7.531 -1.321 -25.406 1 91.44 307 LYS B O 1
ATOM 4805 N N . ARG B 1 308 ? -6.371 -2.521 -26.781 1 90.12 308 ARG B N 1
ATOM 4806 C CA . ARG B 1 308 ? -7.277 -3.652 -26.625 1 90.12 308 ARG B CA 1
ATOM 4807 C C . ARG B 1 308 ? -7.273 -4.168 -25.188 1 90.12 308 ARG B C 1
ATOM 4809 O O . ARG B 1 308 ? -8.32 -4.527 -24.656 1 90.12 308 ARG B O 1
ATOM 4816 N N . TRP B 1 309 ? -6.113 -4.191 -24.656 1 85.69 309 TRP B N 1
ATOM 4817 C CA . TRP B 1 309 ? -5.934 -4.738 -23.312 1 85.69 309 TRP B CA 1
ATOM 4818 C C . TRP B 1 309 ? -6.414 -3.748 -22.266 1 85.69 309 TRP B C 1
ATOM 4820 O O . TRP B 1 309 ? -7.137 -4.125 -21.328 1 85.69 309 TRP B O 1
ATOM 4830 N N . ALA B 1 310 ? -6.031 -2.506 -22.391 1 82.75 310 ALA B N 1
ATOM 4831 C CA . ALA B 1 310 ? -6.27 -1.504 -21.359 1 82.75 310 ALA B CA 1
ATOM 4832 C C . ALA B 1 310 ? -7.484 -0.643 -21.703 1 82.75 310 ALA B C 1
ATOM 4834 O O . ALA B 1 310 ? -7.918 0.178 -20.891 1 82.75 310 ALA B O 1
ATOM 4835 N N . SER B 1 311 ? -7.891 -0.8 -22.906 1 80.69 311 SER B N 1
ATOM 4836 C CA . SER B 1 311 ? -9.016 -0.022 -23.406 1 80.69 311 SER B CA 1
ATOM 4837 C C . SER B 1 311 ? -8.664 1.456 -23.531 1 80.69 311 SER B C 1
ATOM 4839 O O . SER B 1 311 ? -9.539 2.318 -23.469 1 80.69 311 SER B O 1
ATOM 4841 N N . THR B 1 312 ? -7.34 1.806 -23.547 1 82.12 312 THR B N 1
ATOM 4842 C CA . THR B 1 312 ? -6.82 3.154 -23.75 1 82.12 312 THR B CA 1
ATOM 4843 C C . THR B 1 312 ? -5.438 3.113 -24.391 1 82.12 312 THR B C 1
ATOM 4845 O O . THR B 1 312 ? -4.707 2.133 -24.234 1 82.12 312 THR B O 1
ATOM 4848 N N . ALA B 1 313 ? -5.137 4.207 -25.062 1 87.75 313 ALA B N 1
ATOM 4849 C CA . ALA B 1 313 ? -3.82 4.289 -25.688 1 87.75 313 ALA B CA 1
ATOM 4850 C C . ALA B 1 313 ? -2.725 4.477 -24.641 1 87.75 313 ALA B C 1
ATOM 4852 O O . ALA B 1 313 ? -2.957 5.074 -23.594 1 87.75 313 ALA B O 1
ATOM 4853 N N . PRO B 1 314 ? -1.499 3.996 -24.984 1 87 314 PRO B N 1
ATOM 4854 C CA . PRO B 1 314 ? -0.389 4.074 -24.031 1 87 314 PRO B CA 1
ATOM 4855 C C . PRO B 1 314 ? -0.113 5.5 -23.562 1 87 314 PRO B C 1
ATOM 4857 O O . PRO B 1 314 ? 0.092 5.734 -22.359 1 87 314 PRO B O 1
ATOM 4860 N N . ALA B 1 315 ? -0.038 6.391 -24.453 1 82 315 ALA B N 1
ATOM 4861 C CA . ALA B 1 315 ? 0.253 7.777 -24.094 1 82 315 ALA B CA 1
ATOM 4862 C C . ALA B 1 315 ? -0.79 8.32 -23.125 1 82 315 ALA B C 1
ATOM 4864 O O . ALA B 1 315 ? -0.449 9.016 -22.172 1 82 315 ALA B O 1
ATOM 4865 N N . ARG B 1 316 ? -1.916 8.016 -23.438 1 76.44 316 ARG B N 1
ATOM 4866 C CA . ARG B 1 316 ? -3.006 8.453 -22.578 1 76.44 316 ARG B CA 1
ATOM 4867 C C . ARG B 1 316 ? -2.949 7.758 -21.219 1 76.44 316 ARG B C 1
ATOM 4869 O O . ARG B 1 316 ? -3.195 8.375 -20.188 1 76.44 316 ARG B O 1
ATOM 4876 N N . PHE B 1 317 ? -2.596 6.504 -21.234 1 77.06 317 PHE B N 1
ATOM 4877 C CA . PHE B 1 317 ? -2.439 5.73 -20.016 1 77.06 317 PHE B CA 1
ATOM 4878 C C . PHE B 1 317 ? -1.412 6.375 -19.094 1 77.06 317 PHE B C 1
ATOM 4880 O O . PHE B 1 317 ? -1.649 6.516 -17.891 1 77.06 317 PHE B O 1
ATOM 4887 N N . ARG B 1 318 ? -0.26 6.684 -19.625 1 76.12 318 ARG B N 1
ATOM 4888 C CA . ARG B 1 318 ? 0.817 7.32 -18.875 1 76.12 318 ARG B CA 1
ATOM 4889 C C . ARG B 1 318 ? 0.344 8.625 -18.234 1 76.12 318 ARG B C 1
ATOM 4891 O O . ARG B 1 318 ? 0.626 8.891 -17.062 1 76.12 318 ARG B O 1
ATOM 4898 N N . ARG B 1 319 ? -0.184 9.344 -19.031 1 65.5 319 ARG B N 1
ATOM 4899 C CA . ARG B 1 319 ? -0.668 10.625 -18.547 1 65.5 319 ARG B CA 1
ATOM 4900 C C . ARG B 1 319 ? -1.628 10.438 -17.375 1 65.5 319 ARG B C 1
ATOM 4902 O O . ARG B 1 319 ? -1.578 11.188 -16.391 1 65.5 319 ARG B O 1
ATOM 4909 N N . LEU B 1 320 ? -2.316 9.297 -17.547 1 59 320 LEU B N 1
ATOM 4910 C CA . LEU B 1 320 ? -3.297 8.984 -16.516 1 59 320 LEU B CA 1
ATOM 4911 C C . LEU B 1 320 ? -2.613 8.5 -15.234 1 59 320 LEU B C 1
ATOM 4913 O O . LEU B 1 320 ? -3.061 8.812 -14.125 1 59 320 LEU B O 1
ATOM 4917 N N . ALA B 1 321 ? -1.519 7.758 -15.477 1 58.25 321 ALA B N 1
ATOM 4918 C CA . ALA B 1 321 ? -0.784 7.184 -14.352 1 58.25 321 ALA B CA 1
ATOM 4919 C C . ALA B 1 321 ? 0.091 8.234 -13.672 1 58.25 321 ALA B C 1
ATOM 4921 O O . ALA B 1 321 ? 0.384 8.133 -12.477 1 58.25 321 ALA B O 1
ATOM 4922 N N . SER B 1 322 ? 0.876 9.031 -14.5 1 51.06 322 SER B N 1
ATOM 4923 C CA . SER B 1 322 ? 1.753 10.094 -14.016 1 51.06 322 SER B CA 1
ATOM 4924 C C . SER B 1 322 ? 0.951 11.234 -13.406 1 51.06 322 SER B C 1
ATOM 4926 O O . SER B 1 322 ? 1.464 11.984 -12.562 1 51.06 322 SER B O 1
ATOM 4928 N N . GLU B 1 323 ? -0.142 11.398 -13.75 1 43.62 323 GLU B N 1
ATOM 4929 C CA . GLU B 1 323 ? -1.003 12.445 -13.211 1 43.62 323 GLU B CA 1
ATOM 4930 C C . GLU B 1 323 ? -1.748 11.969 -11.969 1 43.62 323 GLU B C 1
ATOM 4932 O O . GLU B 1 323 ? -1.849 12.703 -10.984 1 43.62 323 GLU B O 1
#

Solvent-accessible surface area (backbone atoms only — not comparable to full-atom values): 32166 Å² total; per-residue (Å²): 45,33,18,43,22,50,72,52,62,68,48,79,59,52,44,43,48,95,82,51,32,64,50,19,52,48,53,64,61,15,53,70,39,36,41,68,28,32,41,35,39,39,18,28,70,43,29,29,42,47,42,67,33,87,42,24,36,38,39,35,25,73,32,44,44,29,23,40,40,37,74,97,48,77,67,42,79,39,44,49,50,18,34,38,39,35,31,51,56,46,38,31,28,44,31,38,61,74,62,77,76,80,55,72,51,47,72,37,74,37,63,63,62,45,78,46,76,41,87,39,79,66,65,58,23,29,35,42,33,27,38,38,44,58,39,68,82,47,31,57,63,60,52,55,32,46,59,61,70,42,74,46,48,35,71,59,32,62,70,34,64,69,47,33,49,42,51,55,50,63,57,68,59,69,46,50,51,64,64,32,8,59,48,44,49,15,39,43,45,36,42,44,53,50,50,51,53,39,49,45,67,70,62,54,83,59,88,47,27,20,54,60,30,31,52,67,39,66,37,50,21,45,30,53,42,49,44,60,37,41,48,27,54,92,77,43,67,60,58,41,9,55,62,29,71,39,52,50,67,58,34,48,52,50,44,22,70,36,42,71,44,46,64,66,60,50,45,53,52,49,19,49,52,50,35,52,50,37,37,36,65,25,84,80,62,48,71,58,56,45,23,48,59,33,47,35,94,40,52,69,60,35,41,52,54,36,21,71,72,53,70,42,46,58,69,57,40,19,54,31,51,62,73,43,34,17,42,24,47,73,51,62,68,50,76,61,51,44,43,46,95,81,52,32,65,50,21,54,48,52,65,62,15,52,70,40,35,42,69,27,33,42,36,39,40,19,27,69,45,28,32,44,47,42,66,34,88,42,25,36,37,41,36,24,72,32,43,44,28,24,40,41,38,74,96,49,76,67,42,79,38,45,51,50,17,36,38,38,35,32,51,56,46,38,30,30,44,31,37,58,75,62,75,78,80,54,72,50,46,72,38,73,36,63,60,63,47,77,47,74,42,88,37,79,66,64,58,22,29,33,42,33,28,38,40,44,58,39,68,82,47,29,58,64,60,53,56,32,46,59,60,69,42,71,45,49,36,72,59,32,59,69,34,64,70,46,32,49,44,51,57,50,63,56,68,58,70,46,50,51,64,62,31,9,59,48,44,48,13,39,43,44,37,43,45,52,52,50,52,53,41,49,46,65,70,63,54,82,62,87,46,28,20,56,61,32,31,52,65,37,68,38,50,21,46,31,53,42,49,44,59,37,42,45,28,54,91,78,43,67,58,59,39,9,54,63,28,70,39,53,52,66,58,33,48,52,50,44,22,69,37,43,70,44,47,66,67,60,49,46,51,52,49,18,48,53,49,38,51,50,37,37,37,66,26,83,80,62,48,71,58,55,44,23,48,59,32,46,35,92,39,53,71,61,36,42,52,52,37,20,70,72,56,72,42,46,60,70,58,42,20,54,30,53,65,71

Nearest PDB structures (foldseek):
  7r3w-assembly4_D  TM=8.043E-01  e=1.311E-05  Salmonella enterica subsp. enterica serovar Typhimurium
  7r3w-assembly3_C  TM=8.206E-01  e=2.847E-05  Salmonella enterica subsp. enterica serovar Typhimurium
  2vec-assembly1_A  TM=7.472E-01  e=5.995E-04  Escherichia coli
  3bcw-assembly1_A  TM=7.437E-01  e=2.594E-02  Bordetella bronchiseptica RB50
  5zbe-assembly1_A  TM=6.652E-01  e=1.069E-02  Microcystis aeruginosa FACHB-905 = DIANCHI905

Organism: NCBI:txid927083

InterPro domains:
  IPR009057 Homedomain-like superfamily [SSF46689] (217-268)
  IPR009057 Homedomain-like superfamily [SSF46689] (270-319)
  IPR018060 AraC-like, DNA binding HTH domain [PF12833] (240-319)
  IPR018060 AraC-like, DNA binding HTH domain [PS01124] (221-320)
  IPR018060 AraC-like, DNA binding HTH domain [SM00342] (234-318)
  IPR018062 HTH domain AraC-type, conserved site [PS00041] (271-314)
  IPR032783 AraC-type transcription regulator, ligand-binding domain [PF12852] (22-201)
  IPR050204 AraC/XylS family transcriptional regulators [PTHR46796] (38-321)

Secondary structure (DSSP, 8-state):
-EE------TTTT-S--TT--HHHHHHHHHT-EEEEEEEEEEESS-EEEEE--SSEEEEEEEES-EEEEETTS--EEE-TT-EEEEPTT--EEEEESS--S--S-------SSEEEEEE-SS-EEEEEEEEEE--HHHHHHHHHTS-SEEEE-HHHHHHSHHHHHHHHHHSSSTTTSSTTHHHHHHHHHHHHHHHHHHHHHHH--S---HHHHHHHSHHHHHHHHHHHH-TTS---HHHHHHHHTS-HHHHHHHHHHHHSS-HHHHHHHHHHHHHHHHHHH-TT--HHHHHHHTT-S-HHHHHHHHHHHHSS-HHHHHHHHH-/-EE------TTTT-S--TT--HHHHHHHHHT-EEEEEEEEEEESS-EEEEE--SSEEEEEEEES-EEEEETTSPPEEE-TT-EEEEPTT--EEEEESS--S--S-------SSEEEEEE-SS-EEEEEEEEEE--HHHHHHHHHTS-SEEEE-HHHHHHSHHHHHHHHHHSSSTTTSSTTHHHHHHHHHHHHHHHHHHHHHHH--S---HHHHHTTSHHHHHHHHHHHH-TTS---HHHHHHHHTS-HHHHHHHHHHHHSS-HHHHHHHHHHHHHHHHHHH-TT--HHHHHHHTT-S-HHHHHHHHHHHHSS-HHHHHHHHH-

pLDDT: mean 81.42, std 15.33, range [33.5, 97.38]

Sequence (646 aa):
MVVIVRCAPMASRRATDETESVLDDVLSRVRLRASISASLRLAGAWSFDLGRDARAHFYVVTEGSARIVASGRKPTRLDAHDVALVAAGTDHALRDGWSGASTAAREVRWPAKGVVELDGGGPVARLLTGCLHVDERHAAPLWSALPDVLVVRARRARAIPALDAVLRLLDGDAVTRGPGGHALAARLADVLVIEMVREHLRTSTRELHGWLSASRDPRLARSIAAMHRAPGEAWSVDRLARIAGMSRTTFATQFSAQVGRAPLEYLRALRLQHAAMLLRDDEHASIAEVAAQVGYGSEPAFRRAFKRWASTAPARFRRLASEMVVIVRCAPMASRRATDETESVLDDVLSRVRLRASISASLRLAGAWSFDLGRDARAHFYVVTEGSARIVASGRKPTRLDAHDVALVAAGTDHALRDGWSGASTAAREVRWPAKGVVELDGGGPVARLLTGCLHVDERHAAPLWSALPDVLVVRARRARAIPALDAVLRLLDGDAVTRGPGGHALAARLADVLVIEMVREHLRTSTRELHGWLSASRDPRLARSIAAMHRAPGEAWSVDRLARIAGMSRTTFATQFSAQVGRAPLEYLRALRLQHAAMLLRDDEHASIAEVAAQVGYGSEPAFRRAFKRWASTAPARFRRLASE

Foldseek 3Di:
DPDPDDPPQCLPQPLVPPPDAPLNLLCVLFVKWKAWFEKEKAFDWAKFWPFAAQWKKKKAWQAAKKWKAWPPDDIDIAHHGKMKIAFHGIGIMITHRDDDDPPPHDDDDRRRHYYHYHDDHHDIIIMTMIIMDTDPLSCVQVRQQDDRMQMDHRVRLCVDVLSVVLSVCLNDCPQVPDPCSRVVNRVSVVSNVSVSSVVCLVPVPDQRAAVSNLCVLVLSVQLSSVCSSQLQDPDDLCNSCVSSVHHSVVSQVVNCVRHVDGPVVVSLSSLLSSLLVSLQRPVPDDLQRSCNRNHHPDSVVSQVSNCVSVVDGSVVSSVVNND/DPDPDDPPQCLPQPLVPPPDAPLNLLCVLFVKWKAWFEKEKAFDWAKFFPFAAQWKKKKAWQAAKKWKAWPPDDIDIAHHGKMKIAFHGIGIMITHRDDDDPPPHDDDDRRRHYYHYHDDHHDIIIMTMIIMDTDPLSCVQVRQQDDRMQMDHRVRLCVDVLSVVLSVCLNDCPQVPDPCSRVRNRVSVVSNVSVSSVVCLVPVPDQRAAVSNLCVLVLSVQLSSVCSSQLQDPDDLCNSCVSSVHHSVVSQVVNCVRHVDGPVVVSLSSLLSSLLVSLQSPVPDDLVRSCNRNHHPDSVVSQVSNCVSVVDGSVVSSVVNND